Protein AF-0000000077519865 (afdb_homodimer)

Organism: NCBI:txid2777116

Foldseek 3Di:
DWQPQDKDKDFQWFQVDWDWDWDDDPNWIKIWTWHDDPFKIKIKIFTNPVDQDADKKWWKKKKKWKDFPVDTDMDIDTDIDGNVHGMDMDMDGDDPVRPPTRMTMMMMITIGDIDDPDDPLNPFAADDQQDDDDQFDAWEAAPNGTGTHNQVLLVVQFVQSVVVVVVVVVPPDDPPDPDDPPRDHHYDPPDHPVLVVQLVCCSDSGSSHDAPVRLVSNLVVCVVRVRLVSLVVSLVRCPDPRVVVDDLQVQLLSCQLNVSVVSNVVSLVVCQDLVVLVVSCVDPCNVVRAPRSVLVSVVSNVVNCCVVVVDPDPDPPSPPDPRVPSPPPCPDDDPDDPDPDDDPPDPDPPPPDDPPDD/DWFPQDKDKDFQWFQVDRDWDWDDDPNWIKIWTWHDDPFKIKIKIFTNPVDQDADKKWWKKKKKWKDFPVDTDMDIDTDIDGNVHGMDMDMDGDDPVRPPTRMTMMMMIGIGDIDDPDDPLQPFAADDQQDDDDQFDAWAAAPNGTGTHNQVLLVVQFVQSVVVVVVVVVPPDDPPDPDDPPRPHHYDPPDHPVLVVQLVCCSDSGSSHDAPVRLVSNLVVCVVRVRLVSLVVSLVHCPDPRVVVDDLQVQLLSCQLNVSVVSNVVSLVVCQDLVVLVVSCVDPCNVVRAPRSVLVSVVSNVVNCCVVVVDPDPDPPSPPDPRPPPPPPPPDDDPDDPDPDDDPPDDDPPPPDDPPPD

Solvent-accessible surface area (backbone atoms only — not comparable to full-atom values): 40831 Å² total; per-residue (Å²): 95,83,39,58,67,50,71,43,74,45,76,34,41,34,48,93,47,46,35,81,40,76,46,73,60,94,88,34,53,32,37,32,35,27,38,62,57,94,59,28,39,38,37,38,40,29,47,47,77,85,53,53,37,69,76,37,41,37,32,31,39,40,33,41,35,39,40,40,94,86,45,81,47,71,44,72,48,80,48,66,35,31,73,90,36,31,61,48,77,47,70,45,75,53,62,92,81,63,62,92,55,76,44,45,35,36,35,32,41,29,37,43,40,77,45,52,76,69,38,32,51,69,71,33,50,83,81,74,40,74,44,90,57,91,75,42,78,36,39,36,28,26,83,88,39,60,35,37,36,42,53,66,54,50,31,70,48,10,63,54,51,28,50,53,53,50,52,50,60,68,63,58,80,75,85,68,78,81,66,85,81,70,79,77,55,47,75,51,77,98,50,54,51,67,50,50,51,50,40,50,27,56,70,43,74,33,46,59,49,77,43,82,88,42,42,65,54,34,52,52,48,25,60,74,32,51,21,56,62,49,42,43,57,47,42,54,42,48,63,32,79,71,28,58,73,48,60,65,57,57,50,42,26,49,17,49,74,52,37,25,44,67,46,35,20,53,54,46,62,68,56,80,45,71,65,60,53,56,52,51,70,69,38,83,55,46,79,73,38,46,49,59,28,51,51,46,49,48,54,50,49,51,48,50,45,26,70,71,65,72,43,86,69,75,78,74,73,73,79,69,59,77,54,61,67,62,82,70,72,79,71,74,77,68,68,65,74,80,79,83,69,82,77,78,78,69,81,77,78,76,76,79,72,82,81,74,84,123,84,84,41,58,71,50,72,43,74,44,77,33,41,35,50,92,47,46,34,81,40,76,48,72,59,94,88,34,52,33,37,32,35,29,38,62,58,94,59,29,39,38,36,39,41,29,47,46,76,86,53,52,36,66,75,36,40,37,33,30,40,39,33,40,36,39,40,40,95,84,44,80,47,71,44,74,47,79,48,67,35,30,71,90,36,32,61,47,76,46,70,43,76,54,62,91,81,62,63,93,55,78,43,44,34,35,34,32,40,28,40,42,41,77,46,53,78,69,36,31,51,69,72,33,51,84,82,72,41,71,42,91,55,88,77,42,78,35,39,38,28,25,81,88,40,61,35,37,35,42,53,66,54,50,32,70,49,10,61,54,51,28,50,52,53,50,52,48,61,67,63,58,80,73,87,69,76,79,66,84,80,69,81,77,55,48,74,50,76,99,51,52,50,68,49,50,51,50,38,50,27,54,71,43,74,32,46,58,48,77,44,82,89,44,43,65,53,35,51,51,49,26,59,75,33,52,20,55,61,49,43,44,57,46,40,55,43,48,62,32,78,72,30,59,72,49,61,65,57,58,52,42,26,48,17,49,74,52,36,26,44,69,47,34,19,54,55,46,61,68,54,80,45,72,65,59,53,56,53,51,70,67,38,83,54,45,80,73,40,45,52,58,27,50,50,46,48,49,53,52,50,51,50,52,44,27,69,69,66,72,45,85,68,76,78,73,73,73,79,70,60,79,56,64,67,61,84,71,72,79,65,76,76,70,69,69,74,78,78,82,71,81,76,79,77,69,83,77,79,76,77,81,74,80,84,71,87,118

Radius of gyration: 30.96 Å; Cα contacts (8 Å, |Δi|>4): 1127; chains: 2; bounding box: 98×88×68 Å

Nearest PDB structures (foldseek):
  2f1y-assembly1_A  TM=7.523E-01  e=7.489E-06  Homo sapiens
  2f1x-assembly1_A  TM=6.884E-01  e=7.489E-06  Homo sapiens
  4ysi-assembly1_A  TM=6.872E-01  e=1.877E-05  Homo sapiens
  6ddu-assembly1_A  TM=3.604E-01  e=9.760E-02  Mus musculus
  6hxv-assembly1_A  TM=7.484E-01  e=5.132E+00  Danio rerio

Structure (mmCIF, N/CA/C/O backbone):
data_AF-0000000077519865-model_v1
#
loop_
_entity.id
_entity.type
_entity.pdbx_description
1 polymer 'BTB domain-containing protein'
#
loop_
_atom_site.group_PDB
_atom_site.id
_atom_site.type_symbol
_atom_site.label_atom_id
_atom_site.label_alt_id
_atom_site.label_comp_id
_atom_site.label_asym_id
_atom_site.label_entity_id
_atom_site.label_seq_id
_atom_site.pdbx_PDB_ins_code
_atom_site.Cartn_x
_atom_site.Cartn_y
_atom_site.Cartn_z
_atom_site.occupancy
_atom_site.B_iso_or_equiv
_atom_site.auth_seq_id
_atom_site.auth_comp_id
_atom_site.auth_asym_id
_atom_site.auth_atom_id
_atom_site.pdbx_PDB_model_num
ATOM 1 N N . MET A 1 1 ? -22.672 -1.116 17.016 1 25.83 1 MET A N 1
ATOM 2 C CA . MET A 1 1 ? -23.438 -0.906 15.789 1 25.83 1 MET A CA 1
ATOM 3 C C . MET A 1 1 ? -24.219 -2.16 15.414 1 25.83 1 MET A C 1
ATOM 5 O O . MET A 1 1 ? -23.734 -3.277 15.609 1 25.83 1 MET A O 1
ATOM 9 N N . LYS A 1 2 ? -25.438 -2.041 15.406 1 32.03 2 LYS A N 1
ATOM 10 C CA . LYS A 1 2 ? -26.469 -3.029 15.102 1 32.03 2 LYS A CA 1
ATOM 11 C C . LYS A 1 2 ? -26.188 -3.725 13.773 1 32.03 2 LYS A C 1
ATOM 13 O O . LYS A 1 2 ? -25.734 -3.09 12.82 1 32.03 2 LYS A O 1
ATOM 18 N N . ASN A 1 3 ? -25.953 -4.898 13.766 1 39.62 3 ASN A N 1
ATOM 19 C CA . ASN A 1 3 ? -25.828 -5.973 12.781 1 39.62 3 ASN A CA 1
ATOM 20 C C . ASN A 1 3 ? -26.922 -5.887 11.727 1 39.62 3 ASN A C 1
ATOM 22 O O . ASN A 1 3 ? -28.109 -5.93 12.047 1 39.62 3 ASN A O 1
ATOM 26 N N . PRO A 1 4 ? -26.75 -4.98 10.727 1 41.47 4 PRO A N 1
ATOM 27 C CA . PRO A 1 4 ? -27.922 -4.895 9.852 1 41.47 4 PRO A CA 1
ATOM 28 C C . PRO A 1 4 ? -28.5 -6.266 9.523 1 41.47 4 PRO A C 1
ATOM 30 O O . PRO A 1 4 ? -27.766 -7.254 9.438 1 41.47 4 PRO A O 1
ATOM 33 N N . GLU A 1 5 ? -29.516 -6.52 10.016 1 45.44 5 GLU A N 1
ATOM 34 C CA . GLU A 1 5 ? -30.297 -7.699 9.664 1 45.44 5 GLU A CA 1
ATOM 35 C C . GLU A 1 5 ? -30.703 -7.672 8.195 1 45.44 5 GLU A C 1
ATOM 37 O O . GLU A 1 5 ? -31.609 -6.926 7.809 1 45.44 5 GLU A O 1
ATOM 42 N N . THR A 1 6 ? -29.781 -7.141 7.285 1 50.69 6 THR A N 1
ATOM 43 C CA . THR A 1 6 ? -30.406 -7.102 5.965 1 50.69 6 THR A CA 1
ATOM 44 C C . THR A 1 6 ? -30.391 -8.484 5.32 1 50.69 6 THR A C 1
ATOM 46 O O . THR A 1 6 ? -29.406 -9.219 5.418 1 50.69 6 THR A O 1
ATOM 49 N N . ASP A 1 7 ? -31.594 -8.945 4.969 1 55.41 7 ASP A N 1
ATOM 50 C CA . ASP A 1 7 ? -31.875 -10.164 4.223 1 55.41 7 ASP A CA 1
ATOM 51 C C . ASP A 1 7 ? -31.5 -10.016 2.75 1 55.41 7 ASP A C 1
ATOM 53 O O . ASP A 1 7 ? -31.703 -8.945 2.162 1 55.41 7 ASP A O 1
ATOM 57 N N . VAL A 1 8 ? -30.422 -10.508 2.363 1 65 8 VAL A N 1
ATOM 58 C CA . VAL A 1 8 ? -30.203 -10.531 0.921 1 65 8 VAL A CA 1
ATOM 59 C C . VAL A 1 8 ? -30.578 -11.898 0.362 1 65 8 VAL A C 1
ATOM 61 O O . VAL A 1 8 ? -30.188 -12.93 0.917 1 65 8 VAL A O 1
ATOM 64 N N . SER A 1 9 ? -31.625 -11.914 -0.588 1 63.81 9 SER A N 1
ATOM 65 C CA . SER A 1 9 ? -32 -13.148 -1.284 1 63.81 9 SER A CA 1
ATOM 66 C C . SER A 1 9 ? -31.281 -13.25 -2.627 1 63.81 9 SER A C 1
ATOM 68 O O . SER A 1 9 ? -31.266 -12.297 -3.404 1 63.81 9 SER A O 1
ATOM 70 N N . ILE A 1 10 ? -30.469 -14.227 -2.709 1 65.06 10 ILE A N 1
ATOM 71 C CA . ILE A 1 10 ? -29.75 -14.422 -3.963 1 65.06 10 ILE A CA 1
ATOM 72 C C . ILE A 1 10 ? -30.297 -15.656 -4.68 1 65.06 10 ILE A C 1
ATOM 74 O O . ILE A 1 10 ? -30.531 -16.688 -4.051 1 65.06 10 ILE A O 1
ATOM 78 N N . GLN A 1 11 ? -30.625 -15.492 -6.047 1 64.25 11 GLN A N 1
ATOM 79 C CA . GLN A 1 11 ? -31.016 -16.641 -6.875 1 64.25 11 GLN A CA 1
ATOM 80 C C . GLN A 1 11 ? -29.781 -17.422 -7.324 1 64.25 11 GLN A C 1
ATOM 82 O O . GLN A 1 11 ? -28.828 -16.859 -7.836 1 64.25 11 GLN A O 1
ATOM 87 N N . ILE A 1 12 ? -29.531 -18.578 -6.867 1 63.12 12 ILE A N 1
ATOM 88 C CA . ILE A 1 12 ? -28.359 -19.391 -7.188 1 63.12 12 ILE A CA 1
ATOM 89 C C . ILE A 1 12 ? -28.656 -20.281 -8.391 1 63.12 12 ILE A C 1
ATOM 91 O O . ILE A 1 12 ? -27.891 -21.188 -8.703 1 63.12 12 ILE A O 1
ATOM 95 N N . GLY A 1 13 ? -29.547 -19.922 -9.297 1 57.78 13 GLY A N 1
ATOM 96 C CA . GLY A 1 13 ? -29.828 -20.625 -10.547 1 57.78 13 GLY A CA 1
ATOM 97 C C . GLY A 1 13 ? -30.766 -21.797 -10.375 1 57.78 13 GLY A C 1
ATOM 98 O O . GLY A 1 13 ? -31.5 -21.859 -9.383 1 57.78 13 GLY A O 1
ATOM 99 N N . SER A 1 14 ? -30.938 -22.547 -11.594 1 55.59 14 SER A N 1
ATOM 100 C CA . SER A 1 14 ? -31.75 -23.75 -11.609 1 55.59 14 SER A CA 1
ATOM 101 C C . SER A 1 14 ? -30.938 -24.984 -11.258 1 55.59 14 SER A C 1
ATOM 103 O O . SER A 1 14 ? -29.719 -25 -11.445 1 55.59 14 SER A O 1
ATOM 105 N N . PRO A 1 15 ? -31.422 -25.828 -10.359 1 52.12 15 PRO A N 1
ATOM 106 C CA . PRO A 1 15 ? -30.719 -27.062 -10.008 1 52.12 15 PRO A CA 1
ATOM 107 C C . PRO A 1 15 ? -30.031 -27.703 -11.211 1 52.12 15 PRO A C 1
ATOM 109 O O . PRO A 1 15 ? -28.984 -28.344 -11.047 1 52.12 15 PRO A O 1
ATOM 112 N N . SER A 1 16 ? -30.656 -27.688 -12.359 1 52.59 16 SER A N 1
ATOM 113 C CA . SER A 1 16 ? -30.078 -28.328 -13.539 1 52.59 16 SER A CA 1
ATOM 114 C C . SER A 1 16 ? -28.891 -27.531 -14.07 1 52.59 16 SER A C 1
ATOM 116 O O . SER A 1 16 ? -28.062 -28.062 -14.828 1 52.59 16 SER A O 1
ATOM 118 N N . ASP A 1 17 ? -28.781 -26.328 -13.664 1 55.16 17 ASP A N 1
ATOM 119 C CA . ASP A 1 17 ? -27.688 -25.484 -14.148 1 55.16 17 ASP A CA 1
ATOM 120 C C . ASP A 1 17 ? -27.062 -24.688 -13.008 1 55.16 17 ASP A C 1
ATOM 122 O O . ASP A 1 17 ? -27.375 -23.5 -12.836 1 55.16 17 ASP A O 1
ATOM 126 N N . PRO A 1 18 ? -26.328 -25.578 -12.273 1 55.69 18 PRO A N 1
ATOM 127 C CA . PRO A 1 18 ? -25.766 -24.891 -11.109 1 55.69 18 PRO A CA 1
ATOM 128 C C . PRO A 1 18 ? -24.75 -23.812 -11.492 1 55.69 18 PRO A C 1
ATOM 130 O O . PRO A 1 18 ? -23.906 -24.031 -12.367 1 55.69 18 PRO A O 1
ATOM 133 N N . ARG A 1 19 ? -25.047 -22.562 -11.328 1 60.41 19 ARG A N 1
ATOM 134 C CA . ARG A 1 19 ? -24.109 -21.484 -11.648 1 60.41 19 ARG A CA 1
ATOM 135 C C . ARG A 1 19 ? -23.422 -20.969 -10.398 1 60.41 19 ARG A C 1
ATOM 137 O O . ARG A 1 19 ? -24.016 -20.953 -9.312 1 60.41 19 ARG A O 1
ATOM 144 N N . PHE A 1 20 ? -22.125 -20.953 -10.445 1 69.56 20 PHE A N 1
ATOM 145 C CA . PHE A 1 20 ? -21.344 -20.234 -9.453 1 69.56 20 PHE A CA 1
ATOM 146 C C . PHE A 1 20 ? -21.672 -18.734 -9.492 1 69.56 20 PHE A C 1
ATOM 148 O O . PHE A 1 20 ? -21.672 -18.125 -10.57 1 69.56 20 PHE A O 1
ATOM 155 N N . THR A 1 21 ? -22.266 -18.359 -8.352 1 79.5 21 THR A N 1
ATOM 156 C CA . THR A 1 21 ? -22.578 -16.938 -8.289 1 79.5 21 THR A CA 1
ATOM 157 C C . THR A 1 21 ? -21.703 -16.234 -7.266 1 79.5 21 THR A C 1
ATOM 159 O O . THR A 1 21 ? -21.562 -16.688 -6.133 1 79.5 21 THR A O 1
ATOM 162 N N . PHE A 1 22 ? -21 -15.258 -7.746 1 83.94 22 PHE A N 1
ATOM 163 C CA . PHE A 1 22 ? -20.219 -14.398 -6.867 1 83.94 22 PHE A CA 1
ATOM 164 C C . PHE A 1 22 ? -20.953 -13.078 -6.617 1 83.94 22 PHE A C 1
ATOM 166 O O . PHE A 1 22 ? -21.547 -12.516 -7.531 1 83.94 22 PHE A O 1
ATOM 173 N N . PHE A 1 23 ? -21.016 -12.68 -5.379 1 82.31 23 PHE A N 1
ATOM 174 C CA . PHE A 1 23 ? -21.672 -11.422 -5.078 1 82.31 23 PHE A CA 1
ATOM 175 C C . PHE A 1 23 ? -21.094 -10.789 -3.814 1 82.31 23 PHE A C 1
ATOM 177 O O . PHE A 1 23 ? -20.406 -11.461 -3.047 1 82.31 23 PHE A O 1
ATOM 184 N N . ASP A 1 24 ? -21.344 -9.5 -3.682 1 83 24 ASP A N 1
ATOM 185 C CA . ASP A 1 24 ? -20.875 -8.766 -2.51 1 83 24 ASP A CA 1
ATOM 186 C C . ASP A 1 24 ? -22.031 -8.406 -1.589 1 83 24 ASP A C 1
ATOM 188 O O . ASP A 1 24 ? -23.094 -7.973 -2.055 1 83 24 ASP A O 1
ATOM 192 N N . LEU A 1 25 ? -21.922 -8.805 -0.399 1 83.19 25 LEU A N 1
ATOM 193 C CA . LEU A 1 25 ? -22.859 -8.398 0.646 1 83.19 25 LEU A CA 1
ATOM 194 C C . LEU A 1 25 ? -22.109 -7.754 1.813 1 83.19 25 LEU A C 1
ATOM 196 O O . LEU A 1 25 ? -21.234 -8.367 2.41 1 83.19 25 LEU A O 1
ATOM 200 N N . PHE A 1 26 ? -22.391 -6.473 2.119 1 82.38 26 PHE A N 1
ATOM 201 C CA . PHE A 1 26 ? -21.734 -5.699 3.168 1 82.38 26 PHE A CA 1
ATOM 202 C C . PHE A 1 26 ? -20.234 -5.586 2.904 1 82.38 26 PHE A C 1
ATOM 204 O O . PHE A 1 26 ? -19.422 -5.711 3.824 1 82.38 26 PHE A O 1
ATOM 211 N N . ASP A 1 27 ? -19.828 -5.523 1.727 1 78.12 27 ASP A N 1
ATOM 212 C CA . ASP A 1 27 ? -18.453 -5.336 1.273 1 78.12 27 ASP A CA 1
ATOM 213 C C . ASP A 1 27 ? -17.609 -6.582 1.537 1 78.12 27 ASP A C 1
ATOM 215 O O . ASP A 1 27 ? -16.391 -6.484 1.733 1 78.12 27 ASP A O 1
ATOM 219 N N . LEU A 1 28 ? -18.328 -7.621 1.683 1 88.69 28 LEU A N 1
ATOM 220 C CA . LEU A 1 28 ? -17.641 -8.898 1.816 1 88.69 28 LEU A CA 1
ATOM 221 C C . LEU A 1 28 ? -17.938 -9.805 0.624 1 88.69 28 LEU A C 1
ATOM 223 O O . LEU A 1 28 ? -19.078 -9.828 0.127 1 88.69 28 LEU A O 1
ATOM 227 N N . PRO A 1 29 ? -16.953 -10.492 0.184 1 87.69 29 PRO A N 1
ATOM 228 C CA . PRO A 1 29 ? -17.172 -11.391 -0.95 1 87.69 29 PRO A CA 1
ATOM 229 C C . PRO A 1 29 ? -17.906 -12.672 -0.554 1 87.69 29 PRO A C 1
ATOM 231 O O . PRO A 1 29 ? -17.562 -13.305 0.444 1 87.69 29 PRO A O 1
ATOM 234 N N . TRP A 1 30 ? -18.953 -12.977 -1.356 1 88.75 30 TRP A N 1
ATOM 235 C CA . TRP A 1 30 ? -19.719 -14.203 -1.155 1 88.75 30 TRP A CA 1
ATOM 236 C C . TRP A 1 30 ? -19.766 -15.039 -2.43 1 88.75 30 TRP A C 1
ATOM 238 O O . TRP A 1 30 ? -19.578 -14.516 -3.529 1 88.75 30 TRP A O 1
ATOM 248 N N . GLU A 1 31 ? -19.891 -16.328 -2.15 1 87.12 31 GLU A N 1
ATOM 249 C CA . GLU A 1 31 ? -20.062 -17.25 -3.271 1 87.12 31 GLU A CA 1
ATOM 250 C C . GLU A 1 31 ? -21.109 -18.312 -2.951 1 87.12 31 GLU A C 1
ATOM 252 O O . GLU A 1 31 ? -21.172 -18.797 -1.819 1 87.12 31 GLU A O 1
ATOM 257 N N . ALA A 1 32 ? -21.953 -18.594 -3.895 1 85.25 32 ALA A N 1
ATOM 258 C CA . ALA A 1 32 ? -22.938 -19.656 -3.76 1 85.25 32 ALA A CA 1
ATOM 259 C C . ALA A 1 32 ? -22.938 -20.578 -4.98 1 85.25 32 ALA A C 1
ATOM 261 O O . ALA A 1 32 ? -22.812 -20.109 -6.117 1 85.25 32 ALA A O 1
ATOM 262 N N . ARG A 1 33 ? -22.969 -21.828 -4.648 1 80.88 33 ARG A N 1
ATOM 263 C CA . ARG A 1 33 ? -23 -22.812 -5.715 1 80.88 33 ARG A CA 1
ATOM 264 C C . ARG A 1 33 ? -24.062 -23.875 -5.441 1 80.88 33 ARG A C 1
ATOM 266 O O . ARG A 1 33 ? -24.125 -24.438 -4.348 1 80.88 33 ARG A O 1
ATOM 273 N N . GLY A 1 34 ? -24.938 -24 -6.398 1 77.81 34 GLY A N 1
ATOM 274 C CA . GLY A 1 34 ? -25.938 -25.062 -6.32 1 77.81 34 GLY A CA 1
ATOM 275 C C . GLY A 1 34 ? -25.688 -26.188 -7.309 1 77.81 34 GLY A C 1
ATOM 276 O O . GLY A 1 34 ? -25.266 -25.938 -8.438 1 77.81 34 GLY A O 1
ATOM 277 N N . TYR A 1 35 ? -25.828 -27.344 -6.832 1 74.75 35 TYR A N 1
ATOM 278 C CA . TYR A 1 35 ? -25.719 -28.453 -7.762 1 74.75 35 TYR A CA 1
ATOM 279 C C . TYR A 1 35 ? -26.641 -29.594 -7.363 1 74.75 35 TYR A C 1
ATOM 281 O O . TYR A 1 35 ? -27.094 -29.672 -6.215 1 74.75 35 TYR A O 1
ATOM 289 N N . ASP A 1 36 ? -27.047 -30.328 -8.438 1 73.12 36 ASP A N 1
ATOM 290 C CA . ASP A 1 36 ? -27.938 -31.469 -8.289 1 73.12 36 ASP A CA 1
ATOM 291 C C . ASP A 1 36 ? -27.141 -32.75 -8.07 1 73.12 36 ASP A C 1
ATOM 293 O O . ASP A 1 36 ? -26.297 -33.125 -8.891 1 73.12 36 ASP A O 1
ATOM 297 N N . ASP A 1 37 ? -27.344 -33.281 -6.836 1 71.44 37 ASP A N 1
ATOM 298 C CA . ASP A 1 37 ? -26.688 -34.531 -6.531 1 71.44 37 ASP A CA 1
ATOM 299 C C . ASP A 1 37 ? -27.703 -35.688 -6.5 1 71.44 37 ASP A C 1
ATOM 301 O O . ASP A 1 37 ? -27.922 -36.281 -5.453 1 71.44 37 ASP A O 1
ATOM 305 N N . PHE A 1 38 ? -28.344 -36.062 -7.609 1 71.62 38 PHE A N 1
ATOM 306 C CA . PHE A 1 38 ? -29.281 -37.156 -7.891 1 71.62 38 PHE A CA 1
ATOM 307 C C . PHE A 1 38 ? -30.469 -37.125 -6.918 1 71.62 38 PHE A C 1
ATOM 309 O O . PHE A 1 38 ? -31.594 -36.812 -7.312 1 71.62 38 PHE A O 1
ATOM 316 N N . SER A 1 39 ? -30.188 -37.406 -5.621 1 74.81 39 SER A N 1
ATOM 317 C CA . SER A 1 39 ? -31.297 -37.5 -4.664 1 74.81 39 SER A CA 1
ATOM 318 C C . SER A 1 39 ? -31.391 -36.219 -3.832 1 74.81 39 SER A C 1
ATOM 320 O O . SER A 1 39 ? -32.344 -36.062 -3.053 1 74.81 39 SER A O 1
ATOM 322 N N . ARG A 1 40 ? -30.5 -35.312 -4.062 1 77.31 40 ARG A N 1
ATOM 323 C CA . ARG A 1 40 ? -30.484 -34.125 -3.217 1 77.31 40 ARG A CA 1
ATOM 324 C C . ARG A 1 40 ? -30.062 -32.875 -4.012 1 77.31 40 ARG A C 1
ATOM 326 O O . ARG A 1 40 ? -29.328 -33 -4.996 1 77.31 40 ARG A O 1
ATOM 333 N N . PHE A 1 41 ? -30.641 -31.797 -3.609 1 79.88 41 PHE A N 1
ATOM 334 C CA . PHE A 1 41 ? -30.125 -30.5 -4.047 1 79.88 41 PHE A CA 1
ATOM 335 C C . PHE A 1 41 ? -29.156 -29.938 -3.016 1 79.88 41 PHE A C 1
ATOM 337 O O . PHE A 1 41 ? -29.484 -29.844 -1.831 1 79.88 41 PHE A O 1
ATOM 344 N N . VAL A 1 42 ? -27.938 -29.672 -3.496 1 80.62 42 VAL A N 1
ATOM 345 C CA . VAL A 1 42 ? -26.922 -29.172 -2.58 1 80.62 42 VAL A CA 1
ATOM 346 C C . VAL A 1 42 ? -26.562 -27.734 -2.936 1 80.62 42 VAL A C 1
ATOM 348 O O . VAL A 1 42 ? -26.406 -27.391 -4.109 1 80.62 42 VAL A O 1
ATOM 351 N N . VAL A 1 43 ? -26.562 -26.875 -1.935 1 84.81 43 VAL A N 1
ATOM 352 C CA . VAL A 1 43 ? -26.141 -25.484 -2.111 1 84.81 43 VAL A CA 1
ATOM 353 C C . VAL A 1 43 ? -24.984 -25.188 -1.163 1 84.81 43 VAL A C 1
ATOM 355 O O . VAL A 1 43 ? -25.109 -25.328 0.055 1 84.81 43 VAL A O 1
ATOM 358 N N . ASP A 1 44 ? -23.875 -24.766 -1.771 1 87.12 44 ASP A N 1
ATOM 359 C CA . ASP A 1 44 ? -22.703 -24.328 -1.013 1 87.12 44 ASP A CA 1
ATOM 360 C C . ASP A 1 44 ? -22.625 -22.812 -0.955 1 87.12 44 ASP A C 1
ATOM 362 O O . ASP A 1 44 ? -22.641 -22.141 -1.991 1 87.12 44 ASP A O 1
ATOM 366 N N . ILE A 1 45 ? -22.609 -22.328 0.224 1 89.25 45 ILE A N 1
ATOM 367 C CA . ILE A 1 45 ? -22.469 -20.891 0.41 1 89.25 45 ILE A CA 1
ATOM 368 C C . ILE A 1 45 ? -21.172 -20.594 1.156 1 89.25 45 ILE A C 1
ATOM 370 O O . ILE A 1 45 ? -20.906 -21.172 2.213 1 89.25 45 ILE A O 1
ATOM 374 N N . ALA A 1 46 ? -20.328 -19.781 0.571 1 91.44 46 ALA A N 1
ATOM 375 C CA . ALA A 1 46 ? -19.062 -19.422 1.187 1 91.44 46 ALA A CA 1
ATOM 376 C C . ALA A 1 46 ? -18.938 -17.906 1.359 1 91.44 46 ALA A C 1
ATOM 378 O O . ALA A 1 46 ? -19.5 -17.141 0.573 1 91.44 46 ALA A O 1
ATOM 379 N N . CYS A 1 47 ? -18.359 -17.531 2.428 1 91.62 47 CYS A N 1
ATOM 380 C CA . CYS A 1 47 ? -18.062 -16.141 2.719 1 91.62 47 CYS A CA 1
ATOM 381 C C . CYS A 1 47 ? -16.562 -15.922 2.938 1 91.62 47 CYS A C 1
ATOM 383 O O . CYS A 1 47 ? -15.945 -16.641 3.725 1 91.62 47 CYS A O 1
ATOM 385 N N . CYS A 1 48 ? -15.961 -14.914 2.211 1 90.62 48 CYS A N 1
ATOM 386 C CA . CYS A 1 48 ? -14.57 -14.516 2.385 1 90.62 48 CYS A CA 1
ATOM 387 C C . CYS A 1 48 ? -13.641 -15.711 2.203 1 90.62 48 CYS A C 1
ATOM 389 O O . CYS A 1 48 ? -12.773 -15.961 3.041 1 90.62 48 CYS A O 1
ATOM 391 N N . ALA A 1 49 ? -13.898 -16.422 1.112 1 86 49 ALA A N 1
ATOM 392 C CA . ALA A 1 49 ? -13.172 -17.672 0.854 1 86 49 ALA A CA 1
ATOM 393 C C . ALA A 1 49 ? -11.672 -17.406 0.737 1 86 49 ALA A C 1
ATOM 395 O O . ALA A 1 49 ? -10.859 -18.25 1.108 1 86 49 ALA A O 1
ATOM 396 N N . GLU A 1 50 ? -11.25 -16.219 0.359 1 84.69 50 GLU A N 1
ATOM 397 C CA . GLU A 1 50 ? -9.844 -15.945 0.082 1 84.69 50 GLU A CA 1
ATOM 398 C C . GLU A 1 50 ? -9.203 -15.164 1.225 1 84.69 50 GLU A C 1
ATOM 400 O O . GLU A 1 50 ? -8.062 -14.719 1.112 1 84.69 50 GLU A O 1
ATOM 405 N N . ASN A 1 51 ? -9.93 -15.008 2.27 1 87.69 51 ASN A N 1
ATOM 406 C CA . ASN A 1 51 ? -9.398 -14.273 3.412 1 87.69 51 ASN A CA 1
ATOM 407 C C . ASN A 1 51 ? -8.734 -15.211 4.418 1 87.69 51 ASN A C 1
ATOM 409 O O . ASN A 1 51 ? -9.406 -16.062 5.016 1 87.69 51 ASN A O 1
ATOM 413 N N . PHE A 1 52 ? -7.5 -15.039 4.703 1 85.44 52 PHE A N 1
ATOM 414 C CA . PHE A 1 52 ? -6.758 -15.945 5.574 1 85.44 52 PHE A CA 1
ATOM 415 C C . PHE A 1 52 ? -6.336 -15.234 6.855 1 85.44 52 PHE A C 1
ATOM 417 O O . PHE A 1 52 ? -5.609 -15.805 7.676 1 85.44 52 PHE A O 1
ATOM 424 N N . SER A 1 53 ? -6.738 -14 6.941 1 85.69 53 SER A N 1
ATOM 425 C CA . SER A 1 53 ? -6.508 -13.336 8.219 1 85.69 53 SER A CA 1
ATOM 426 C C . SER A 1 53 ? -7.301 -14 9.344 1 85.69 53 SER A C 1
ATOM 428 O O . SER A 1 53 ? -8.172 -14.836 9.078 1 85.69 53 SER A O 1
ATOM 430 N N . THR A 1 54 ? -6.969 -13.617 10.609 1 83.19 54 THR A N 1
ATOM 431 C CA . THR A 1 54 ? -7.605 -14.289 11.742 1 83.19 54 THR A CA 1
ATOM 432 C C . THR A 1 54 ? -8.523 -13.336 12.492 1 83.19 54 THR A C 1
ATOM 434 O O . THR A 1 54 ? -8.453 -12.117 12.297 1 83.19 54 THR A O 1
ATOM 437 N N . GLY A 1 55 ? -9.461 -13.914 13.219 1 80 55 GLY A N 1
ATOM 438 C CA . GLY A 1 55 ? -10.219 -13.148 14.195 1 80 55 GLY A CA 1
ATOM 439 C C . GLY A 1 55 ? -11.508 -12.578 13.625 1 80 55 GLY A C 1
ATOM 440 O O . GLY A 1 55 ? -12.219 -11.844 14.312 1 80 55 GLY A O 1
ATOM 441 N N . TRP A 1 56 ? -11.781 -12.883 12.391 1 86.5 56 TRP A N 1
ATOM 442 C CA . TRP A 1 56 ? -13.023 -12.344 11.836 1 86.5 56 TRP A CA 1
ATOM 443 C C . TRP A 1 56 ? -14.164 -13.352 11.969 1 86.5 56 TRP A C 1
ATOM 445 O O . TRP A 1 56 ? -13.922 -14.562 12.023 1 86.5 56 TRP A O 1
ATOM 455 N N . ASN A 1 57 ? -15.398 -12.805 12.148 1 89 57 ASN A N 1
ATOM 456 C CA . ASN A 1 57 ? -16.625 -13.602 12.242 1 89 57 ASN A CA 1
ATOM 457 C C . ASN A 1 57 ? -17.781 -12.938 11.508 1 89 57 ASN A C 1
ATOM 459 O O . ASN A 1 57 ? -17.938 -11.719 11.562 1 89 57 ASN A O 1
ATOM 463 N N . VAL A 1 58 ? -18.469 -13.742 10.797 1 90.44 58 VAL A N 1
ATOM 464 C CA . VAL A 1 58 ? -19.703 -13.312 10.156 1 90.44 58 VAL A CA 1
ATOM 465 C C . VAL A 1 58 ? -20.844 -14.266 10.523 1 90.44 58 VAL A C 1
ATOM 467 O O . VAL A 1 58 ? -20.844 -15.43 10.117 1 90.44 58 VAL A O 1
ATOM 470 N N . LYS A 1 59 ? -21.766 -13.781 11.258 1 90.31 59 LYS A N 1
ATOM 471 C CA . LYS A 1 59 ? -22.922 -14.586 11.641 1 90.31 59 LYS A CA 1
ATOM 472 C C . LYS A 1 59 ? -24.109 -14.312 10.719 1 90.31 59 LYS A C 1
ATOM 474 O O . LYS A 1 59 ? -24.438 -13.156 10.445 1 90.31 59 LYS A O 1
ATOM 479 N N . ALA A 1 60 ? -24.641 -15.367 10.211 1 89.5 60 ALA A N 1
ATOM 480 C CA . ALA A 1 60 ? -25.719 -15.219 9.242 1 89.5 60 ALA A CA 1
ATOM 481 C C . ALA A 1 60 ? -26.719 -16.375 9.344 1 89.5 60 ALA A C 1
ATOM 483 O O . ALA A 1 60 ? -26.375 -17.453 9.82 1 89.5 60 ALA A O 1
ATOM 484 N N . ASP A 1 61 ? -27.953 -16.078 8.984 1 88.88 61 ASP A N 1
ATOM 485 C CA . ASP A 1 61 ? -28.984 -17.094 8.75 1 88.88 61 ASP A CA 1
ATOM 486 C C . ASP A 1 61 ? -29.109 -17.422 7.266 1 88.88 61 ASP A C 1
ATOM 488 O O . ASP A 1 61 ? -29.359 -16.531 6.449 1 88.88 61 ASP A O 1
ATOM 492 N N . LEU A 1 62 ? -28.844 -18.656 6.977 1 89.62 62 LEU A N 1
ATOM 493 C CA . LEU A 1 62 ? -28.938 -19.094 5.586 1 89.62 62 LEU A CA 1
ATOM 494 C C . LEU A 1 62 ? -30.219 -19.875 5.34 1 89.62 62 LEU A C 1
ATOM 496 O O . LEU A 1 62 ? -30.625 -20.688 6.172 1 89.62 62 LEU A O 1
ATOM 500 N N . LYS A 1 63 ? -30.875 -19.516 4.266 1 89.06 63 LYS A N 1
ATOM 501 C CA . LYS A 1 63 ? -32.062 -20.234 3.859 1 89.06 63 LYS A CA 1
ATOM 502 C C . LYS A 1 63 ? -32 -20.625 2.383 1 89.06 63 LYS A C 1
ATOM 504 O O . LYS A 1 63 ? -31.672 -19.781 1.537 1 89.06 63 LYS A O 1
ATOM 509 N N . VAL A 1 64 ? -32.156 -21.891 2.131 1 87.06 64 VAL A N 1
ATOM 510 C CA . VAL A 1 64 ? -32.281 -22.328 0.749 1 87.06 64 VAL A CA 1
ATOM 511 C C . VAL A 1 64 ? -33.719 -22.859 0.507 1 87.06 64 VAL A C 1
ATOM 513 O O . VAL A 1 64 ? -34.219 -23.641 1.305 1 87.06 64 VAL A O 1
ATOM 516 N N . ALA A 1 65 ? -34.281 -22.328 -0.576 1 85.25 65 ALA A N 1
ATOM 517 C CA . ALA A 1 65 ? -35.656 -22.734 -0.903 1 85.25 65 ALA A CA 1
ATOM 518 C C . ALA A 1 65 ? -35.75 -23.328 -2.305 1 85.25 65 ALA A C 1
ATOM 520 O O . ALA A 1 65 ? -35.188 -22.766 -3.256 1 85.25 65 ALA A O 1
ATOM 521 N N . TYR A 1 66 ? -36.281 -24.516 -2.307 1 81.19 66 TYR A N 1
ATOM 522 C CA . TYR A 1 66 ? -36.625 -25.188 -3.562 1 81.19 66 TYR A CA 1
ATOM 523 C C . TYR A 1 66 ? -38.125 -25.062 -3.854 1 81.19 66 TYR A C 1
ATOM 525 O O . TYR A 1 66 ? -38.938 -25.375 -2.996 1 81.19 66 TYR A O 1
ATOM 533 N N . ARG A 1 67 ? -38.375 -24.516 -5.016 1 81.25 67 ARG A N 1
ATOM 534 C CA . ARG A 1 67 ? -39.781 -24.359 -5.391 1 81.25 67 ARG A CA 1
ATOM 535 C C . ARG A 1 67 ? -40.062 -25.016 -6.742 1 81.25 67 ARG A C 1
ATOM 537 O O . ARG A 1 67 ? -39.344 -24.766 -7.719 1 81.25 67 ARG A O 1
ATOM 544 N N . SER A 1 68 ? -40.906 -25.938 -6.711 1 77.31 68 SER A N 1
ATOM 545 C CA . SER A 1 68 ? -41.469 -26.531 -7.934 1 77.31 68 SER A CA 1
ATOM 546 C C . SER A 1 68 ? -42.969 -26.375 -7.992 1 77.31 68 SER A C 1
ATOM 548 O O . SER A 1 68 ? -43.562 -25.781 -7.094 1 77.31 68 SER A O 1
ATOM 550 N N . ASN A 1 69 ? -43.594 -26.719 -9.156 1 76.56 69 ASN A N 1
ATOM 551 C CA . ASN A 1 69 ? -45.031 -26.672 -9.281 1 76.56 69 ASN A CA 1
ATOM 552 C C . ASN A 1 69 ? -45.719 -27.531 -8.227 1 76.56 69 ASN A C 1
ATOM 554 O O . ASN A 1 69 ? -46.875 -27.281 -7.871 1 76.56 69 ASN A O 1
ATOM 558 N N . LYS A 1 70 ? -45.031 -28.469 -7.621 1 76.62 70 LYS A N 1
ATOM 559 C CA . LYS A 1 70 ? -45.656 -29.422 -6.711 1 76.62 70 LYS A CA 1
ATOM 560 C C . LYS A 1 70 ? -45.094 -29.297 -5.297 1 76.62 70 LYS A C 1
ATOM 562 O O . LYS A 1 70 ? -45.781 -29.578 -4.316 1 76.62 70 LYS A O 1
ATOM 567 N N . TYR A 1 71 ? -43.812 -28.891 -5.246 1 77.88 71 TYR A N 1
ATOM 568 C CA . TYR A 1 71 ? -43.156 -28.953 -3.939 1 77.88 71 TYR A CA 1
ATOM 569 C C . TYR A 1 71 ? -42.562 -27.609 -3.568 1 77.88 71 TYR A C 1
ATOM 571 O O . TYR A 1 71 ? -42.094 -26.875 -4.438 1 77.88 71 TYR A O 1
ATOM 579 N N . LYS A 1 72 ? -42.719 -27.172 -2.354 1 83.94 72 LYS A N 1
ATOM 580 C CA . LYS A 1 72 ? -42.031 -26.047 -1.715 1 83.94 72 LYS A CA 1
ATOM 581 C C . LYS A 1 72 ? -41.219 -26.516 -0.509 1 83.94 72 LYS A C 1
ATOM 583 O O . LYS A 1 72 ? -41.781 -26.781 0.557 1 83.94 72 LYS A O 1
ATOM 588 N N . LEU A 1 73 ? -39.938 -26.719 -0.752 1 85.25 73 LEU A N 1
ATOM 589 C CA . LEU A 1 73 ? -39.062 -27.203 0.308 1 85.25 73 LEU A CA 1
ATOM 590 C C . LEU A 1 73 ? -38.062 -26.125 0.717 1 85.25 73 LEU A C 1
ATOM 592 O O . LEU A 1 73 ? -37.688 -25.281 -0.096 1 85.25 73 LEU A O 1
ATOM 596 N N . SER A 1 74 ? -37.75 -26.031 1.968 1 87.62 74 SER A N 1
ATOM 597 C CA . SER A 1 74 ? -36.75 -25.078 2.404 1 87.62 74 SER A CA 1
ATOM 598 C C . SER A 1 74 ? -35.906 -25.625 3.553 1 87.62 74 SER A C 1
ATOM 600 O O . SER A 1 74 ? -36.375 -26.516 4.281 1 87.62 74 SER A O 1
ATOM 602 N N . GLN A 1 75 ? -34.719 -25.266 3.635 1 89.69 75 GLN A N 1
ATOM 603 C CA . GLN A 1 75 ? -33.781 -25.547 4.727 1 89.69 75 GLN A CA 1
ATOM 604 C C . GLN A 1 75 ? -33.156 -24.266 5.246 1 89.69 75 GLN A C 1
ATOM 606 O O . GLN A 1 75 ? -32.812 -23.391 4.461 1 89.69 75 GLN A O 1
ATOM 611 N N . GLU A 1 76 ? -33.156 -24.141 6.598 1 89.75 76 GLU A N 1
ATOM 612 C CA . GLU A 1 76 ? -32.562 -22.953 7.219 1 89.75 76 GLU A CA 1
ATOM 613 C C . GLU A 1 76 ? -31.547 -23.344 8.281 1 89.75 76 GLU A C 1
ATOM 615 O O . GLU A 1 76 ? -31.75 -24.312 9.008 1 89.75 76 GLU A O 1
ATOM 620 N N . ILE A 1 77 ? -30.484 -22.641 8.289 1 91.5 77 ILE A N 1
ATOM 621 C CA . ILE A 1 77 ? -29.453 -22.906 9.289 1 91.5 77 ILE A CA 1
ATOM 622 C C . ILE A 1 77 ? -28.828 -21.578 9.734 1 91.5 77 ILE A C 1
ATOM 624 O O . ILE A 1 77 ? -28.672 -20.656 8.922 1 91.5 77 ILE A O 1
ATOM 628 N N . ALA A 1 78 ? -28.594 -21.422 11.008 1 89.88 78 ALA A N 1
ATOM 629 C CA . ALA A 1 78 ? -27.797 -20.344 11.547 1 89.88 78 ALA A CA 1
ATOM 630 C C . ALA A 1 78 ? -26.328 -20.734 11.641 1 89.88 78 ALA A C 1
ATOM 632 O O . ALA A 1 78 ? -26 -21.812 12.164 1 89.88 78 ALA A O 1
ATOM 633 N N . CYS A 1 79 ? -25.484 -19.938 11.039 1 90.81 79 CYS A N 1
ATOM 634 C CA . CYS A 1 79 ? -24.078 -20.344 11.055 1 90.81 79 CYS A CA 1
ATOM 635 C C . CYS A 1 79 ? -23.172 -19.141 11.266 1 90.81 79 CYS A C 1
ATOM 637 O O . CYS A 1 79 ? -23.609 -18 11.188 1 90.81 79 CYS A O 1
ATOM 639 N N . THR A 1 80 ? -21.938 -19.406 11.672 1 90.88 80 THR A N 1
ATOM 640 C CA . THR A 1 80 ? -20.859 -18.422 11.805 1 90.88 80 THR A CA 1
ATOM 641 C C . THR A 1 80 ? -19.734 -18.734 10.836 1 90.88 80 THR A C 1
ATOM 643 O O . THR A 1 80 ? -19.141 -19.812 10.898 1 90.88 80 THR A O 1
ATOM 646 N N . PHE A 1 81 ? -19.531 -17.781 9.93 1 91.69 81 PHE A N 1
ATOM 647 C CA . PHE A 1 81 ? -18.406 -17.922 9.023 1 91.69 81 PHE A CA 1
ATOM 648 C C . PHE A 1 81 ? -17.141 -17.312 9.633 1 91.69 81 PHE A C 1
ATOM 650 O O . PHE A 1 81 ? -17.203 -16.219 10.211 1 91.69 81 PHE A O 1
ATOM 657 N N . ASN A 1 82 ? -16.078 -18.016 9.562 1 89.06 82 ASN A N 1
ATOM 658 C CA . ASN A 1 82 ? -14.758 -17.562 10 1 89.06 82 ASN A CA 1
ATOM 659 C C . ASN A 1 82 ? -13.641 -18.312 9.289 1 89.06 82 ASN A C 1
ATOM 661 O O . ASN A 1 82 ? -13.883 -18.984 8.281 1 89.06 82 ASN A O 1
ATOM 665 N N . LEU A 1 83 ? -12.484 -18.141 9.789 1 84.94 83 LEU A N 1
ATOM 666 C CA . LEU A 1 83 ? -11.344 -18.766 9.125 1 84.94 83 LEU A CA 1
ATOM 667 C C . LEU A 1 83 ? -11.477 -20.281 9.102 1 84.94 83 LEU A C 1
ATOM 669 O O . LEU A 1 83 ? -11.07 -20.922 8.133 1 84.94 83 LEU A O 1
ATOM 673 N N . GLN A 1 84 ? -12.062 -20.844 10.117 1 80.12 84 GLN A N 1
ATOM 674 C CA . GLN A 1 84 ? -12.195 -22.297 10.234 1 80.12 84 GLN A CA 1
ATOM 675 C C . GLN A 1 84 ? -13.352 -22.812 9.391 1 80.12 84 GLN A C 1
ATOM 677 O O . GLN A 1 84 ? -13.312 -23.938 8.898 1 80.12 84 GLN A O 1
ATOM 682 N N . THR A 1 85 ? -14.391 -21.984 9.312 1 86.19 85 THR A N 1
ATOM 683 C CA . THR A 1 85 ? -15.586 -22.344 8.547 1 86.19 85 THR A CA 1
ATOM 684 C C . THR A 1 85 ? -15.891 -21.297 7.492 1 86.19 85 THR A C 1
ATOM 686 O O . THR A 1 85 ? -16.641 -20.344 7.746 1 86.19 85 THR A O 1
ATOM 689 N N . LYS A 1 86 ? -15.43 -21.562 6.289 1 87.38 86 LYS A N 1
ATOM 690 C CA . LYS A 1 86 ? -15.578 -20.562 5.242 1 87.38 86 LYS A CA 1
ATOM 691 C C . LYS A 1 86 ? -16.766 -20.875 4.332 1 87.38 86 LYS A C 1
ATOM 693 O O . LYS A 1 86 ? -17.172 -20.047 3.527 1 87.38 86 LYS A O 1
ATOM 698 N N . SER A 1 87 ? -17.234 -22.078 4.48 1 89.94 87 SER A N 1
ATOM 699 C CA . SER A 1 87 ? -18.344 -22.484 3.633 1 89.94 87 SER A CA 1
ATOM 700 C C . SER A 1 87 ? -19.312 -23.375 4.398 1 89.94 87 SER A C 1
ATOM 702 O O . SER A 1 87 ? -18.922 -24.078 5.34 1 89.94 87 SER A O 1
ATOM 704 N N . VAL A 1 88 ? -20.578 -23.266 4.047 1 90.5 88 VAL A N 1
ATOM 705 C CA . VAL A 1 88 ? -21.656 -24.062 4.633 1 90.5 88 VAL A CA 1
ATOM 706 C C . VAL A 1 88 ? -22.484 -24.719 3.525 1 90.5 88 VAL A C 1
ATOM 708 O O . VAL A 1 88 ? -22.766 -24.078 2.508 1 90.5 88 VAL A O 1
ATOM 711 N N . GLN A 1 89 ? -22.734 -25.906 3.74 1 88.88 89 GLN A N 1
ATOM 712 C CA . GLN A 1 89 ? -23.531 -26.641 2.77 1 88.88 89 GLN A CA 1
ATOM 713 C C . GLN A 1 89 ? -24.953 -26.875 3.277 1 88.88 89 GLN A C 1
ATOM 715 O O . GLN A 1 89 ? -25.141 -27.312 4.41 1 88.88 89 GLN A O 1
ATOM 720 N N . LEU A 1 90 ? -25.906 -26.5 2.484 1 88.56 90 LEU A N 1
ATOM 721 C CA . LEU A 1 90 ? -27.312 -26.797 2.746 1 88.56 90 LEU A CA 1
ATOM 722 C C . LEU A 1 90 ? -27.844 -27.828 1.758 1 88.56 90 LEU A C 1
ATOM 724 O O . LEU A 1 90 ? -27.516 -27.781 0.571 1 88.56 90 LEU A O 1
ATOM 728 N N . VAL A 1 91 ? -28.641 -28.75 2.287 1 85.88 91 VAL A N 1
ATOM 729 C CA . VAL A 1 91 ? -29.094 -29.859 1.462 1 85.88 91 VAL A CA 1
ATOM 730 C C . VAL A 1 91 ? -30.609 -29.953 1.521 1 85.88 91 VAL A C 1
ATOM 732 O O . VAL A 1 91 ? -31.203 -29.906 2.602 1 85.88 91 VAL A O 1
ATOM 735 N N . ILE A 1 92 ? -31.219 -30.062 0.329 1 84.44 92 ILE A N 1
ATOM 736 C CA . ILE A 1 92 ? -32.625 -30.344 0.212 1 84.44 92 ILE A CA 1
ATOM 737 C C . ILE A 1 92 ? -32.844 -31.719 -0.43 1 84.44 92 ILE A C 1
ATOM 739 O O . ILE A 1 92 ? -32.406 -31.953 -1.558 1 84.44 92 ILE A O 1
ATOM 743 N N . GLU A 1 93 ? -33.469 -32.562 0.323 1 83.25 93 GLU A N 1
ATOM 744 C CA . GLU A 1 93 ? -33.781 -33.875 -0.214 1 83.25 93 GLU A CA 1
ATOM 745 C C . GLU A 1 93 ? -34.875 -33.812 -1.26 1 83.25 93 GLU A C 1
ATOM 747 O O . GLU A 1 93 ? -35.906 -33.156 -1.055 1 83.25 93 GLU A O 1
ATOM 752 N N . LYS A 1 94 ? -34.625 -34.5 -2.369 1 76.31 94 LYS A N 1
ATOM 753 C CA . LYS A 1 94 ? -35.594 -34.531 -3.441 1 76.31 94 LYS A CA 1
ATOM 754 C C . LYS A 1 94 ? -36.781 -35.438 -3.076 1 76.31 94 LYS A C 1
ATOM 756 O O . LYS A 1 94 ? -36.594 -36.469 -2.453 1 76.31 94 LYS A O 1
ATOM 761 N N . PRO A 1 95 ? -37.969 -34.844 -3.482 1 72.12 95 PRO A N 1
ATOM 762 C CA . PRO A 1 95 ? -39.094 -35.75 -3.27 1 72.12 95 PRO A CA 1
ATOM 763 C C . PRO A 1 95 ? -39.062 -36.969 -4.207 1 72.12 95 PRO A C 1
ATOM 765 O O . PRO A 1 95 ? -38.469 -36.906 -5.281 1 72.12 95 PRO A O 1
ATOM 768 N N . SER A 1 96 ? -39.344 -38.25 -3.801 1 64.94 96 SER A N 1
ATOM 769 C CA . SER A 1 96 ? -39.344 -39.5 -4.527 1 64.94 96 SER A CA 1
ATOM 770 C C . SER A 1 96 ? -39.844 -39.312 -5.957 1 64.94 96 SER A C 1
ATOM 772 O O . SER A 1 96 ? -39.406 -40 -6.871 1 64.94 96 SER A O 1
ATOM 774 N N . SER A 1 97 ? -41 -38.688 -6.266 1 57.47 97 SER A N 1
ATOM 775 C CA . SER A 1 97 ? -41.562 -38.594 -7.602 1 57.47 97 SER A CA 1
ATOM 776 C C . SER A 1 97 ? -41.062 -37.344 -8.344 1 57.47 97 SER A C 1
ATOM 778 O O . SER A 1 97 ? -41.781 -36.75 -9.141 1 57.47 97 SER A O 1
ATOM 780 N N . SER A 1 98 ? -39.969 -36.906 -8.016 1 53.25 98 SER A N 1
ATOM 781 C CA . SER A 1 98 ? -39.594 -35.562 -8.422 1 53.25 98 SER A CA 1
ATOM 782 C C . SER A 1 98 ? -39.219 -35.531 -9.906 1 53.25 98 SER A C 1
ATOM 784 O O . SER A 1 98 ? -38.156 -35.969 -10.297 1 53.25 98 SER A O 1
ATOM 786 N N . GLY A 1 99 ? -40.031 -35.875 -10.836 1 51.59 99 GLY A N 1
ATOM 787 C CA . GLY A 1 99 ? -39.812 -35.562 -12.234 1 51.59 99 GLY A CA 1
ATOM 788 C C . GLY A 1 99 ? -39.188 -34.188 -12.422 1 51.59 99 GLY A C 1
ATOM 789 O O . GLY A 1 99 ? -39.125 -33.375 -11.484 1 51.59 99 GLY A O 1
ATOM 790 N N . MET A 1 100 ? -38.562 -34 -13.641 1 52.97 100 MET A N 1
ATOM 791 C CA . MET A 1 100 ? -37.812 -32.844 -14.117 1 52.97 100 MET A CA 1
ATOM 792 C C . MET A 1 100 ? -38.688 -31.578 -14.008 1 52.97 100 MET A C 1
ATOM 794 O O . MET A 1 100 ? -39.5 -31.312 -14.875 1 52.97 100 MET A O 1
ATOM 798 N N . TYR A 1 101 ? -39.312 -31.312 -12.953 1 53.91 101 TYR A N 1
ATOM 799 C CA . TYR A 1 101 ? -40.125 -30.109 -12.969 1 53.91 101 TYR A CA 1
ATOM 800 C C . TYR A 1 101 ? -39.25 -28.859 -12.945 1 53.91 101 TYR A C 1
ATOM 802 O O . TYR A 1 101 ? -38.062 -28.922 -12.539 1 53.91 101 TYR A O 1
ATOM 810 N N . ALA A 1 102 ? -39.781 -27.922 -13.758 1 56.12 102 ALA A N 1
ATOM 811 C CA . ALA A 1 102 ? -39.219 -26.594 -13.656 1 56.12 102 ALA A CA 1
ATOM 812 C C . ALA A 1 102 ? -39.062 -26.172 -12.203 1 56.12 102 ALA A C 1
ATOM 814 O O . ALA A 1 102 ? -40 -26.281 -11.414 1 56.12 102 ALA A O 1
ATOM 815 N N . SER A 1 103 ? -37.906 -26.281 -11.633 1 69.75 103 SER A N 1
ATOM 816 C CA . SER A 1 103 ? -37.688 -25.938 -10.234 1 69.75 103 SER A CA 1
ATOM 817 C C . SER A 1 103 ? -36.656 -24.828 -10.078 1 69.75 103 SER A C 1
ATOM 819 O O . SER A 1 103 ? -35.938 -24.516 -11.023 1 69.75 103 SER A O 1
ATOM 821 N N . SER A 1 104 ? -37.031 -23.953 -9.203 1 75.69 104 SER A N 1
ATOM 822 C CA . SER A 1 104 ? -36.094 -22.891 -8.859 1 75.69 104 SER A CA 1
ATOM 823 C C . SER A 1 104 ? -35.469 -23.109 -7.492 1 75.69 104 SER A C 1
ATOM 825 O O . SER A 1 104 ? -36.062 -23.734 -6.617 1 75.69 104 SER A O 1
ATOM 827 N N . LEU A 1 105 ? -34.219 -22.859 -7.488 1 78.31 105 LEU A N 1
ATOM 828 C CA . LEU A 1 105 ? -33.469 -22.875 -6.234 1 78.31 105 LEU A CA 1
ATOM 829 C C . LEU A 1 105 ? -33.062 -21.469 -5.836 1 78.31 105 LEU A C 1
ATOM 831 O O . LEU A 1 105 ? -32.469 -20.719 -6.645 1 78.31 105 LEU A O 1
ATOM 835 N N . GLU A 1 106 ? -33.5 -21.062 -4.602 1 81.38 106 GLU A N 1
ATOM 836 C CA . GLU A 1 106 ? -33.188 -19.719 -4.098 1 81.38 106 GLU A CA 1
ATOM 837 C C . GLU A 1 106 ? -32.5 -19.781 -2.746 1 81.38 106 GLU A C 1
ATOM 839 O O . GLU A 1 106 ? -32.844 -20.609 -1.893 1 81.38 106 GLU A O 1
ATOM 844 N N . ALA A 1 107 ? -31.469 -18.984 -2.682 1 83.38 107 ALA A N 1
ATOM 845 C CA . ALA A 1 107 ? -30.781 -18.875 -1.402 1 83.38 107 ALA A CA 1
ATOM 846 C C . ALA A 1 107 ? -30.984 -17.484 -0.793 1 83.38 107 ALA A C 1
ATOM 848 O O . ALA A 1 107 ? -30.938 -16.484 -1.5 1 83.38 107 ALA A O 1
ATOM 849 N N . THR A 1 108 ? -31.359 -17.422 0.461 1 85 108 THR A N 1
ATOM 850 C CA . THR A 1 108 ? -31.5 -16.188 1.222 1 85 108 THR A CA 1
ATOM 851 C C . THR A 1 108 ? -30.469 -16.125 2.346 1 85 108 THR A C 1
ATOM 853 O O . THR A 1 108 ? -30.359 -17.062 3.141 1 85 108 THR A O 1
ATOM 856 N N . ILE A 1 109 ? -29.75 -15.078 2.324 1 88.06 109 ILE A N 1
ATOM 857 C CA . ILE A 1 109 ? -28.719 -14.875 3.338 1 88.06 109 ILE A CA 1
ATOM 858 C C . ILE A 1 109 ? -29.078 -13.656 4.188 1 88.06 109 ILE A C 1
ATOM 860 O O . ILE A 1 109 ? -29.266 -12.555 3.664 1 88.06 109 ILE A O 1
ATOM 864 N N . LYS A 1 110 ? -29.203 -13.875 5.461 1 86.88 110 LYS A N 1
ATOM 865 C CA . LYS A 1 110 ? -29.438 -12.797 6.414 1 86.88 110 LYS A CA 1
ATOM 866 C C . LYS A 1 110 ? -28.266 -12.656 7.391 1 86.88 110 LYS A C 1
ATOM 868 O O . LYS A 1 110 ? -28.141 -13.445 8.328 1 86.88 110 LYS A O 1
ATOM 873 N N . VAL A 1 111 ? -27.5 -11.602 7.16 1 87.75 111 VAL A N 1
ATOM 874 C CA . VAL A 1 111 ? -26.344 -11.367 8.016 1 87.75 111 VAL A CA 1
ATOM 875 C C . VAL A 1 111 ? -26.75 -10.508 9.211 1 87.75 111 VAL A C 1
ATOM 877 O O . VAL A 1 111 ? -27.391 -9.469 9.047 1 87.75 111 VAL A O 1
ATOM 880 N N . PHE A 1 112 ? -26.359 -10.945 10.391 1 85.06 112 PHE A N 1
ATOM 881 C CA . PHE A 1 112 ? -26.812 -10.148 11.523 1 85.06 112 PHE A CA 1
ATOM 882 C C . PHE A 1 112 ? -25.625 -9.672 12.359 1 85.06 112 PHE A C 1
ATOM 884 O O . PHE A 1 112 ? -25.766 -8.758 13.18 1 85.06 112 PHE A O 1
ATOM 891 N N . GLU A 1 113 ? -24.469 -10.281 12.125 1 87.12 113 GLU A N 1
ATOM 892 C CA . GLU A 1 113 ? -23.297 -9.789 12.859 1 87.12 113 GLU A CA 1
ATOM 893 C C . GLU A 1 113 ? -22.031 -9.922 12.031 1 87.12 113 GLU A C 1
ATOM 895 O O . GLU A 1 113 ? -21.812 -10.938 11.375 1 87.12 113 GLU A O 1
ATOM 900 N N . ILE A 1 114 ? -21.266 -8.867 11.945 1 88.44 114 ILE A N 1
ATOM 901 C CA . ILE A 1 114 ? -19.953 -8.859 11.305 1 88.44 114 ILE A CA 1
ATOM 902 C C . ILE A 1 114 ? -18.922 -8.266 12.266 1 88.44 114 ILE A C 1
ATOM 904 O O . ILE A 1 114 ? -19.125 -7.195 12.836 1 88.44 114 ILE A O 1
ATOM 908 N N . SER A 1 115 ? -17.812 -9.023 12.477 1 86.94 115 SER A N 1
ATOM 909 C CA . SER A 1 115 ? -16.766 -8.523 13.359 1 86.94 115 SER A CA 1
ATOM 910 C C . SER A 1 115 ? -15.383 -8.969 12.898 1 86.94 115 SER A C 1
ATOM 912 O O . SER A 1 115 ? -15.258 -9.961 12.172 1 86.94 115 SER A O 1
ATOM 914 N N . GLY A 1 116 ? -14.344 -8.219 13.266 1 84.12 116 GLY A N 1
ATOM 915 C CA . GLY A 1 116 ? -12.977 -8.672 13.109 1 84.12 116 GLY A CA 1
ATOM 916 C C . GLY A 1 116 ? -12.344 -8.227 11.797 1 84.12 116 GLY A C 1
ATOM 917 O O . GLY A 1 116 ? -11.273 -8.703 11.43 1 84.12 116 GLY A O 1
ATOM 918 N N . PHE A 1 117 ? -12.961 -7.363 11.07 1 85.31 117 PHE A N 1
ATOM 919 C CA . PHE A 1 117 ? -12.414 -6.938 9.789 1 85.31 117 PHE A CA 1
ATOM 920 C C . PHE A 1 117 ? -11.742 -5.574 9.906 1 85.31 117 PHE A C 1
ATOM 922 O O . PHE A 1 117 ? -11.219 -5.051 8.922 1 85.31 117 PHE A O 1
ATOM 929 N N . GLU A 1 118 ? -11.648 -5.098 11.094 1 81.88 118 GLU A N 1
ATOM 930 C CA . GLU A 1 118 ? -11.031 -3.793 11.32 1 81.88 118 GLU A CA 1
ATOM 931 C C . GLU A 1 118 ? -9.523 -3.85 11.109 1 81.88 118 GLU A C 1
ATOM 933 O O . GLU A 1 118 ? -8.852 -4.738 11.633 1 81.88 118 GLU A O 1
ATOM 938 N N . GLY A 1 119 ? -9.055 -2.986 10.281 1 82.69 119 GLY A N 1
ATOM 939 C CA . GLY A 1 119 ? -7.621 -2.908 10.031 1 82.69 119 GLY A CA 1
ATOM 940 C C . GLY A 1 119 ? -6.969 -1.691 10.664 1 82.69 119 GLY A C 1
ATOM 941 O O . GLY A 1 119 ? -7.551 -1.059 11.547 1 82.69 119 GLY A O 1
ATOM 942 N N . ALA A 1 120 ? -5.738 -1.448 10.258 1 80.44 120 ALA A N 1
ATOM 943 C CA . ALA A 1 120 ? -4.926 -0.38 10.836 1 80.44 120 ALA A CA 1
ATOM 944 C C . ALA A 1 120 ? -5.559 0.986 10.586 1 80.44 120 ALA A C 1
ATOM 946 O O . ALA A 1 120 ? -5.414 1.901 11.406 1 80.44 120 ALA A O 1
ATOM 947 N N . CYS A 1 121 ? -6.324 1.12 9.578 1 80.12 121 CYS A N 1
ATOM 948 C CA . CYS A 1 121 ? -6.902 2.41 9.211 1 80.12 121 CYS A CA 1
ATOM 949 C C . CYS A 1 121 ? -8.148 2.703 10.047 1 80.12 121 CYS A C 1
ATOM 951 O O . CYS A 1 121 ? -8.539 3.863 10.195 1 80.12 121 CYS A O 1
ATOM 953 N N . ASP A 1 122 ? -8.742 1.704 10.602 1 81.12 122 ASP A N 1
ATOM 954 C CA . ASP A 1 122 ? -10.016 1.864 11.297 1 81.12 122 ASP A CA 1
ATOM 955 C C . ASP A 1 122 ? -9.828 2.527 12.656 1 81.12 122 ASP A C 1
ATOM 957 O O . ASP A 1 122 ? -10.781 3.041 13.242 1 81.12 122 ASP A O 1
ATOM 961 N N . ALA A 1 123 ? -8.648 2.59 13.078 1 79.25 123 ALA A N 1
ATOM 962 C CA . ALA A 1 123 ? -8.352 3.193 14.375 1 79.25 123 ALA A CA 1
ATOM 963 C C . ALA A 1 123 ? -8.055 4.684 14.234 1 79.25 123 ALA A C 1
ATOM 965 O O . ALA A 1 123 ? -7.91 5.395 15.234 1 79.25 123 ALA A O 1
ATOM 966 N N . LEU A 1 124 ? -8.07 5.168 13.047 1 88.38 124 LEU A N 1
ATOM 967 C CA . LEU A 1 124 ? -7.711 6.562 12.812 1 88.38 124 LEU A CA 1
ATOM 968 C C . LEU A 1 124 ? -8.875 7.488 13.148 1 88.38 124 LEU A C 1
ATOM 970 O O . LEU A 1 124 ? -10.039 7.078 13.094 1 88.38 124 LEU A O 1
ATOM 974 N N . PRO A 1 125 ? -8.578 8.672 13.523 1 86.88 125 PRO A N 1
ATOM 975 C CA . PRO A 1 125 ? -9.625 9.617 13.922 1 86.88 125 PRO A CA 1
ATOM 976 C C . PRO A 1 125 ? -10.398 10.172 12.727 1 86.88 125 PRO A C 1
ATOM 978 O O . PRO A 1 125 ? -9.922 10.094 11.594 1 86.88 125 PRO A O 1
ATOM 981 N N . ASN A 1 126 ? -11.602 10.695 13.109 1 88.06 126 ASN A N 1
ATOM 982 C CA . ASN A 1 126 ? -12.383 11.5 12.18 1 88.06 126 ASN A CA 1
ATOM 983 C C . ASN A 1 126 ? -12.141 12.992 12.383 1 88.06 126 ASN A C 1
ATOM 985 O O . ASN A 1 126 ? -12.047 13.461 13.523 1 88.06 126 ASN A O 1
ATOM 989 N N . PHE A 1 127 ? -11.969 13.656 11.281 1 88.56 127 PHE A N 1
ATOM 990 C CA . PHE A 1 127 ? -11.727 15.086 11.414 1 88.56 127 PHE A CA 1
ATOM 991 C C . PHE A 1 127 ? -12.922 15.883 10.891 1 88.56 127 PHE A C 1
ATOM 993 O O . PHE A 1 127 ? -13.492 15.547 9.859 1 88.56 127 PHE A O 1
ATOM 1000 N N . ASP A 1 128 ? -13.297 16.828 11.75 1 88.75 128 ASP A N 1
ATOM 1001 C CA . ASP A 1 128 ? -14.312 17.812 11.359 1 88.75 128 ASP A CA 1
ATOM 1002 C C . ASP A 1 128 ? -13.68 19.141 10.977 1 88.75 128 ASP A C 1
ATOM 1004 O O . ASP A 1 128 ? -13.125 19.844 11.828 1 88.75 128 ASP A O 1
ATOM 1008 N N . PHE A 1 129 ? -13.828 19.531 9.719 1 91.81 129 PHE A N 1
ATOM 1009 C CA . PHE A 1 129 ? -13.148 20.703 9.211 1 91.81 129 PHE A CA 1
ATOM 1010 C C . PHE A 1 129 ? -14.023 21.953 9.352 1 91.81 129 PHE A C 1
ATOM 1012 O O . PHE A 1 129 ? -13.602 23.062 9.016 1 91.81 129 PHE A O 1
ATOM 1019 N N . SER A 1 130 ? -15.234 21.859 9.789 1 88 130 SER A N 1
ATOM 1020 C CA . SER A 1 130 ? -16.188 22.969 9.844 1 88 130 SER A CA 1
ATOM 1021 C C . SER A 1 130 ? -15.969 23.828 11.086 1 88 130 SER A C 1
ATOM 1023 O O . SER A 1 130 ? -16.453 24.969 11.156 1 88 130 SER A O 1
ATOM 1025 N N . ASN A 1 131 ? -15.383 23.344 12.039 1 79.56 131 ASN A N 1
ATOM 1026 C CA . ASN A 1 131 ? -15.227 24.078 13.289 1 79.56 131 ASN A CA 1
ATOM 1027 C C . ASN A 1 131 ? -13.758 24.391 13.57 1 79.56 131 ASN A C 1
ATOM 1029 O O . ASN A 1 131 ? -12.867 23.641 13.172 1 79.56 131 ASN A O 1
ATOM 1033 N N . SER A 1 132 ? -13.852 25.703 14.102 1 68.62 132 SER A N 1
ATOM 1034 C CA . SER A 1 132 ? -12.531 26.141 14.539 1 68.62 132 SER A CA 1
ATOM 1035 C C . SER A 1 132 ? -12.078 25.359 15.781 1 68.62 132 SER A C 1
ATOM 1037 O O . SER A 1 132 ? -12.906 24.906 16.562 1 68.62 132 SER A O 1
ATOM 1039 N N . GLY A 1 133 ? -11.07 24.391 15.672 1 62.97 133 GLY A N 1
ATOM 1040 C CA . GLY A 1 133 ? -10.516 23.656 16.797 1 62.97 133 GLY A CA 1
ATOM 1041 C C . GLY A 1 133 ? -9.25 22.891 16.438 1 62.97 133 GLY A C 1
ATOM 1042 O O . GLY A 1 133 ? -8.844 22.859 15.273 1 62.97 133 GLY A O 1
ATOM 1043 N N . ASN A 1 134 ? -8.531 22.641 17.391 1 59.22 134 ASN A N 1
ATOM 1044 C CA . ASN A 1 134 ? -7.406 21.719 17.344 1 59.22 134 ASN A CA 1
ATOM 1045 C C . ASN A 1 134 ? -6.176 22.359 16.703 1 59.22 134 ASN A C 1
ATOM 1047 O O . ASN A 1 134 ? -5.504 21.734 15.875 1 59.22 134 ASN A O 1
ATOM 1051 N N . GLY A 1 135 ? -6.074 23.688 16.891 1 66.38 135 GLY A N 1
ATOM 1052 C CA . GLY A 1 135 ? -4.84 24.297 16.422 1 66.38 135 GLY A CA 1
ATOM 1053 C C . GLY A 1 135 ? -4.922 24.797 14.992 1 66.38 135 GLY A C 1
ATOM 1054 O O . GLY A 1 135 ? -3.896 25.047 14.359 1 66.38 135 GLY A O 1
ATOM 1055 N N . HIS A 1 136 ? -6.164 24.953 14.555 1 80.38 136 HIS A N 1
ATOM 1056 C CA . HIS A 1 136 ? -6.352 25.438 13.203 1 80.38 136 HIS A CA 1
ATOM 1057 C C . HIS A 1 136 ? -6.121 26.953 13.125 1 80.38 136 HIS A C 1
ATOM 1059 O O . HIS A 1 136 ? -6.703 27.703 13.906 1 80.38 136 HIS A O 1
ATOM 1065 N N . ASP A 1 137 ? -5.191 27.375 12.242 1 83 137 ASP A N 1
ATOM 1066 C CA . ASP A 1 137 ? -4.855 28.797 12.156 1 83 137 ASP A CA 1
ATOM 1067 C C . ASP A 1 137 ? -5.207 29.359 10.789 1 83 137 ASP A C 1
ATOM 1069 O O . ASP A 1 137 ? -4.859 30.5 10.477 1 83 137 ASP A O 1
ATOM 1073 N N . GLU A 1 138 ? -5.812 28.531 9.961 1 89.25 138 GLU A N 1
ATOM 1074 C CA . GLU A 1 138 ? -6.188 28.984 8.625 1 89.25 138 GLU A CA 1
ATOM 1075 C C . GLU A 1 138 ? -7.586 28.5 8.25 1 89.25 138 GLU A C 1
ATOM 1077 O O . GLU A 1 138 ? -8.047 27.484 8.75 1 89.25 138 GLU A O 1
ATOM 1082 N N . VAL A 1 139 ? -8.258 29.297 7.434 1 93.25 139 VAL A N 1
ATOM 1083 C CA . VAL A 1 139 ? -9.594 28.953 6.961 1 93.25 139 VAL A CA 1
ATOM 1084 C C . VAL A 1 139 ? -9.656 29.062 5.441 1 93.25 139 VAL A C 1
ATOM 1086 O O . VAL A 1 139 ? -9.273 30.094 4.875 1 93.25 139 VAL A O 1
ATOM 1089 N N . PHE A 1 140 ? -10.07 28.062 4.84 1 94.81 140 PHE A N 1
ATOM 1090 C CA . PHE A 1 140 ? -10.352 28.078 3.41 1 94.81 140 PHE A CA 1
ATOM 1091 C C . PHE A 1 140 ? -11.852 28.156 3.154 1 94.81 140 PHE A C 1
ATOM 1093 O O . PHE A 1 140 ? -12.633 27.438 3.785 1 94.81 140 PHE A O 1
ATOM 1100 N N . LEU A 1 141 ? -12.188 29.062 2.318 1 95.69 141 LEU A N 1
ATOM 1101 C CA . LEU A 1 141 ? -13.578 29.203 1.921 1 95.69 141 LEU A CA 1
ATOM 1102 C C . LEU A 1 141 ? -13.836 28.516 0.579 1 95.69 141 LEU A C 1
ATOM 1104 O O . LEU A 1 141 ? -13.273 28.922 -0.442 1 95.69 141 LEU A O 1
ATOM 1108 N N . VAL A 1 142 ? -14.672 27.5 0.584 1 96.56 142 VAL A N 1
ATOM 1109 C CA . VAL A 1 142 ? -15 26.75 -0.619 1 96.56 142 VAL A CA 1
ATOM 1110 C C . VAL A 1 142 ? -16.516 26.625 -0.756 1 96.56 142 VAL A C 1
ATOM 1112 O O . VAL A 1 142 ? -17.172 26.031 0.09 1 96.56 142 VAL A O 1
ATOM 1115 N N . GLU A 1 143 ? -17.047 27.188 -1.799 1 96.31 143 GLU A N 1
ATOM 1116 C CA . GLU A 1 143 ? -18.484 27.188 -2.061 1 96.31 143 GLU A CA 1
ATOM 1117 C C . GLU A 1 143 ? -19.266 27.688 -0.851 1 96.31 143 GLU A C 1
ATOM 1119 O O . GLU A 1 143 ? -20.266 27.094 -0.458 1 96.31 143 GLU A O 1
ATOM 1124 N N . GLY A 1 144 ? -18.719 28.688 -0.188 1 92.88 144 GLY A N 1
ATOM 1125 C CA . GLY A 1 144 ? -19.406 29.344 0.909 1 92.88 144 GLY A CA 1
ATOM 1126 C C . GLY A 1 144 ? -19.219 28.641 2.24 1 92.88 144 GLY A C 1
ATOM 1127 O O . GLY A 1 144 ? -19.734 29.094 3.264 1 92.88 144 GLY A O 1
ATOM 1128 N N . LEU A 1 145 ? -18.516 27.516 2.254 1 94.94 145 LEU A N 1
ATOM 1129 C CA . LEU A 1 145 ? -18.297 26.781 3.488 1 94.94 145 LEU A CA 1
ATOM 1130 C C . LEU A 1 145 ? -16.875 27 4 1 94.94 145 LEU A C 1
ATOM 1132 O O . LEU A 1 145 ? -15.922 27.047 3.211 1 94.94 145 LEU A O 1
ATOM 1136 N N . ASP A 1 146 ? -16.734 27.094 5.324 1 93.44 146 ASP A N 1
ATOM 1137 C CA . ASP A 1 146 ? -15.422 27.266 5.957 1 93.44 146 ASP A CA 1
ATOM 1138 C C . ASP A 1 146 ? -14.75 25.922 6.23 1 93.44 146 ASP A C 1
ATOM 1140 O O . ASP A 1 146 ? -15.383 25 6.754 1 93.44 146 ASP A O 1
ATOM 1144 N N . PHE A 1 147 ? -13.547 25.812 5.816 1 95 147 PHE A N 1
ATOM 1145 C CA . PHE A 1 147 ? -12.695 24.688 6.18 1 95 147 PHE A CA 1
ATOM 1146 C C . PHE A 1 147 ? -11.523 25.156 7.039 1 95 147 PHE A C 1
ATOM 1148 O O . PHE A 1 147 ? -10.617 25.828 6.551 1 95 147 PHE A O 1
ATOM 1155 N N . HIS A 1 148 ? -11.586 24.828 8.266 1 92.81 148 HIS A N 1
ATOM 1156 C CA . HIS A 1 148 ? -10.531 25.188 9.203 1 92.81 148 HIS A CA 1
ATOM 1157 C C . HIS A 1 148 ? -9.398 24.172 9.18 1 92.81 148 HIS A C 1
ATOM 1159 O O . HIS A 1 148 ? -9.625 22.984 9.359 1 92.81 148 HIS A O 1
ATOM 1165 N N . VAL A 1 149 ? -8.188 24.625 8.898 1 92 149 VAL A N 1
ATOM 1166 C CA . VAL A 1 149 ? -7.062 23.719 8.773 1 92 149 VAL A CA 1
ATOM 1167 C C . VAL A 1 149 ? -5.805 24.359 9.352 1 92 149 VAL A C 1
ATOM 1169 O O . VAL A 1 149 ? -5.719 25.594 9.445 1 92 149 VAL A O 1
ATOM 1172 N N . PRO A 1 150 ? -4.891 23.547 9.844 1 88.25 150 PRO A N 1
ATOM 1173 C CA . PRO A 1 150 ? -3.564 24.094 10.133 1 88.25 150 PRO A CA 1
ATOM 1174 C C . PRO A 1 150 ? -2.807 24.5 8.875 1 88.25 150 PRO A C 1
ATOM 1176 O O . PRO A 1 150 ? -2.607 23.688 7.973 1 88.25 150 PRO A O 1
ATOM 1179 N N . SER A 1 151 ? -2.371 25.703 8.875 1 89.12 151 SER A N 1
ATOM 1180 C CA . SER A 1 151 ? -1.683 26.203 7.691 1 89.12 151 SER A CA 1
ATOM 1181 C C . SER A 1 151 ? -0.401 25.438 7.422 1 89.12 151 SER A C 1
ATOM 1183 O O . SER A 1 151 ? -0.023 25.234 6.266 1 89.12 151 SER A O 1
ATOM 1185 N N . GLN A 1 152 ? 0.225 24.938 8.453 1 88.44 152 GLN A N 1
ATOM 1186 C CA . GLN A 1 152 ? 1.508 24.25 8.305 1 88.44 152 GLN A CA 1
ATOM 1187 C C . GLN A 1 152 ? 1.347 22.922 7.578 1 88.44 152 GLN A C 1
ATOM 1189 O O . GLN A 1 152 ? 2.223 22.516 6.809 1 88.44 152 GLN A O 1
ATOM 1194 N N . ILE A 1 153 ? 0.283 22.266 7.789 1 89.31 153 ILE A N 1
ATOM 1195 C CA . ILE A 1 153 ? 0.078 20.953 7.18 1 89.31 153 ILE A CA 1
ATOM 1196 C C . ILE A 1 153 ? -0.209 21.125 5.688 1 89.31 153 ILE A C 1
ATOM 1198 O O . ILE A 1 153 ? 0.382 20.438 4.855 1 89.31 153 ILE A O 1
ATOM 1202 N N . VAL A 1 154 ? -1.098 22.031 5.41 1 90.94 154 VAL A N 1
ATOM 1203 C CA . VAL A 1 154 ? -1.452 22.234 4.012 1 90.94 154 VAL A CA 1
ATOM 1204 C C . VAL A 1 154 ? -0.239 22.766 3.244 1 90.94 154 VAL A C 1
ATOM 1206 O O . VAL A 1 154 ? -0.021 22.391 2.088 1 90.94 154 VAL A O 1
ATOM 1209 N N . SER A 1 155 ? 0.54 23.625 3.924 1 90.69 155 SER A N 1
ATOM 1210 C CA . SER A 1 155 ? 1.729 24.188 3.295 1 90.69 155 SER A CA 1
ATOM 1211 C C . SER A 1 155 ? 2.793 23.109 3.064 1 90.69 155 SER A C 1
ATOM 1213 O O . SER A 1 155 ? 3.545 23.188 2.09 1 90.69 155 SER A O 1
ATOM 1215 N N . LEU A 1 156 ? 2.84 22.188 3.908 1 90.12 156 LEU A N 1
ATOM 1216 C CA . LEU A 1 156 ? 3.805 21.094 3.781 1 90.12 156 LEU A CA 1
ATOM 1217 C C . LEU A 1 156 ? 3.461 20.203 2.598 1 90.12 156 LEU A C 1
ATOM 1219 O O . LEU A 1 156 ? 4.355 19.703 1.91 1 90.12 156 LEU A O 1
ATOM 1223 N N . TYR A 1 157 ? 2.229 19.984 2.316 1 93.19 157 TYR A N 1
ATOM 1224 C CA . TYR A 1 157 ? 1.78 19.031 1.303 1 93.19 157 TYR A CA 1
ATOM 1225 C C . TYR A 1 157 ? 1.663 19.703 -0.059 1 93.19 157 TYR A C 1
ATOM 1227 O O . TYR A 1 157 ? 1.794 19.047 -1.096 1 93.19 157 TYR A O 1
ATOM 1235 N N . SER A 1 158 ? 1.362 21.016 -0.04 1 94.56 158 SER A N 1
ATOM 1236 C CA . SER A 1 158 ? 1.058 21.703 -1.294 1 94.56 158 SER A CA 1
ATOM 1237 C C . SER A 1 158 ? 1.845 23 -1.423 1 94.56 158 SER A C 1
ATOM 1239 O O . SER A 1 158 ? 1.539 23.984 -0.751 1 94.56 158 SER A O 1
ATOM 1241 N N . PRO A 1 159 ? 2.793 23.031 -2.322 1 92.69 159 PRO A N 1
ATOM 1242 C CA . PRO A 1 159 ? 3.506 24.281 -2.576 1 92.69 159 PRO A CA 1
ATOM 1243 C C . PRO A 1 159 ? 2.582 25.406 -3.049 1 92.69 159 PRO A C 1
ATOM 1245 O O . PRO A 1 159 ? 2.805 26.562 -2.721 1 92.69 159 PRO A O 1
ATOM 1248 N N . VAL A 1 160 ? 1.554 25.031 -3.793 1 95 160 VAL A N 1
ATOM 1249 C CA . VAL A 1 160 ? 0.597 26.016 -4.297 1 95 160 VAL A CA 1
ATOM 1250 C C . VAL A 1 160 ? -0.172 26.641 -3.133 1 95 160 VAL A C 1
ATOM 1252 O O . VAL A 1 160 ? -0.26 27.859 -3.021 1 95 160 VAL A O 1
ATOM 1255 N N . LEU A 1 161 ? -0.676 25.828 -2.279 1 94.44 161 LEU A N 1
ATOM 1256 C CA . LEU A 1 161 ? -1.42 26.344 -1.136 1 94.44 161 LEU A CA 1
ATOM 1257 C C . LEU A 1 161 ? -0.491 27.062 -0.164 1 94.44 161 LEU A C 1
ATOM 1259 O O . LEU A 1 161 ? -0.895 28.031 0.486 1 94.44 161 LEU A O 1
ATOM 1263 N N . SER A 1 162 ? 0.709 26.562 -0.102 1 92.69 162 SER A N 1
ATOM 1264 C CA . SER A 1 162 ? 1.706 27.234 0.721 1 92.69 162 SER A CA 1
ATOM 1265 C C . SER A 1 162 ? 1.915 28.672 0.262 1 92.69 162 SER A C 1
ATOM 1267 O O . SER A 1 162 ? 1.973 29.594 1.084 1 92.69 162 SER A O 1
ATOM 1269 N N . LYS A 1 163 ? 2.047 28.859 -0.998 1 93.69 163 LYS A N 1
ATOM 1270 C CA . LYS A 1 163 ? 2.225 30.188 -1.559 1 93.69 163 LYS A CA 1
ATOM 1271 C C . LYS A 1 163 ? 1.012 31.078 -1.271 1 93.69 163 LYS A C 1
ATOM 1273 O O . LYS A 1 163 ? 1.16 32.25 -0.921 1 93.69 163 LYS A O 1
ATOM 1278 N N . ILE A 1 164 ? -0.136 30.531 -1.413 1 92.44 164 ILE A N 1
ATOM 1279 C CA . ILE A 1 164 ? -1.374 31.266 -1.191 1 92.44 164 ILE A CA 1
ATOM 1280 C C . ILE A 1 164 ? -1.458 31.703 0.269 1 92.44 164 ILE A C 1
ATOM 1282 O O . ILE A 1 164 ? -1.79 32.844 0.56 1 92.44 164 ILE A O 1
ATOM 1286 N N . VAL A 1 165 ? -1.146 30.797 1.142 1 90.62 165 VAL A N 1
ATOM 1287 C CA . VAL A 1 165 ? -1.195 31.078 2.572 1 90.62 165 VAL A CA 1
ATOM 1288 C C . VAL A 1 165 ? -0.165 32.156 2.924 1 90.62 165 VAL A C 1
ATOM 1290 O O . VAL A 1 165 ? -0.45 33.062 3.703 1 90.62 165 VAL A O 1
ATOM 1293 N N . ASN A 1 166 ? 0.977 32.031 2.367 1 88.81 166 ASN A N 1
ATOM 1294 C CA . ASN A 1 166 ? 2.035 33 2.639 1 88.81 166 ASN A CA 1
ATOM 1295 C C . ASN A 1 166 ? 1.69 34.375 2.086 1 88.81 166 ASN A C 1
ATOM 1297 O O . ASN A 1 166 ? 2.023 35.406 2.695 1 88.81 166 ASN A O 1
ATOM 1301 N N . GLU A 1 167 ? 1.107 34.438 0.915 1 89.12 167 GLU A N 1
ATOM 1302 C CA . GLU A 1 167 ? 0.688 35.688 0.325 1 89.12 167 GLU A CA 1
ATOM 1303 C C . GLU A 1 167 ? -0.35 36.375 1.198 1 89.12 167 GLU A C 1
ATOM 1305 O O . GLU A 1 167 ? -0.312 37.625 1.36 1 89.12 167 GLU A O 1
ATOM 1310 N N . LYS A 1 168 ? -1.215 35.656 1.732 1 87.12 168 LYS A N 1
ATOM 1311 C CA . LYS A 1 168 ? -2.205 36.219 2.645 1 87.12 168 LYS A CA 1
ATOM 1312 C C . LYS A 1 168 ? -1.54 36.75 3.9 1 87.12 168 LYS A C 1
ATOM 1314 O O . LYS A 1 168 ? -1.895 37.844 4.367 1 87.12 168 LYS A O 1
ATOM 1319 N N . LYS A 1 169 ? -0.658 36.031 4.438 1 82.06 169 LYS A N 1
ATOM 1320 C CA . LYS A 1 169 ? 0.024 36.469 5.664 1 82.06 169 LYS A CA 1
ATOM 1321 C C . LYS A 1 169 ? 0.838 37.719 5.438 1 82.06 169 LYS A C 1
ATOM 1323 O O . LYS A 1 169 ? 0.979 38.562 6.344 1 82.06 169 LYS A O 1
ATOM 1328 N N . ASN A 1 170 ? 1.311 37.875 4.281 1 82.88 170 ASN A N 1
ATOM 1329 C CA . ASN A 1 170 ? 2.094 39.062 3.953 1 82.88 170 ASN A CA 1
ATOM 1330 C C . ASN A 1 170 ? 1.2 40.25 3.689 1 82.88 170 ASN A C 1
ATOM 1332 O O . ASN A 1 170 ? 1.639 41.406 3.824 1 82.88 170 ASN A O 1
ATOM 1336 N N . GLU A 1 171 ? 0.053 40.062 3.109 1 74.75 171 GLU A N 1
ATOM 1337 C CA . GLU A 1 171 ? -0.882 41.156 2.838 1 74.75 171 GLU A CA 1
ATOM 1338 C C . GLU A 1 171 ? -1.553 41.625 4.121 1 74.75 171 GLU A C 1
ATOM 1340 O O . GLU A 1 171 ? -2.029 42.75 4.191 1 74.75 171 GLU A O 1
ATOM 1345 N N . GLU A 1 172 ? -1.888 40.688 5.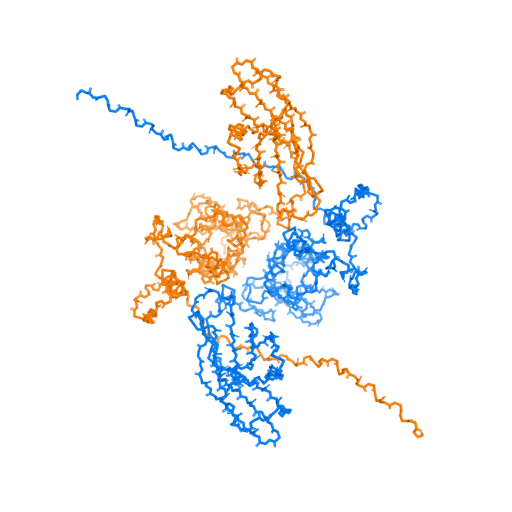004 1 58.81 172 GLU A N 1
ATOM 1346 C CA . GLU A 1 172 ? -2.615 41.094 6.203 1 58.81 172 GLU A CA 1
ATOM 1347 C C . GLU A 1 172 ? -1.803 42.094 7.035 1 58.81 172 GLU A C 1
ATOM 1349 O O . GLU A 1 172 ? -0.676 41.781 7.438 1 58.81 172 GLU A O 1
ATOM 1354 N N . PRO A 1 173 ? -2.035 43.5 6.934 1 51.31 173 PRO A N 1
ATOM 1355 C CA . PRO A 1 173 ? -1.396 44.625 7.605 1 51.31 173 PRO A CA 1
ATOM 1356 C C . PRO A 1 173 ? -1.107 44.344 9.078 1 51.31 173 PRO A C 1
ATOM 1358 O O . PRO A 1 173 ? -1.608 43.375 9.641 1 51.31 173 PRO A O 1
ATOM 1361 N N . ASN A 1 174 ? -0.675 45.719 9.93 1 44 174 ASN A N 1
ATOM 1362 C CA . ASN A 1 174 ? -0.264 46.281 11.211 1 44 174 ASN A CA 1
ATOM 1363 C C . ASN A 1 174 ? -1.201 45.844 12.336 1 44 174 ASN A C 1
ATOM 1365 O O . ASN A 1 174 ? -2.424 45.906 12.188 1 44 174 ASN A O 1
ATOM 1369 N N . PRO A 1 175 ? -0.652 45.312 13.438 1 44.06 175 PRO A N 1
ATOM 1370 C CA . PRO A 1 175 ? -1.311 45.031 14.719 1 44.06 175 PRO A CA 1
ATOM 1371 C C . PRO A 1 175 ? -2.346 46.094 15.086 1 44.06 175 PRO A C 1
ATOM 1373 O O . PRO A 1 175 ? -2.828 46.125 16.219 1 44.06 175 PRO A O 1
ATOM 1376 N N . ILE A 1 176 ? -2.342 47.281 14.453 1 38.69 176 ILE A N 1
ATOM 1377 C CA . ILE A 1 176 ? -3.02 48.312 15.234 1 38.69 176 ILE A CA 1
ATOM 1378 C C . ILE A 1 176 ? -4.457 47.875 15.516 1 38.69 176 ILE A C 1
ATOM 1380 O O . ILE A 1 176 ? -5.105 48.406 16.422 1 38.69 176 ILE A O 1
ATOM 1384 N N . ASP A 1 177 ? -5.32 47.688 14.492 1 39.72 177 ASP A N 1
ATOM 1385 C CA . ASP A 1 177 ? -6.727 47.75 14.891 1 39.72 177 ASP A CA 1
ATOM 1386 C C . ASP A 1 177 ? -7.105 46.531 15.742 1 39.72 177 ASP A C 1
ATOM 1388 O O . ASP A 1 177 ? -6.82 45.406 15.367 1 39.72 177 ASP A O 1
ATOM 1392 N N . ASP A 1 178 ? -7.23 46.562 17.047 1 40.81 178 ASP A N 1
ATOM 1393 C CA . ASP A 1 178 ? -7.609 45.906 18.281 1 40.81 178 ASP A CA 1
ATOM 1394 C C . ASP A 1 178 ? -8.594 44.75 18.016 1 40.81 178 ASP A C 1
ATOM 1396 O O . ASP A 1 178 ? -9.047 44.094 18.938 1 40.81 178 ASP A O 1
ATOM 1400 N N . ASN A 1 179 ? -9.562 44.969 17.062 1 39.84 179 ASN A N 1
ATOM 1401 C CA . ASN A 1 179 ? -10.742 44.125 17.125 1 39.84 179 ASN A CA 1
ATOM 1402 C C . ASN A 1 179 ? -10.391 42.656 16.875 1 39.84 179 ASN A C 1
ATOM 1404 O O . ASN A 1 179 ? -9.367 42.344 16.266 1 39.84 179 ASN A O 1
ATOM 1408 N N . GLU A 1 180 ? -11.344 41.656 17.25 1 45.47 180 GLU A N 1
ATOM 1409 C CA . GLU A 1 180 ? -11.477 40.188 17.203 1 45.47 180 GLU A CA 1
ATOM 1410 C C . GLU A 1 180 ? -10.898 39.625 15.906 1 45.47 180 GLU A C 1
ATOM 1412 O O . GLU A 1 180 ? -11.297 40.031 14.812 1 45.47 180 GLU A O 1
ATOM 1417 N N . LYS A 1 181 ? -9.688 39.312 15.758 1 48.78 181 LYS A N 1
ATOM 1418 C CA . LYS A 1 181 ? -8.836 38.75 14.711 1 48.78 181 LYS A CA 1
ATOM 1419 C C . LYS A 1 181 ? -9.641 37.844 13.773 1 48.78 181 LYS A C 1
ATOM 1421 O O . LYS A 1 181 ? -9.836 36.656 14.062 1 48.78 181 LYS A O 1
ATOM 1426 N N . GLU A 1 182 ? -10.664 38.281 13.18 1 53.72 182 GLU A N 1
ATOM 1427 C CA . GLU A 1 182 ? -11.422 37.469 12.203 1 53.72 182 GLU A CA 1
ATOM 1428 C C . GLU A 1 182 ? -10.508 36.938 11.102 1 53.72 182 GLU A C 1
ATOM 1430 O O . GLU A 1 182 ? -9.859 37.719 10.398 1 53.72 182 GLU A O 1
ATOM 1435 N N . ILE A 1 183 ? -9.945 35.75 11.211 1 59.88 183 ILE A N 1
ATOM 1436 C CA . ILE A 1 183 ? -9.172 35.094 10.164 1 59.88 183 ILE A CA 1
ATOM 1437 C C . ILE A 1 183 ? -9.922 35.188 8.828 1 59.88 183 ILE A C 1
ATOM 1439 O O . ILE A 1 183 ? -11.031 34.656 8.695 1 59.88 183 ILE A O 1
ATOM 1443 N N . LYS A 1 184 ? -9.594 36.25 8.016 1 72.62 184 LYS A N 1
ATOM 1444 C CA . LYS A 1 184 ? -10.164 36.281 6.672 1 72.62 184 LYS A CA 1
ATOM 1445 C C . LYS A 1 184 ? -9.844 35 5.918 1 72.62 184 LYS A C 1
ATOM 1447 O O . LYS A 1 184 ? -8.68 34.594 5.809 1 72.62 184 LYS A O 1
ATOM 1452 N N . GLY A 1 185 ? -10.828 34.281 5.512 1 85.81 185 GLY A N 1
ATOM 1453 C CA . GLY A 1 185 ? -10.664 33 4.84 1 85.81 185 GLY A CA 1
ATOM 1454 C C . GLY A 1 185 ? -10.125 33.125 3.432 1 85.81 185 GLY A C 1
ATOM 1455 O O . GLY A 1 185 ? -10.234 34.188 2.811 1 85.81 185 GLY A O 1
ATOM 1456 N N . ILE A 1 186 ? -9.312 32.25 2.945 1 92.12 186 ILE A N 1
ATOM 1457 C CA . ILE A 1 186 ? -8.836 32.156 1.572 1 92.12 186 ILE A CA 1
ATOM 1458 C C . ILE A 1 186 ? -9.883 31.453 0.711 1 92.12 186 ILE A C 1
ATOM 1460 O O . ILE A 1 186 ? -10.227 30.297 0.96 1 92.12 186 ILE A O 1
ATOM 1464 N N . GLU A 1 187 ? -10.336 32.188 -0.211 1 94.19 187 GLU A N 1
ATOM 1465 C CA . GLU A 1 187 ? -11.344 31.578 -1.086 1 94.19 187 GLU A CA 1
ATOM 1466 C C . GLU A 1 187 ? -10.703 30.75 -2.184 1 94.19 187 GLU A C 1
ATOM 1468 O O . GLU A 1 187 ? -9.797 31.203 -2.877 1 94.19 187 GLU A O 1
ATOM 1473 N N . LEU A 1 188 ? -11.094 29.516 -2.305 1 95.25 188 LEU A N 1
ATOM 1474 C CA . LEU A 1 188 ? -10.648 28.656 -3.387 1 95.25 188 LEU A CA 1
ATOM 1475 C C . LEU A 1 188 ? -11.727 28.5 -4.453 1 95.25 188 LEU A C 1
ATOM 1477 O O . LEU A 1 188 ? -12.883 28.234 -4.133 1 95.25 188 LEU A O 1
ATOM 1481 N N . LYS A 1 189 ? -11.266 28.656 -5.664 1 93.5 189 LYS A N 1
ATOM 1482 C CA . LYS A 1 189 ? -12.195 28.609 -6.789 1 93.5 189 LYS A CA 1
ATOM 1483 C C . LYS A 1 189 ? -12.086 27.281 -7.535 1 93.5 189 LYS A C 1
ATOM 1485 O O . LYS A 1 189 ? -11.102 26.547 -7.375 1 93.5 189 LYS A O 1
ATOM 1490 N N . ASP A 1 190 ? -13.164 26.859 -8.25 1 94 190 ASP A N 1
ATOM 1491 C CA . ASP A 1 190 ? -13.203 25.703 -9.148 1 94 190 ASP A CA 1
ATOM 1492 C C . ASP A 1 190 ? -12.984 24.406 -8.383 1 94 190 ASP A C 1
ATOM 1494 O O . ASP A 1 190 ? -12.234 23.531 -8.828 1 94 190 ASP A O 1
ATOM 1498 N N . VAL A 1 191 ? -13.406 24.375 -7.184 1 96.25 191 VAL A N 1
ATOM 1499 C CA . VAL A 1 191 ? -13.383 23.172 -6.363 1 96.25 191 VAL A CA 1
ATOM 1500 C C . VAL A 1 191 ? -14.664 23.078 -5.539 1 96.25 191 VAL A C 1
ATOM 1502 O O . VAL A 1 191 ? -15.148 24.078 -5.023 1 96.25 191 VAL A O 1
ATOM 1505 N N . THR A 1 192 ? -15.258 21.938 -5.477 1 96.94 192 THR A N 1
ATOM 1506 C CA . THR A 1 192 ? -16.453 21.766 -4.66 1 96.94 192 THR A CA 1
ATOM 1507 C C . THR A 1 192 ? -16.078 21.5 -3.203 1 96.94 192 THR A C 1
ATOM 1509 O O . THR A 1 192 ? -14.969 21.047 -2.914 1 96.94 192 THR A O 1
ATOM 1512 N N . ALA A 1 193 ? -17.016 21.75 -2.334 1 96.44 193 ALA A N 1
ATOM 1513 C CA . ALA A 1 193 ? -16.797 21.531 -0.908 1 96.44 193 ALA A CA 1
ATOM 1514 C C . ALA A 1 193 ? -16.531 20.062 -0.615 1 96.44 193 ALA A C 1
ATOM 1516 O O . ALA A 1 193 ? -15.656 19.734 0.192 1 96.44 193 ALA A O 1
ATOM 1517 N N . ASP A 1 194 ? -17.234 19.203 -1.269 1 96.12 194 ASP A N 1
ATOM 1518 C CA . ASP A 1 194 ? -17.078 17.766 -1.059 1 96.12 194 ASP A CA 1
ATOM 1519 C C . ASP A 1 194 ? -15.703 17.297 -1.531 1 96.12 194 ASP A C 1
ATOM 1521 O O . ASP A 1 194 ? -15.039 16.516 -0.843 1 96.12 194 ASP A O 1
ATOM 1525 N N . ASP A 1 195 ? -15.312 17.797 -2.65 1 96.88 195 ASP A N 1
ATOM 1526 C CA . ASP A 1 195 ? -14 17.422 -3.178 1 96.88 195 ASP A CA 1
ATOM 1527 C C . ASP A 1 195 ? -12.883 17.906 -2.264 1 96.88 195 ASP A C 1
ATOM 1529 O O . ASP A 1 195 ? -11.914 17.188 -2.023 1 96.88 195 ASP A O 1
ATOM 1533 N N . PHE A 1 196 ? -13.023 19.094 -1.803 1 97.25 196 PHE A N 1
ATOM 1534 C CA . PHE A 1 196 ? -11.984 19.656 -0.943 1 97.25 196 PHE A CA 1
ATOM 1535 C C . PHE A 1 196 ? -11.914 18.906 0.379 1 97.25 196 PHE A C 1
ATOM 1537 O O . PHE A 1 196 ? -10.828 18.703 0.923 1 97.25 196 PHE A O 1
ATOM 1544 N N . ARG A 1 197 ? -13.07 18.531 0.865 1 95.94 197 ARG A N 1
ATOM 1545 C CA . ARG A 1 197 ? -13.102 17.719 2.076 1 95.94 197 ARG A CA 1
ATOM 1546 C C . ARG A 1 197 ? -12.352 16.406 1.874 1 95.94 197 ARG A C 1
ATOM 1548 O O . ARG A 1 197 ? -11.578 15.977 2.738 1 95.94 197 ARG A O 1
ATOM 1555 N N . HIS A 1 198 ? -12.562 15.719 0.751 1 96.62 198 HIS A N 1
ATOM 1556 C CA . HIS A 1 198 ? -11.852 14.492 0.431 1 96.62 198 HIS A CA 1
ATOM 1557 C C . HIS A 1 198 ? -10.344 14.734 0.325 1 96.62 198 HIS A C 1
ATOM 1559 O O . HIS A 1 198 ? -9.547 13.914 0.778 1 96.62 198 HIS A O 1
ATOM 1565 N N . PHE A 1 199 ? -10.062 15.844 -0.283 1 97.31 199 PHE A N 1
ATOM 1566 C CA . PHE A 1 199 ? -8.664 16.234 -0.438 1 97.31 199 PHE A CA 1
ATOM 1567 C C . PHE A 1 199 ? -7.996 16.391 0.92 1 97.31 199 PHE A C 1
ATOM 1569 O O . PHE A 1 199 ? -6.914 15.852 1.155 1 97.31 199 PHE A O 1
ATOM 1576 N N . LEU A 1 200 ? -8.656 17.078 1.854 1 95.56 200 LEU A N 1
ATOM 1577 C CA . LEU A 1 200 ? -8.109 17.297 3.189 1 95.56 200 LEU A CA 1
ATOM 1578 C C . LEU A 1 200 ? -8.008 15.984 3.961 1 95.56 200 LEU A C 1
ATOM 1580 O O . LEU A 1 200 ? -7.023 15.742 4.66 1 95.56 200 LEU A O 1
ATOM 1584 N N . ASN A 1 201 ? -8.977 15.195 3.812 1 94.38 201 ASN A N 1
ATOM 1585 C CA . ASN A 1 201 ? -8.945 13.906 4.492 1 94.38 201 ASN A CA 1
ATOM 1586 C C . ASN A 1 201 ? -7.793 13.039 3.992 1 94.38 201 ASN A C 1
ATOM 1588 O O . ASN A 1 201 ? -7.258 12.219 4.738 1 94.38 201 ASN A O 1
ATOM 1592 N N . ALA A 1 202 ? -7.426 13.188 2.748 1 94.81 202 ALA A N 1
ATOM 1593 C CA . ALA A 1 202 ? -6.305 12.438 2.191 1 94.81 202 ALA A CA 1
ATOM 1594 C C . ALA A 1 202 ? -4.977 12.938 2.748 1 94.81 202 ALA A C 1
ATOM 1596 O O . ALA A 1 202 ? -4.008 12.18 2.836 1 94.81 202 ALA A O 1
ATOM 1597 N N . ILE A 1 203 ? -4.957 14.125 3.094 1 94.56 203 ILE A N 1
ATOM 1598 C CA . ILE A 1 203 ? -3.746 14.727 3.639 1 94.56 203 ILE A CA 1
ATOM 1599 C C . ILE A 1 203 ? -3.619 14.383 5.121 1 94.56 203 ILE A C 1
ATOM 1601 O O . ILE A 1 203 ? -2.539 14.016 5.59 1 94.56 203 ILE A O 1
ATOM 1605 N N . TYR A 1 204 ? -4.746 14.453 5.816 1 92.19 204 TYR A N 1
ATOM 1606 C CA . TYR A 1 204 ? -4.773 14.211 7.254 1 92.19 204 TYR A CA 1
ATOM 1607 C C . TYR A 1 204 ? -4.648 12.727 7.562 1 92.19 204 TYR A C 1
ATOM 1609 O O . TYR A 1 204 ? -4.988 11.883 6.73 1 92.19 204 TYR A O 1
ATOM 1617 N N . PRO A 1 205 ? -4.012 12.43 8.664 1 90.88 205 PRO A N 1
ATOM 1618 C CA . PRO A 1 205 ? -4.074 11.039 9.133 1 90.88 205 PRO A CA 1
ATOM 1619 C C . PRO A 1 205 ? -5.477 10.625 9.57 1 90.88 205 PRO A C 1
ATOM 1621 O O . PRO A 1 205 ? -5.695 10.336 10.75 1 90.88 205 PRO A O 1
ATOM 1624 N N . SER A 1 206 ? -6.336 10.508 8.633 1 89.44 206 SER A N 1
ATOM 1625 C CA . SER A 1 206 ? -7.77 10.367 8.859 1 89.44 206 SER A CA 1
ATOM 1626 C C . SER A 1 206 ? -8.242 8.953 8.539 1 89.44 206 SER A C 1
ATOM 1628 O O . SER A 1 206 ? -7.617 8.25 7.746 1 89.44 206 SER A O 1
ATOM 1630 N N . ARG A 1 207 ? -9.344 8.672 9.164 1 86.12 207 ARG A N 1
ATOM 1631 C CA . ARG A 1 207 ? -10.008 7.402 8.891 1 86.12 207 ARG A CA 1
ATOM 1632 C C . ARG A 1 207 ? -10.57 7.367 7.477 1 86.12 207 ARG A C 1
ATOM 1634 O O . ARG A 1 207 ? -10.672 6.301 6.867 1 86.12 207 ARG A O 1
ATOM 1641 N N . HIS A 1 208 ? -10.922 8.555 7.027 1 84.75 208 HIS A N 1
ATOM 1642 C CA . HIS A 1 208 ? -11.516 8.664 5.703 1 84.75 208 HIS A CA 1
ATOM 1643 C C . HIS A 1 208 ? -10.445 8.859 4.633 1 84.75 208 HIS A C 1
ATOM 1645 O O . HIS A 1 208 ? -10.383 9.914 3.996 1 84.75 208 HIS A O 1
ATOM 1651 N N . GLY A 1 209 ? -9.719 7.891 4.406 1 85.94 209 GLY A N 1
ATOM 1652 C CA . GLY A 1 209 ? -8.633 7.941 3.436 1 85.94 209 GLY A CA 1
ATOM 1653 C C . GLY A 1 209 ? -9.109 7.797 2.002 1 85.94 209 GLY A C 1
ATOM 1654 O O . GLY A 1 209 ? -10.203 8.258 1.656 1 85.94 209 GLY A O 1
ATOM 1655 N N . ILE A 1 210 ? -8.352 7.332 1.166 1 92.88 210 ILE A N 1
ATOM 1656 C CA . ILE A 1 210 ? -8.609 7.188 -0.262 1 92.88 210 ILE A CA 1
ATOM 1657 C C . ILE A 1 210 ? -9.523 5.988 -0.501 1 92.88 210 ILE A C 1
ATOM 1659 O O . ILE A 1 210 ? -9.312 4.914 0.072 1 92.88 210 ILE A O 1
ATOM 1663 N N . THR A 1 211 ? -10.57 6.184 -1.226 1 91.94 211 THR A N 1
ATOM 1664 C CA . THR A 1 211 ? -11.523 5.148 -1.591 1 91.94 211 THR A CA 1
ATOM 1665 C C . THR A 1 211 ? -11.805 5.172 -3.092 1 91.94 211 THR A C 1
ATOM 1667 O O . THR A 1 211 ? -11.32 6.055 -3.803 1 91.94 211 THR A O 1
ATOM 1670 N N . ALA A 1 212 ? -12.625 4.215 -3.547 1 92 212 ALA A N 1
ATOM 1671 C CA . ALA A 1 212 ? -13 4.156 -4.957 1 92 212 ALA A CA 1
ATOM 1672 C C . ALA A 1 212 ? -13.836 5.375 -5.348 1 92 212 ALA A C 1
ATOM 1674 O O . ALA A 1 212 ? -13.75 5.855 -6.48 1 92 212 ALA A O 1
ATOM 1675 N N . ALA A 1 213 ? -14.531 5.918 -4.414 1 91.5 213 ALA A N 1
ATOM 1676 C CA . ALA A 1 213 ? -15.453 7.02 -4.68 1 91.5 213 ALA A CA 1
ATOM 1677 C C . ALA A 1 213 ? -14.703 8.352 -4.773 1 91.5 213 ALA A C 1
ATOM 1679 O O . ALA A 1 213 ? -15.148 9.266 -5.469 1 91.5 213 ALA A O 1
ATOM 1680 N N . ASN A 1 214 ? -13.539 8.398 -4.129 1 95.62 214 ASN A N 1
ATOM 1681 C CA . ASN A 1 214 ? -12.945 9.727 -4.047 1 95.62 214 ASN A CA 1
ATOM 1682 C C . ASN A 1 214 ? -11.57 9.766 -4.711 1 95.62 214 ASN A C 1
ATOM 1684 O O . ASN A 1 214 ? -10.977 10.844 -4.855 1 95.62 214 ASN A O 1
ATOM 1688 N N . VAL A 1 215 ? -11.016 8.656 -5.164 1 96.94 215 VAL A N 1
ATOM 1689 C CA . VAL A 1 215 ? -9.641 8.594 -5.66 1 96.94 215 VAL A CA 1
ATOM 1690 C C . VAL A 1 215 ? -9.484 9.531 -6.855 1 96.94 215 VAL A C 1
ATOM 1692 O O . VAL A 1 215 ? -8.461 10.211 -6.984 1 96.94 215 VAL A O 1
ATOM 1695 N N . GLU A 1 216 ? -10.469 9.625 -7.691 1 94.69 216 GLU A N 1
ATOM 1696 C CA . GLU A 1 216 ? -10.375 10.484 -8.875 1 94.69 216 GLU A CA 1
ATOM 1697 C C . GLU A 1 216 ? -10.32 11.953 -8.484 1 94.69 216 GLU A C 1
ATOM 1699 O O . GLU A 1 216 ? -9.492 12.711 -9 1 94.69 216 GLU A O 1
ATOM 1704 N N . CYS A 1 217 ? -11.188 12.352 -7.617 1 96.44 217 CYS A N 1
ATOM 1705 C CA . CYS A 1 217 ? -11.203 13.75 -7.203 1 96.44 217 CYS A CA 1
ATOM 1706 C C . CYS A 1 217 ? -9.938 14.102 -6.434 1 96.44 217 CYS A C 1
ATOM 1708 O O . CYS A 1 217 ? -9.406 15.203 -6.578 1 96.44 217 CYS A O 1
ATOM 1710 N N . VAL A 1 218 ? -9.438 13.227 -5.617 1 97.38 218 VAL A N 1
ATOM 1711 C CA . VAL A 1 218 ? -8.211 13.461 -4.855 1 97.38 218 VAL A CA 1
ATOM 1712 C C . VAL A 1 218 ? -7.035 13.641 -5.809 1 97.38 218 VAL A C 1
ATOM 1714 O O . VAL A 1 218 ? -6.203 14.531 -5.621 1 97.38 218 VAL A O 1
ATOM 1717 N N . LEU A 1 219 ? -6.984 12.766 -6.832 1 96.06 219 LEU A N 1
ATOM 1718 C CA . LEU A 1 219 ? -5.906 12.867 -7.809 1 96.06 219 LEU A CA 1
ATOM 1719 C C . LEU A 1 219 ? -5.984 14.188 -8.562 1 96.06 219 LEU A C 1
ATOM 1721 O O . LEU A 1 219 ? -4.961 14.844 -8.781 1 96.06 219 LEU A O 1
ATOM 1725 N N . LYS A 1 220 ? -7.164 14.602 -8.906 1 95.44 220 LYS A N 1
ATOM 1726 C CA . LYS A 1 220 ? -7.355 15.859 -9.617 1 95.44 220 LYS A CA 1
ATOM 1727 C C . LYS A 1 220 ? -6.902 17.047 -8.766 1 95.44 220 LYS A C 1
ATOM 1729 O O . LYS A 1 220 ? -6.223 17.953 -9.258 1 95.44 220 LYS A O 1
ATOM 1734 N N . LEU A 1 221 ? -7.293 17.047 -7.57 1 97.06 221 LEU A N 1
ATOM 1735 C CA . LEU A 1 221 ? -6.93 18.156 -6.688 1 97.06 221 LEU A CA 1
ATOM 1736 C C . LEU A 1 221 ? -5.449 18.094 -6.324 1 97.06 221 LEU A C 1
ATOM 1738 O O . LEU A 1 221 ? -4.809 19.125 -6.148 1 97.06 221 LEU A O 1
ATOM 1742 N N . ALA A 1 222 ? -4.93 16.859 -6.148 1 96.56 222 ALA A N 1
ATOM 1743 C CA . ALA A 1 222 ? -3.496 16.719 -5.918 1 96.56 222 ALA A CA 1
ATOM 1744 C C . ALA A 1 222 ? -2.695 17.344 -7.055 1 96.56 222 ALA A C 1
ATOM 1746 O O . ALA A 1 222 ? -1.657 17.969 -6.816 1 96.56 222 ALA A O 1
ATOM 1747 N N . GLU A 1 223 ? -3.148 17.141 -8.219 1 93.62 223 GLU A N 1
ATOM 1748 C CA . GLU A 1 223 ? -2.514 17.766 -9.383 1 93.62 223 GLU A CA 1
ATOM 1749 C C . GLU A 1 223 ? -2.686 19.281 -9.359 1 93.62 223 GLU A C 1
ATOM 1751 O O . GLU A 1 223 ? -1.717 20.016 -9.539 1 93.62 223 GLU A O 1
ATOM 1756 N N . LYS A 1 224 ? -3.906 19.734 -9.125 1 95.75 224 LYS A N 1
ATOM 1757 C CA . LYS A 1 224 ? -4.227 21.156 -9.117 1 95.75 224 LYS A CA 1
ATOM 1758 C C . LYS A 1 224 ? -3.375 21.906 -8.094 1 95.75 224 LYS A C 1
ATOM 1760 O O . LYS A 1 224 ? -2.881 23 -8.375 1 95.75 224 LYS A O 1
ATOM 1765 N N . TYR A 1 225 ? -3.207 21.328 -6.949 1 96.62 225 TYR A N 1
ATOM 1766 C CA . TYR A 1 225 ? -2.506 22 -5.867 1 96.62 225 TYR A CA 1
ATOM 1767 C C . TYR A 1 225 ? -1.094 21.453 -5.703 1 96.62 225 TYR A C 1
ATOM 1769 O O . TYR A 1 225 ? -0.429 21.734 -4.699 1 96.62 225 TYR A O 1
ATOM 1777 N N . GLU A 1 226 ? -0.655 20.594 -6.574 1 94.88 226 GLU A N 1
ATOM 1778 C CA . GLU A 1 226 ? 0.687 20.016 -6.629 1 94.88 226 GLU A CA 1
ATOM 1779 C C . GLU A 1 226 ? 1.028 19.297 -5.328 1 94.88 226 GLU A C 1
ATOM 1781 O O . GLU A 1 226 ? 2.117 19.484 -4.777 1 94.88 226 GLU A O 1
ATOM 1786 N N . ALA A 1 227 ? 0.051 18.656 -4.805 1 95.44 227 ALA A N 1
ATOM 1787 C CA . ALA A 1 227 ? 0.267 17.812 -3.625 1 95.44 227 ALA A CA 1
ATOM 1788 C C . ALA A 1 227 ? 0.731 16.422 -4.023 1 95.44 227 ALA A C 1
ATOM 1790 O O . ALA A 1 227 ? 0.011 15.438 -3.822 1 95.44 227 ALA A O 1
ATOM 1791 N N . THR A 1 228 ? 1.937 16.234 -4.391 1 92.94 228 THR A N 1
ATOM 1792 C CA . THR A 1 228 ? 2.479 15.031 -5.012 1 92.94 228 THR A CA 1
ATOM 1793 C C . THR A 1 228 ? 2.562 13.883 -4.004 1 92.94 228 THR A C 1
ATOM 1795 O O . THR A 1 228 ? 2.596 12.711 -4.383 1 92.94 228 THR A O 1
ATOM 1798 N N . ALA A 1 229 ? 2.551 14.234 -2.783 1 92.75 229 ALA A N 1
ATOM 1799 C CA . ALA A 1 229 ? 2.656 13.211 -1.742 1 92.75 229 ALA A CA 1
ATOM 1800 C C . ALA A 1 229 ? 1.401 12.344 -1.691 1 92.75 229 ALA A C 1
ATOM 1802 O O . ALA A 1 229 ? 1.401 11.281 -1.078 1 92.75 229 ALA A O 1
ATOM 1803 N N . LEU A 1 230 ? 0.385 12.758 -2.33 1 95.25 230 LEU A N 1
ATOM 1804 C CA . LEU A 1 230 ? -0.858 11.992 -2.328 1 95.25 230 LEU A CA 1
ATOM 1805 C C . LEU A 1 230 ? -0.833 10.914 -3.404 1 95.25 230 LEU A C 1
ATOM 1807 O O . LEU A 1 230 ? -1.642 9.984 -3.373 1 95.25 230 LEU A O 1
ATOM 1811 N N . TYR A 1 231 ? 0.08 11.023 -4.359 1 94.69 231 TYR A N 1
ATOM 1812 C CA . TYR A 1 231 ? 0.124 10.055 -5.449 1 94.69 231 TYR A CA 1
ATOM 1813 C C . TYR A 1 231 ? 0.446 8.664 -4.926 1 94.69 231 TYR A C 1
ATOM 1815 O O . TYR A 1 231 ? -0.259 7.699 -5.238 1 94.69 231 TYR A O 1
ATOM 1823 N N . PRO A 1 232 ? 1.46 8.539 -4.102 1 92 232 PRO A N 1
ATOM 1824 C CA . PRO A 1 232 ? 1.737 7.203 -3.58 1 92 232 PRO A CA 1
ATOM 1825 C C . PRO A 1 232 ? 0.583 6.641 -2.752 1 92 232 PRO A C 1
ATOM 1827 O O . PRO A 1 232 ? 0.343 5.43 -2.764 1 92 232 PRO A O 1
ATOM 1830 N N . LYS A 1 233 ? -0.056 7.473 -2.014 1 91.88 233 LYS A N 1
ATOM 1831 C CA . LYS A 1 233 ? -1.213 7.031 -1.24 1 91.88 233 LYS A CA 1
ATOM 1832 C C . LYS A 1 233 ? -2.309 6.488 -2.154 1 91.88 233 LYS A C 1
ATOM 1834 O O . LYS A 1 233 ? -2.912 5.453 -1.862 1 91.88 233 LYS A O 1
ATOM 1839 N N . CYS A 1 234 ? -2.549 7.207 -3.17 1 95.69 234 CYS A N 1
ATOM 1840 C CA . CYS A 1 234 ? -3.545 6.773 -4.145 1 95.69 234 CYS A CA 1
ATOM 1841 C C . CYS A 1 234 ? -3.117 5.477 -4.82 1 95.69 234 CYS A C 1
ATOM 1843 O O . CYS A 1 234 ? -3.941 4.59 -5.055 1 95.69 234 CYS A O 1
ATOM 1845 N N . GLU A 1 235 ? -1.853 5.387 -5.105 1 93.94 235 GLU A N 1
ATOM 1846 C CA . GLU A 1 235 ? -1.351 4.168 -5.73 1 93.94 235 GLU A CA 1
ATOM 1847 C C . GLU A 1 235 ? -1.579 2.955 -4.832 1 93.94 235 GLU A C 1
ATOM 1849 O O . GLU A 1 235 ? -1.961 1.885 -5.309 1 93.94 235 GLU A O 1
ATOM 1854 N N . TYR A 1 236 ? -1.299 3.158 -3.586 1 89.69 236 TYR A N 1
ATOM 1855 C CA . TYR A 1 236 ? -1.502 2.078 -2.629 1 89.69 236 TYR A CA 1
ATOM 1856 C C . TYR A 1 236 ? -2.943 1.585 -2.662 1 89.69 236 TYR A C 1
ATOM 1858 O O . TYR A 1 236 ? -3.193 0.377 -2.686 1 89.69 236 TYR A O 1
ATOM 1866 N N . PHE A 1 237 ? -3.852 2.479 -2.641 1 92.19 237 PHE A N 1
ATOM 1867 C CA . PHE A 1 237 ? -5.262 2.117 -2.695 1 92.19 237 PHE A CA 1
ATOM 1868 C C . PHE A 1 237 ? -5.594 1.421 -4.008 1 92.19 237 PHE A C 1
ATOM 1870 O O . PHE A 1 237 ? -6.301 0.412 -4.023 1 92.19 237 PHE A O 1
ATOM 1877 N N . LEU A 1 238 ? -5.098 1.955 -5.098 1 94.75 238 LEU A N 1
ATOM 1878 C CA . LEU A 1 238 ? -5.457 1.47 -6.426 1 94.75 238 LEU A CA 1
ATOM 1879 C C . LEU A 1 238 ? -4.926 0.058 -6.648 1 94.75 238 LEU A C 1
ATOM 1881 O O . LEU A 1 238 ? -5.434 -0.674 -7.5 1 94.75 238 LEU A O 1
ATOM 1885 N N . ARG A 1 239 ? -3.93 -0.288 -5.879 1 92.31 239 ARG A N 1
ATOM 1886 C CA . ARG A 1 239 ? -3.357 -1.625 -6 1 92.31 239 ARG A CA 1
ATOM 1887 C C . ARG A 1 239 ? -4.051 -2.604 -5.059 1 92.31 239 ARG A C 1
ATOM 1889 O O . ARG A 1 239 ? -3.818 -3.812 -5.129 1 92.31 239 ARG A O 1
ATOM 1896 N N . SER A 1 240 ? -4.91 -2.086 -4.207 1 87.56 240 SER A N 1
ATOM 1897 C CA . SER A 1 240 ? -5.637 -2.932 -3.264 1 87.56 240 SER A CA 1
ATOM 1898 C C . SER A 1 240 ? -6.77 -3.684 -3.957 1 87.56 240 SER A C 1
ATOM 1900 O O . SER A 1 240 ? -7.078 -3.414 -5.117 1 87.56 240 SER A O 1
ATOM 1902 N N . LYS A 1 241 ? -7.395 -4.574 -3.242 1 82.38 241 LYS A N 1
ATOM 1903 C CA . LYS A 1 241 ? -8.516 -5.34 -3.771 1 82.38 241 LYS A CA 1
ATOM 1904 C C . LYS A 1 241 ? -9.695 -4.43 -4.113 1 82.38 241 LYS A C 1
ATOM 1906 O O . LYS A 1 241 ? -10.367 -4.629 -5.125 1 82.38 241 LYS A O 1
ATOM 1911 N N . LYS A 1 242 ? -9.867 -3.439 -3.293 1 84.25 242 LYS A N 1
ATOM 1912 C CA . LYS A 1 242 ? -10.961 -2.498 -3.52 1 84.25 242 LYS A CA 1
ATOM 1913 C C . LYS A 1 242 ? -10.68 -1.606 -4.727 1 84.25 242 LYS A C 1
ATOM 1915 O O . LYS A 1 242 ? -11.586 -1.275 -5.484 1 84.25 242 LYS A O 1
ATOM 1920 N N . GLY A 1 243 ? -9.453 -1.242 -4.871 1 90.88 243 GLY A N 1
ATOM 1921 C CA . GLY A 1 243 ? -9.055 -0.43 -6.012 1 90.88 243 GLY A CA 1
ATOM 1922 C C . GLY A 1 243 ? -9.102 -1.186 -7.328 1 90.88 243 GLY A C 1
ATOM 1923 O O . GLY A 1 243 ? -9.344 -0.594 -8.383 1 90.88 243 GLY A O 1
ATOM 1924 N N . ASN A 1 244 ? -8.953 -2.473 -7.207 1 87.94 244 ASN A N 1
ATOM 1925 C CA . ASN A 1 244 ? -8.906 -3.326 -8.391 1 87.94 244 ASN A CA 1
ATOM 1926 C C . ASN A 1 244 ? -10.266 -3.426 -9.062 1 87.94 244 ASN A C 1
ATOM 1928 O O . ASN A 1 244 ? -10.359 -3.836 -10.227 1 87.94 244 ASN A O 1
ATOM 1932 N N . LYS A 1 245 ? -11.289 -3.039 -8.391 1 85.81 245 LYS A N 1
ATOM 1933 C CA . LYS A 1 245 ? -12.641 -3.096 -8.945 1 85.81 245 LYS A CA 1
ATOM 1934 C C . LYS A 1 245 ? -12.898 -1.924 -9.891 1 85.81 245 LYS A C 1
ATOM 1936 O O . LYS A 1 245 ? -13.836 -1.958 -10.688 1 85.81 245 LYS A O 1
ATOM 1941 N N . LEU A 1 246 ? -12.039 -0.938 -9.875 1 92 246 LEU A N 1
ATOM 1942 C CA . LEU A 1 246 ? -12.18 0.223 -10.742 1 92 246 LEU A CA 1
ATOM 1943 C C . LEU A 1 246 ? -11.789 -0.127 -12.18 1 92 246 LEU A C 1
ATOM 1945 O O . LEU A 1 246 ? -11.117 -1.129 -12.414 1 92 246 LEU A O 1
ATOM 1949 N N . ASN A 1 247 ? -12.281 0.656 -13.07 1 91 247 ASN A N 1
ATOM 1950 C CA . ASN A 1 247 ? -12.031 0.454 -14.492 1 91 247 ASN A CA 1
ATOM 1951 C C . ASN A 1 247 ? -10.539 0.368 -14.797 1 91 247 ASN A C 1
ATOM 1953 O O . ASN A 1 247 ? -9.758 1.185 -14.312 1 91 247 ASN A O 1
ATOM 1957 N N . PHE A 1 248 ? -10.188 -0.637 -15.609 1 90.75 248 PHE A N 1
ATOM 1958 C CA . PHE A 1 248 ? -8.797 -0.908 -15.953 1 90.75 248 PHE A CA 1
ATOM 1959 C C . PHE A 1 248 ? -8.18 0.277 -16.688 1 90.75 248 PHE A C 1
ATOM 1961 O O . PHE A 1 248 ? -7.07 0.708 -16.359 1 90.75 248 PHE A O 1
ATOM 1968 N N . VAL A 1 249 ? -8.891 0.808 -17.625 1 88.94 249 VAL A N 1
ATOM 1969 C CA . VAL A 1 249 ? -8.367 1.859 -18.484 1 88.94 249 VAL A CA 1
ATOM 1970 C C . VAL A 1 249 ? -8.125 3.127 -17.672 1 88.94 249 VAL A C 1
ATOM 1972 O O . VAL A 1 249 ? -7.113 3.807 -17.844 1 88.94 249 VAL A O 1
ATOM 1975 N N . LYS A 1 250 ? -9.016 3.396 -16.797 1 90.12 250 LYS A N 1
ATOM 1976 C CA . LYS A 1 250 ? -8.859 4.559 -15.914 1 90.12 250 LYS A CA 1
ATOM 1977 C C . LYS A 1 250 ? -7.641 4.41 -15.016 1 90.12 250 LYS A C 1
ATOM 1979 O O . LYS A 1 250 ? -6.863 5.355 -14.852 1 90.12 250 LYS A O 1
ATOM 1984 N N . ARG A 1 251 ? -7.527 3.271 -14.484 1 93.81 251 ARG A N 1
ATOM 1985 C CA . ARG A 1 251 ? -6.387 3.004 -13.609 1 93.81 251 ARG A CA 1
ATOM 1986 C C . ARG A 1 251 ? -5.074 3.102 -14.383 1 93.81 251 ARG A C 1
ATOM 1988 O O . ARG A 1 251 ? -4.078 3.613 -13.867 1 93.81 251 ARG A O 1
ATOM 1995 N N . LEU A 1 252 ? -5.09 2.562 -15.609 1 91.56 252 LEU A N 1
ATOM 1996 C CA . LEU A 1 252 ? -3.896 2.639 -16.438 1 91.56 252 LEU A CA 1
ATOM 1997 C C . LEU A 1 252 ? -3.553 4.09 -16.766 1 91.56 252 LEU A C 1
ATOM 1999 O O . LEU A 1 252 ? -2.379 4.465 -16.781 1 91.56 252 LEU A O 1
ATOM 2003 N N . SER A 1 253 ? -4.551 4.836 -17.031 1 89.38 253 SER A N 1
ATOM 2004 C CA . SER A 1 253 ? -4.352 6.258 -17.297 1 89.38 253 SER A CA 1
ATOM 2005 C C . SER A 1 253 ? -3.748 6.969 -16.094 1 89.38 253 SER A C 1
ATOM 2007 O O . SER A 1 253 ? -2.814 7.762 -16.234 1 89.38 253 SER A O 1
ATOM 2009 N N . TRP A 1 254 ? -4.281 6.742 -14.93 1 91.81 254 TRP A N 1
ATOM 2010 C CA . TRP A 1 254 ? -3.75 7.348 -13.711 1 91.81 254 TRP A CA 1
ATOM 2011 C C . TRP A 1 254 ? -2.314 6.895 -13.461 1 91.81 254 TRP A C 1
ATOM 2013 O O . TRP A 1 254 ? -1.473 7.691 -13.039 1 91.81 254 TRP A O 1
ATOM 2023 N N . ALA A 1 255 ? -2.074 5.609 -13.68 1 92.81 255 ALA A N 1
ATOM 2024 C CA . ALA A 1 255 ? -0.725 5.086 -13.484 1 92.81 255 ALA A CA 1
ATOM 2025 C C . ALA A 1 255 ? 0.287 5.836 -14.344 1 92.81 255 ALA A C 1
ATOM 2027 O O . ALA A 1 255 ? 1.384 6.164 -13.883 1 92.81 255 ALA A O 1
ATOM 2028 N N . ALA A 1 256 ? -0.09 6.078 -15.539 1 86.44 256 ALA A N 1
ATOM 2029 C CA . ALA A 1 256 ? 0.796 6.77 -16.469 1 86.44 256 ALA A CA 1
ATOM 2030 C C . ALA A 1 256 ? 0.923 8.25 -16.109 1 86.44 256 ALA A C 1
ATOM 2032 O O . ALA A 1 256 ? 2.02 8.812 -16.156 1 86.44 256 ALA A O 1
ATOM 2033 N N . CYS A 1 257 ? -0.147 8.852 -15.711 1 85.25 257 CYS A N 1
ATOM 2034 C CA . CYS A 1 257 ? -0.189 10.297 -15.484 1 85.25 257 CYS A CA 1
ATOM 2035 C C . CYS A 1 257 ? 0.536 10.664 -14.195 1 85.25 257 CYS A C 1
ATOM 2037 O O . CYS A 1 257 ? 1.147 11.727 -14.102 1 85.25 257 CYS A O 1
ATOM 2039 N N . TYR A 1 258 ? 0.493 9.789 -13.273 1 88.31 258 TYR A N 1
ATOM 2040 C CA . TYR A 1 258 ? 1.006 10.156 -11.961 1 88.31 258 TYR A CA 1
ATOM 2041 C C . TYR A 1 258 ? 2.182 9.273 -11.562 1 88.31 258 TYR A C 1
ATOM 2043 O O . TYR A 1 258 ? 2.488 9.125 -10.383 1 88.31 258 TYR A O 1
ATOM 2051 N N . ARG A 1 259 ? 2.77 8.617 -12.492 1 85.5 259 ARG A N 1
ATOM 2052 C CA . ARG A 1 259 ? 3.994 7.836 -12.359 1 85.5 259 ARG A CA 1
ATOM 2053 C C . ARG A 1 259 ? 3.828 6.734 -11.32 1 85.5 259 ARG A C 1
ATOM 2055 O O . ARG A 1 259 ? 4.668 6.582 -10.43 1 85.5 259 ARG A O 1
ATOM 2062 N N . MET A 1 260 ? 2.746 6.098 -11.406 1 91.56 260 MET A N 1
ATOM 2063 C CA . MET A 1 260 ? 2.486 4.953 -10.539 1 91.56 260 MET A CA 1
ATOM 2064 C C . MET A 1 260 ? 2.984 3.66 -11.172 1 91.56 260 MET A C 1
ATOM 2066 O O . MET A 1 260 ? 2.193 2.887 -11.719 1 91.56 260 MET A O 1
ATOM 2070 N N . LYS A 1 261 ? 4.258 3.391 -10.969 1 88.81 261 LYS A N 1
ATOM 2071 C CA . LYS A 1 261 ? 4.91 2.305 -11.688 1 88.81 261 LYS A CA 1
ATOM 2072 C C . LYS A 1 261 ? 4.469 0.944 -11.164 1 88.81 261 LYS A C 1
ATOM 2074 O O . LYS A 1 261 ? 4.348 -0.016 -11.922 1 88.81 261 LYS A O 1
ATOM 2079 N N . ASP A 1 262 ? 4.289 0.885 -9.906 1 89.69 262 ASP A N 1
ATOM 2080 C CA . ASP A 1 262 ? 3.863 -0.391 -9.344 1 89.69 262 ASP A CA 1
ATOM 2081 C C . ASP A 1 262 ? 2.453 -0.752 -9.797 1 89.69 262 ASP A C 1
ATOM 2083 O O . ASP A 1 262 ? 2.158 -1.922 -10.055 1 89.69 262 ASP A O 1
ATOM 2087 N N . LEU A 1 263 ? 1.653 0.244 -9.828 1 93.69 263 LEU A N 1
ATOM 2088 C CA . LEU A 1 263 ? 0.304 0.013 -10.336 1 93.69 263 LEU A CA 1
ATOM 2089 C C . LEU A 1 263 ? 0.339 -0.416 -11.797 1 93.69 263 LEU A C 1
ATOM 2091 O O . LEU A 1 263 ? -0.362 -1.352 -12.195 1 93.69 263 LEU A O 1
ATOM 2095 N N . GLN A 1 264 ? 1.085 0.292 -12.555 1 91.56 264 GLN A N 1
ATOM 2096 C CA . GLN A 1 264 ? 1.214 -0.058 -13.969 1 91.56 264 GLN A CA 1
ATOM 2097 C C . GLN A 1 264 ? 1.688 -1.499 -14.133 1 91.56 264 GLN A C 1
ATOM 2099 O O . GLN A 1 264 ? 1.174 -2.23 -14.984 1 91.56 264 GLN A O 1
ATOM 2104 N N . ASN A 1 265 ? 2.672 -1.82 -13.375 1 90.44 265 ASN A N 1
ATOM 2105 C CA . ASN A 1 265 ? 3.191 -3.184 -13.398 1 90.44 265 ASN A CA 1
ATOM 2106 C C . ASN A 1 265 ? 2.098 -4.207 -13.102 1 90.44 265 ASN A C 1
ATOM 2108 O O . ASN A 1 265 ? 1.979 -5.215 -13.805 1 90.44 265 ASN A O 1
ATOM 2112 N N . ASP A 1 266 ? 1.353 -3.988 -12.094 1 90.81 266 ASP A N 1
ATOM 2113 C CA . ASP A 1 266 ? 0.272 -4.895 -11.719 1 90.81 266 ASP A CA 1
ATOM 2114 C C . ASP A 1 266 ? -0.761 -5.016 -12.836 1 90.81 266 ASP A C 1
ATOM 2116 O O . ASP A 1 266 ? -1.266 -6.109 -13.102 1 90.81 266 ASP A O 1
ATOM 2120 N N . LEU A 1 267 ? -1.085 -3.904 -13.406 1 90.88 267 LEU A N 1
ATOM 2121 C CA . LEU A 1 267 ? -2.098 -3.875 -14.461 1 90.88 267 LEU A CA 1
ATOM 2122 C C . LEU A 1 267 ? -1.641 -4.668 -15.68 1 90.88 267 LEU A C 1
ATOM 2124 O O . LEU A 1 267 ? -2.383 -5.508 -16.188 1 90.88 267 LEU A O 1
ATOM 2128 N N . PHE A 1 268 ? -0.477 -4.488 -16.031 1 87 268 PHE A N 1
ATOM 2129 C CA . PHE A 1 268 ? 0.023 -5.168 -17.234 1 87 268 PHE A CA 1
ATOM 2130 C C . PHE A 1 268 ? 0.257 -6.648 -16.953 1 87 268 PHE A C 1
ATOM 2132 O O . PHE A 1 268 ? 0.083 -7.484 -17.844 1 87 268 PHE A O 1
ATOM 2139 N N . LYS A 1 269 ? 0.654 -6.965 -15.805 1 84.69 269 LYS A N 1
ATOM 2140 C CA . LYS A 1 269 ? 0.812 -8.367 -15.43 1 84.69 269 LYS A CA 1
ATOM 2141 C C . LYS A 1 269 ? -0.516 -9.109 -15.516 1 84.69 269 LYS A C 1
ATOM 2143 O O . LYS A 1 269 ? -0.541 -10.32 -15.781 1 84.69 269 LYS A O 1
ATOM 2148 N N . SER A 1 270 ? -1.514 -8.398 -15.258 1 83.44 270 SER A N 1
ATOM 2149 C CA . SER A 1 270 ? -2.832 -9.023 -15.266 1 83.44 270 SER A CA 1
ATOM 2150 C C . SER A 1 270 ? -3.309 -9.289 -16.688 1 83.44 270 SER A C 1
ATOM 2152 O O . SER A 1 270 ? -4.262 -10.039 -16.906 1 83.44 270 SER A O 1
ATOM 2154 N N . LEU A 1 271 ? -2.604 -8.648 -17.641 1 80.38 271 LEU A N 1
ATOM 2155 C CA . LEU A 1 271 ? -2.969 -8.852 -19.047 1 80.38 271 LEU A CA 1
ATOM 2156 C C . LEU A 1 271 ? -2.279 -10.086 -19.625 1 80.38 271 LEU A C 1
ATOM 2158 O O . LEU A 1 271 ? -1.074 -10.062 -19.875 1 80.38 271 LEU A O 1
ATOM 2162 N N . ASP A 1 272 ? -2.859 -11.18 -19.578 1 68.62 272 ASP A N 1
ATOM 2163 C CA . ASP A 1 272 ? -2.176 -12.406 -19.953 1 68.62 272 ASP A CA 1
ATOM 2164 C C . ASP A 1 272 ? -2.697 -12.938 -21.281 1 68.62 272 ASP A C 1
ATOM 2166 O O . ASP A 1 272 ? -2.264 -13.992 -21.75 1 68.62 272 ASP A O 1
ATOM 2170 N N . SER A 1 273 ? -3.645 -12.234 -21.844 1 70.88 273 SER A N 1
ATOM 2171 C CA . SER A 1 273 ? -4.176 -12.75 -23.109 1 70.88 273 SER A CA 1
ATOM 2172 C C . SER A 1 273 ? -4.414 -11.625 -24.109 1 70.88 273 SER A C 1
ATOM 2174 O O . SER A 1 273 ? -4.641 -10.477 -23.719 1 70.88 273 SER A O 1
ATOM 2176 N N . LEU A 1 274 ? -4.246 -12.016 -25.406 1 70.75 274 LEU A N 1
ATOM 2177 C CA . LEU A 1 274 ? -4.488 -11.062 -26.484 1 70.75 274 LEU A CA 1
ATOM 2178 C C . LEU A 1 274 ? -5.945 -10.609 -26.484 1 70.75 274 LEU A C 1
ATOM 2180 O O . LEU A 1 274 ? -6.238 -9.461 -26.812 1 70.75 274 LEU A O 1
ATOM 2184 N N . GLU A 1 275 ? -6.762 -11.477 -26.062 1 72.06 275 GLU A N 1
ATOM 2185 C CA . GLU A 1 275 ? -8.18 -11.148 -26 1 72.06 275 GLU A CA 1
ATOM 2186 C C . GLU A 1 275 ? -8.461 -10.047 -24.984 1 72.06 275 GLU A C 1
ATOM 2188 O O . GLU A 1 275 ? -9.242 -9.133 -25.25 1 72.06 275 GLU A O 1
ATOM 2193 N N . ALA A 1 276 ? -7.805 -10.211 -23.891 1 74.88 276 ALA A N 1
ATOM 2194 C CA . ALA A 1 276 ? -7.965 -9.211 -22.844 1 74.88 276 ALA A CA 1
ATOM 2195 C C . ALA A 1 276 ? -7.484 -7.84 -23.328 1 74.88 276 ALA A C 1
ATOM 2197 O O . ALA A 1 276 ? -8.086 -6.812 -23 1 74.88 276 ALA A O 1
ATOM 2198 N N . LEU A 1 277 ? -6.512 -7.867 -24.188 1 75.31 277 LEU A N 1
ATOM 2199 C CA . LEU A 1 277 ? -5.938 -6.629 -24.703 1 75.31 277 LEU A CA 1
ATOM 2200 C C . LEU A 1 277 ? -6.883 -5.969 -25.703 1 75.31 277 LEU A C 1
ATOM 2202 O O . LEU A 1 277 ? -7.043 -4.746 -25.703 1 75.31 277 LEU A O 1
ATOM 2206 N N . GLU A 1 278 ? -7.426 -6.785 -26.469 1 76.38 278 GLU A N 1
ATOM 2207 C CA . GLU A 1 278 ? -8.336 -6.262 -27.484 1 76.38 278 GLU A CA 1
ATOM 2208 C C . GLU A 1 278 ? -9.586 -5.66 -26.859 1 76.38 278 GLU A C 1
ATOM 2210 O O . GLU A 1 278 ? -10.117 -4.66 -27.344 1 76.38 278 GLU A O 1
ATOM 2215 N N . GLU A 1 279 ? -9.953 -6.215 -25.75 1 80 279 GLU A N 1
ATOM 2216 C CA . GLU A 1 279 ? -11.141 -5.723 -25.047 1 80 279 GLU A CA 1
ATOM 2217 C C . GLU A 1 279 ? -10.891 -4.336 -24.453 1 80 279 GLU A C 1
ATOM 2219 O O . GLU A 1 279 ? -11.828 -3.539 -24.328 1 80 279 GLU A O 1
ATOM 2224 N N . ILE A 1 280 ? -9.71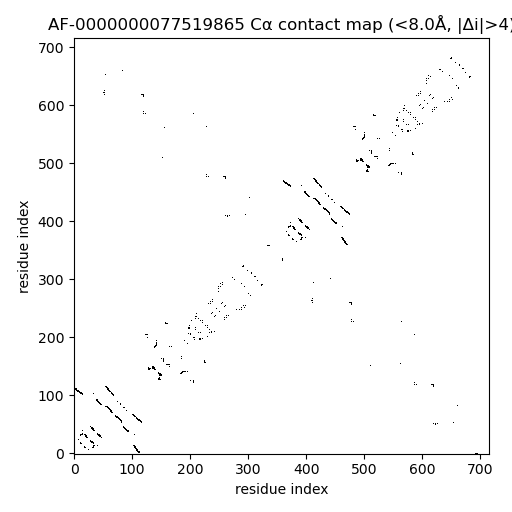1 -4.07 -24.109 1 82.75 280 ILE A N 1
ATOM 2225 C CA . ILE A 1 280 ? -9.352 -2.793 -23.516 1 82.75 280 ILE A CA 1
ATOM 2226 C C . ILE A 1 280 ? -9.508 -1.676 -24.547 1 82.75 280 ILE A C 1
ATOM 2228 O O . ILE A 1 280 ? -9.914 -0.563 -24.203 1 82.75 280 ILE A O 1
ATOM 2232 N N . GLY A 1 281 ? -9.211 -1.991 -25.812 1 76.62 281 GLY A N 1
ATOM 2233 C CA . GLY A 1 281 ? -9.359 -1.017 -26.875 1 76.62 281 GLY A CA 1
ATOM 2234 C C . GLY A 1 281 ? -10.797 -0.577 -27.078 1 76.62 281 GLY A C 1
ATOM 2235 O O . GLY A 1 281 ? -11.047 0.51 -27.609 1 76.62 281 GLY A O 1
ATOM 2236 N N . ASP A 1 282 ? -11.711 -1.411 -26.594 1 79.69 282 ASP A N 1
ATOM 2237 C CA . ASP A 1 282 ? -13.133 -1.124 -26.781 1 79.69 282 ASP A CA 1
ATOM 2238 C C . ASP A 1 282 ? -13.703 -0.391 -25.562 1 79.69 282 ASP A C 1
ATOM 2240 O O . ASP A 1 282 ? -14.875 0.013 -25.578 1 79.69 282 ASP A O 1
ATOM 2244 N N . ASP A 1 283 ? -12.938 -0.1 -24.641 1 84.62 283 ASP A N 1
ATOM 2245 C CA . ASP A 1 283 ? -13.391 0.59 -23.438 1 84.62 283 ASP A CA 1
ATOM 2246 C C . ASP A 1 283 ? -13.711 2.053 -23.734 1 84.62 283 ASP A C 1
ATOM 2248 O O . ASP A 1 283 ? -12.969 2.727 -24.453 1 84.62 283 ASP A O 1
ATOM 2252 N N . PRO A 1 284 ? -14.82 2.545 -23.281 1 83 284 PRO A N 1
ATOM 2253 C CA . PRO A 1 284 ? -15.211 3.936 -23.531 1 83 284 PRO A CA 1
ATOM 2254 C C . PRO A 1 284 ? -14.188 4.938 -23.016 1 83 284 PRO A C 1
ATOM 2256 O O . PRO A 1 284 ? -14.07 6.043 -23.547 1 83 284 PRO A O 1
ATOM 2259 N N . ASP A 1 285 ? -13.438 4.531 -22.062 1 82.88 285 ASP A N 1
ATOM 2260 C CA . ASP A 1 285 ? -12.469 5.445 -21.469 1 82.88 285 ASP A CA 1
ATOM 2261 C C . ASP A 1 285 ? -11.156 5.438 -22.234 1 82.88 285 ASP A C 1
ATOM 2263 O O . ASP A 1 285 ? -10.266 6.25 -21.984 1 82.88 285 ASP A O 1
ATOM 2267 N N . TRP A 1 286 ? -11.078 4.621 -23.234 1 85.19 286 TRP A N 1
ATOM 2268 C CA . TRP A 1 286 ? -9.852 4.504 -24 1 85.19 286 TRP A CA 1
ATOM 2269 C C . TRP A 1 286 ? -9.523 5.82 -24.703 1 85.19 286 TRP A C 1
ATOM 2271 O O . TRP A 1 286 ? -8.367 6.25 -24.719 1 85.19 286 TRP A O 1
ATOM 2281 N N . ALA A 1 287 ? -10.57 6.406 -25.156 1 80.12 287 ALA A N 1
ATOM 2282 C CA . ALA A 1 287 ? -10.375 7.637 -25.922 1 80.12 287 ALA A CA 1
ATOM 2283 C C . ALA A 1 287 ? -9.844 8.758 -25.031 1 80.12 287 ALA A C 1
ATOM 2285 O O . ALA A 1 287 ? -9.078 9.609 -25.484 1 80.12 287 ALA A O 1
ATOM 2286 N N . SER A 1 288 ? -10.195 8.633 -23.781 1 79.75 288 SER A N 1
ATOM 2287 C CA . SER A 1 288 ? -9.828 9.711 -22.875 1 79.75 288 SER A CA 1
ATOM 2288 C C . SER A 1 288 ? -8.484 9.43 -22.203 1 79.75 288 SER A C 1
ATOM 2290 O O . SER A 1 288 ? -7.965 10.281 -21.469 1 79.75 288 SER A O 1
ATOM 2292 N N . MET A 1 289 ? -7.926 8.352 -22.562 1 82.25 289 MET A N 1
ATOM 2293 C CA . MET A 1 289 ? -6.652 7.988 -21.953 1 82.25 289 MET A CA 1
ATOM 2294 C C . MET A 1 289 ? -5.523 8.867 -22.484 1 82.25 289 MET A C 1
ATOM 2296 O O . MET A 1 289 ? -5.492 9.203 -23.656 1 82.25 289 MET A O 1
ATOM 2300 N N . CYS A 1 290 ? -4.703 9.234 -21.578 1 77.44 290 CYS A N 1
ATOM 2301 C CA . CYS A 1 290 ? -3.578 10.078 -21.984 1 77.44 290 CYS A CA 1
ATOM 2302 C C . CYS A 1 290 ? -2.646 9.328 -22.922 1 77.44 290 CYS A C 1
ATOM 2304 O O . CYS A 1 290 ? -2.631 8.094 -22.938 1 77.44 290 CYS A O 1
ATOM 2306 N N . ASP A 1 291 ? -1.822 10.023 -23.641 1 76.44 291 ASP A N 1
ATOM 2307 C CA . ASP A 1 291 ? -0.958 9.461 -24.672 1 76.44 291 ASP A CA 1
ATOM 2308 C C . ASP A 1 291 ? 0.105 8.547 -24.062 1 76.44 291 ASP A C 1
ATOM 2310 O O . ASP A 1 291 ? 0.444 7.512 -24.625 1 76.44 291 ASP A O 1
ATOM 2314 N N . THR A 1 292 ? 0.602 8.969 -22.953 1 77 292 THR A N 1
ATOM 2315 C CA . THR A 1 292 ? 1.645 8.18 -22.312 1 77 292 THR A CA 1
ATOM 2316 C C . THR A 1 292 ? 1.12 6.793 -21.938 1 77 292 THR A C 1
ATOM 2318 O O . THR A 1 292 ? 1.817 5.793 -22.109 1 77 292 THR A O 1
ATOM 2321 N N . ALA A 1 293 ? -0.067 6.824 -21.469 1 81.75 293 ALA A N 1
ATOM 2322 C CA . ALA A 1 293 ? -0.69 5.559 -21.094 1 81.75 293 ALA A CA 1
ATOM 2323 C C . ALA A 1 293 ? -0.948 4.684 -22.312 1 81.75 293 ALA A C 1
ATOM 2325 O O . ALA A 1 293 ? -0.738 3.469 -22.281 1 81.75 293 ALA A O 1
ATOM 2326 N N . LYS A 1 294 ? -1.369 5.332 -23.359 1 81.5 294 LYS A N 1
ATOM 2327 C CA . LYS A 1 294 ? -1.643 4.594 -24.594 1 81.5 294 LYS A CA 1
ATOM 2328 C C . LYS A 1 294 ? -0.368 3.965 -25.156 1 81.5 294 LYS A C 1
ATOM 2330 O O . LYS A 1 294 ? -0.38 2.814 -25.594 1 81.5 294 LYS A O 1
ATOM 2335 N N . ARG A 1 295 ? 0.635 4.719 -25.109 1 78.12 295 ARG A N 1
ATOM 2336 C CA . ARG A 1 295 ? 1.915 4.211 -25.594 1 78.12 295 ARG A CA 1
ATOM 2337 C C . ARG A 1 295 ? 2.373 3.012 -24.766 1 78.12 295 ARG A C 1
ATOM 2339 O O . ARG A 1 295 ? 2.852 2.02 -25.328 1 78.12 295 ARG A O 1
ATOM 2346 N N . GLY A 1 296 ? 2.256 3.158 -23.516 1 78.75 296 GLY A N 1
ATOM 2347 C CA . GLY A 1 296 ? 2.623 2.041 -22.656 1 78.75 296 GLY A CA 1
ATOM 2348 C C . GLY A 1 296 ? 1.813 0.788 -22.938 1 78.75 296 GLY A C 1
ATOM 2349 O O . GLY A 1 296 ? 2.365 -0.313 -23 1 78.75 296 GLY A O 1
ATOM 2350 N N . PHE A 1 297 ? 0.625 1.045 -23.125 1 79.94 297 PHE A N 1
ATOM 2351 C CA . PHE A 1 297 ? -0.264 -0.071 -23.438 1 79.94 297 PHE A CA 1
ATOM 2352 C C . PHE A 1 297 ? 0.132 -0.734 -24.75 1 79.94 297 PHE A C 1
ATOM 2354 O O . PHE A 1 297 ? 0.175 -1.963 -24.844 1 79.94 297 PHE A O 1
ATOM 2361 N N . MET A 1 298 ? 0.399 0.084 -25.688 1 78.12 298 MET A N 1
ATOM 2362 C CA . MET A 1 298 ? 0.767 -0.443 -27 1 78.12 298 MET A CA 1
ATOM 2363 C C . MET A 1 298 ? 2.074 -1.227 -26.922 1 78.12 298 MET A C 1
ATOM 2365 O O . MET A 1 298 ? 2.229 -2.25 -27.594 1 78.12 298 MET A O 1
ATOM 2369 N N . GLU A 1 299 ? 2.939 -0.735 -26.156 1 76.5 299 GLU A N 1
ATOM 2370 C CA . GLU A 1 299 ? 4.199 -1.449 -25.969 1 76.5 299 GLU A CA 1
ATOM 2371 C C . GLU A 1 299 ? 3.961 -2.857 -25.438 1 76.5 299 GLU A C 1
ATOM 2373 O O . GLU A 1 299 ? 4.578 -3.816 -25.891 1 76.5 299 GLU A O 1
ATOM 2378 N N . VAL A 1 300 ? 3.123 -2.979 -24.531 1 77.25 300 VAL A N 1
ATOM 2379 C CA . VAL A 1 300 ? 2.807 -4.27 -23.922 1 77.25 300 VAL A CA 1
ATOM 2380 C C . VAL A 1 300 ? 2.033 -5.129 -24.922 1 77.25 300 VAL A C 1
ATOM 2382 O O . VAL A 1 300 ? 2.285 -6.332 -25.031 1 77.25 300 VAL A O 1
ATOM 2385 N N . PHE A 1 301 ? 1.177 -4.469 -25.578 1 74.44 301 PHE A N 1
ATOM 2386 C CA . PHE A 1 301 ? 0.389 -5.145 -26.594 1 74.44 301 PHE A CA 1
ATOM 2387 C C . PHE A 1 301 ? 1.296 -5.801 -27.641 1 74.44 301 PHE A C 1
ATOM 2389 O O . PHE A 1 301 ? 1.133 -6.977 -27.953 1 74.44 301 PHE A O 1
ATOM 2396 N N . PHE A 1 302 ? 2.213 -5.074 -28.062 1 73.25 302 PHE A N 1
ATOM 2397 C CA . PHE A 1 302 ? 3.098 -5.578 -29.094 1 73.25 302 PHE A CA 1
ATOM 2398 C C . PHE A 1 302 ? 4.008 -6.672 -28.547 1 73.25 302 PHE A C 1
ATOM 2400 O O . PHE A 1 302 ? 4.328 -7.629 -29.266 1 73.25 302 PHE A O 1
ATOM 2407 N N . ARG A 1 303 ? 4.363 -6.539 -27.391 1 74.62 303 ARG A N 1
ATOM 2408 C CA . ARG A 1 303 ? 5.188 -7.566 -26.766 1 74.62 303 ARG A CA 1
ATOM 2409 C C . ARG A 1 303 ? 4.438 -8.891 -26.672 1 74.62 303 ARG A C 1
ATOM 2411 O O . ARG A 1 303 ? 4.98 -9.945 -27 1 74.62 303 ARG A O 1
ATOM 2418 N N . ILE A 1 304 ? 3.248 -8.797 -26.203 1 72.31 304 ILE A N 1
ATOM 2419 C CA . ILE A 1 304 ? 2.447 -10.008 -26.047 1 72.31 304 ILE A CA 1
ATOM 2420 C C . ILE A 1 304 ? 2.168 -10.617 -27.422 1 72.31 304 ILE A C 1
ATOM 2422 O O . ILE A 1 304 ? 2.225 -11.836 -27.594 1 72.31 304 ILE A O 1
ATOM 2426 N N . LYS A 1 305 ? 1.867 -9.766 -28.297 1 69.94 305 LYS A N 1
ATOM 2427 C CA . LYS A 1 305 ? 1.617 -10.234 -29.656 1 69.94 305 LYS A CA 1
ATOM 2428 C C . LYS A 1 305 ? 2.857 -10.906 -30.234 1 69.94 305 LYS A C 1
ATOM 2430 O O . LYS A 1 305 ? 2.754 -11.922 -30.922 1 69.94 305 LYS A O 1
ATOM 2435 N N . LYS A 1 306 ? 3.988 -10.328 -29.969 1 68.56 306 LYS A N 1
ATOM 2436 C CA . LYS A 1 306 ? 5.246 -10.898 -30.438 1 68.56 306 LYS A CA 1
ATOM 2437 C C . LYS A 1 306 ? 5.473 -12.289 -29.844 1 68.56 306 LYS A C 1
ATOM 2439 O O . LYS A 1 306 ? 5.906 -13.203 -30.547 1 68.56 306 LYS A O 1
ATOM 2444 N N . ILE A 1 307 ? 5.18 -12.391 -28.641 1 65.31 307 ILE A N 1
ATOM 2445 C CA . ILE A 1 307 ? 5.402 -13.648 -27.938 1 65.31 307 ILE A CA 1
ATOM 2446 C C . ILE A 1 307 ? 4.398 -14.695 -28.422 1 65.31 307 ILE A C 1
ATOM 2448 O O . ILE A 1 307 ? 4.742 -15.867 -28.594 1 65.31 307 ILE A O 1
ATOM 2452 N N . THR A 1 308 ? 3.203 -14.203 -28.641 1 60.5 308 THR A N 1
ATOM 2453 C CA . THR A 1 308 ? 2.158 -15.156 -29 1 60.5 308 THR A CA 1
ATOM 2454 C C . THR A 1 308 ? 2.225 -15.492 -30.484 1 60.5 308 THR A C 1
ATOM 2456 O O . THR A 1 308 ? 1.966 -16.625 -30.875 1 60.5 308 THR A O 1
ATOM 2459 N N . SER A 1 309 ? 2.285 -14.406 -31.359 1 57.75 309 SER A N 1
ATOM 2460 C CA . SER A 1 309 ? 2.201 -14.664 -32.781 1 57.75 309 SER A CA 1
ATOM 2461 C C . SER A 1 309 ? 3.582 -14.898 -33.406 1 57.75 309 SER A C 1
ATOM 2463 O O . SER A 1 309 ? 3.701 -15.258 -34.562 1 57.75 309 SER A O 1
ATOM 2465 N N . ASN A 1 310 ? 4.758 -15.18 -32.594 1 53.75 310 ASN A N 1
ATOM 2466 C CA . ASN A 1 310 ? 6.105 -15.32 -33.156 1 53.75 310 ASN A CA 1
ATOM 2467 C C . ASN A 1 310 ? 6.414 -14.234 -34.188 1 53.75 310 ASN A C 1
ATOM 2469 O O . ASN A 1 310 ? 7.203 -14.453 -35.094 1 53.75 310 ASN A O 1
ATOM 2473 N N . GLU A 1 311 ? 5.598 -13.18 -34.375 1 44.59 311 GLU A N 1
ATOM 2474 C CA . GLU A 1 311 ? 5.785 -12.148 -35.375 1 44.59 311 GLU A CA 1
ATOM 2475 C C . GLU A 1 311 ? 6.703 -11.039 -34.875 1 44.59 311 GLU A C 1
ATOM 2477 O O . GLU A 1 311 ? 6.66 -10.672 -33.719 1 44.59 311 GLU A O 1
ATOM 2482 N N . LEU A 1 312 ? 7.922 -10.883 -35.438 1 39.25 312 LEU A N 1
ATOM 2483 C CA . LEU A 1 312 ? 8.883 -9.812 -35.188 1 39.25 312 LEU A CA 1
ATOM 2484 C C . LEU A 1 312 ? 8.242 -8.445 -35.375 1 39.25 312 LEU A C 1
ATOM 2486 O O . LEU A 1 312 ? 7.762 -8.125 -36.469 1 39.25 312 LEU A O 1
ATOM 2490 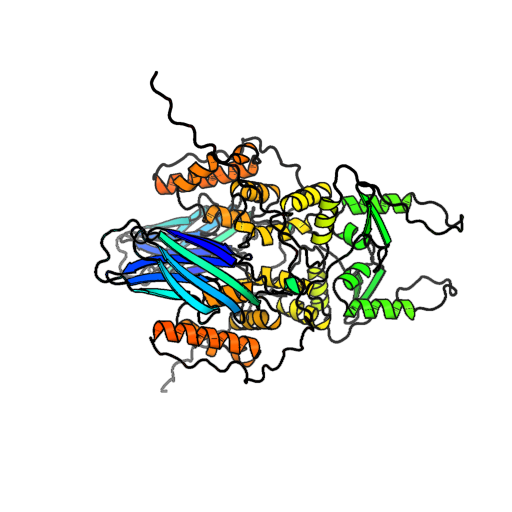N N . PHE A 1 313 ? 7.559 -7.883 -34.562 1 39.31 313 PHE A N 1
ATOM 2491 C CA . PHE A 1 313 ? 7.035 -6.547 -34.844 1 39.31 313 PHE A CA 1
ATOM 2492 C C . PHE A 1 313 ? 8.133 -5.5 -34.719 1 39.31 313 PHE A C 1
ATOM 2494 O O . PHE A 1 313 ? 9.062 -5.66 -33.906 1 39.31 313 PHE A O 1
ATOM 2501 N N . PRO A 1 314 ? 8.25 -4.535 -35.719 1 38.5 314 PRO A N 1
ATOM 2502 C CA . PRO A 1 314 ? 9.234 -3.447 -35.656 1 38.5 314 PRO A CA 1
ATOM 2503 C C . PRO A 1 314 ? 9.188 -2.666 -34.344 1 38.5 314 PRO A C 1
ATOM 2505 O O . PRO A 1 314 ? 8.141 -2.609 -33.688 1 38.5 314 PRO A O 1
ATOM 2508 N N . PRO A 1 315 ? 10.312 -2.355 -33.875 1 37.78 315 PRO A N 1
ATOM 2509 C CA . PRO A 1 315 ? 10.383 -1.486 -32.719 1 37.78 315 PRO A CA 1
ATOM 2510 C C . PRO A 1 315 ? 9.484 -0.259 -32.812 1 37.78 315 PRO A C 1
ATOM 2512 O O . PRO A 1 315 ? 9.391 0.342 -33.906 1 37.78 315 PRO A O 1
ATOM 2515 N N . ILE A 1 316 ? 8.406 -0.201 -32.312 1 34.56 316 ILE A N 1
ATOM 2516 C CA . ILE A 1 316 ? 7.609 1.02 -32.312 1 34.56 316 ILE A CA 1
ATOM 2517 C C . ILE A 1 316 ? 8.492 2.219 -31.984 1 34.56 316 ILE A C 1
ATOM 2519 O O . ILE A 1 316 ? 9.219 2.207 -30.984 1 34.56 316 ILE A O 1
ATOM 2523 N N . ASP A 1 317 ? 8.891 3.018 -32.969 1 32.72 317 ASP A N 1
ATOM 2524 C CA . ASP A 1 317 ? 9.57 4.293 -32.75 1 32.72 317 ASP A CA 1
ATOM 2525 C C . ASP A 1 317 ? 8.844 5.137 -31.703 1 32.72 317 ASP A C 1
ATOM 2527 O O . ASP A 1 317 ? 7.82 5.754 -31.984 1 32.72 317 ASP A O 1
ATOM 2531 N N . ILE A 1 318 ? 8.781 4.758 -30.578 1 32.81 318 ILE A N 1
ATOM 2532 C CA . ILE A 1 318 ? 8.188 5.406 -29.422 1 32.81 318 ILE A CA 1
ATOM 2533 C C . ILE A 1 318 ? 8.672 6.852 -29.328 1 32.81 318 ILE A C 1
ATOM 2535 O O . ILE A 1 318 ? 8.25 7.602 -28.453 1 32.81 318 ILE A O 1
ATOM 2539 N N . GLU A 1 319 ? 9.742 7.25 -30.031 1 31.27 319 GLU A N 1
ATOM 2540 C CA . GLU A 1 319 ? 10.234 8.625 -29.969 1 31.27 319 GLU A CA 1
ATOM 2541 C C . GLU A 1 319 ? 9.195 9.609 -30.484 1 31.27 319 GLU A C 1
ATOM 2543 O O . GLU A 1 319 ? 9.164 10.766 -30.062 1 31.27 319 GLU A O 1
ATOM 2548 N N . THR A 1 320 ? 8.609 9.398 -31.641 1 30.08 320 THR A N 1
ATOM 2549 C CA . THR A 1 320 ? 7.973 10.477 -32.375 1 30.08 320 THR A CA 1
ATOM 2550 C C . THR A 1 320 ? 6.566 10.742 -31.859 1 30.08 320 THR A C 1
ATOM 2552 O O . THR A 1 320 ? 5.84 11.578 -32.406 1 30.08 320 THR A O 1
ATOM 2555 N N . ALA A 1 321 ? 5.926 9.82 -31.359 1 28.06 321 ALA A N 1
ATOM 2556 C CA . ALA A 1 321 ? 4.551 10.258 -31.125 1 28.06 321 ALA A CA 1
ATOM 2557 C C . ALA A 1 321 ? 4.504 11.406 -30.125 1 28.06 321 ALA A C 1
ATOM 2559 O O . ALA A 1 321 ? 5.219 11.391 -29.109 1 28.06 321 ALA A O 1
ATOM 2560 N N . PRO A 1 322 ? 3.99 12.492 -30.5 1 25.89 322 PRO A N 1
ATOM 2561 C CA . PRO A 1 322 ? 3.824 13.648 -29.609 1 25.89 322 PRO A CA 1
ATOM 2562 C C . PRO A 1 322 ? 3.227 13.273 -28.266 1 25.89 322 PRO A C 1
ATOM 2564 O O . PRO A 1 322 ? 2.18 12.625 -28.203 1 25.89 322 PRO A O 1
ATOM 2567 N N . VAL A 1 323 ? 4.012 12.805 -27.422 1 28.52 323 VAL A N 1
ATOM 2568 C CA . VAL A 1 323 ? 3.541 12.617 -26.047 1 28.52 323 VAL A CA 1
ATOM 2569 C C . VAL A 1 323 ? 2.807 13.867 -25.578 1 28.52 323 VAL A C 1
ATOM 2571 O O . VAL A 1 323 ? 3.4 14.945 -25.484 1 28.52 323 VAL A O 1
ATOM 2574 N N . LYS A 1 324 ? 1.78 14.156 -26.062 1 27.55 324 LYS A N 1
ATOM 2575 C CA . LYS A 1 324 ? 1.181 15.234 -25.297 1 27.55 324 LYS A CA 1
ATOM 2576 C C . LYS A 1 324 ? 1.561 15.125 -23.812 1 27.55 324 LYS A C 1
ATOM 2578 O O . LYS A 1 324 ? 1.257 14.125 -23.156 1 27.55 324 LYS A O 1
ATOM 2583 N N . ALA A 1 325 ? 2.686 15.695 -23.344 1 27.45 325 ALA A N 1
ATOM 2584 C CA . ALA A 1 325 ? 3.188 15.891 -21.984 1 27.45 325 ALA A CA 1
ATOM 2585 C C . ALA A 1 325 ? 2.041 16.062 -21 1 27.45 325 ALA A C 1
ATOM 2587 O O . ALA A 1 325 ? 1.154 16.906 -21.219 1 27.45 325 ALA A O 1
ATOM 2588 N N . CYS A 1 326 ? 1.387 15.094 -20.547 1 28.91 326 CYS A N 1
ATOM 2589 C CA . CYS A 1 326 ? 0.64 15.578 -19.391 1 28.91 326 CYS A CA 1
ATOM 2590 C C . CYS A 1 326 ? 1.355 16.75 -18.734 1 28.91 326 CYS A C 1
ATOM 2592 O O . CYS A 1 326 ? 2.566 16.922 -18.891 1 28.91 326 CYS A O 1
ATOM 2594 N N . ALA A 1 327 ? 0.84 17.922 -18.453 1 26.86 327 ALA A N 1
ATOM 2595 C CA . ALA A 1 327 ? 1.606 18.984 -17.812 1 26.86 327 ALA A CA 1
ATOM 2596 C C . ALA A 1 327 ? 2.781 18.422 -17.016 1 26.86 327 ALA A C 1
ATOM 2598 O O . ALA A 1 327 ? 2.619 17.469 -16.25 1 26.86 327 ALA A O 1
ATOM 2599 N N . PRO A 1 328 ? 4.008 18.5 -17.438 1 27.75 328 PRO A N 1
ATOM 2600 C CA . PRO A 1 328 ? 5.254 18.047 -16.812 1 27.75 328 PRO A CA 1
ATOM 2601 C C . PRO A 1 328 ? 5.293 18.297 -15.312 1 27.75 328 PRO A C 1
ATOM 2603 O O . PRO A 1 328 ? 5.09 19.422 -14.867 1 27.75 328 PRO A O 1
ATOM 2606 N N . VAL A 1 329 ? 4.746 17.562 -14.484 1 27.47 329 VAL A N 1
ATOM 2607 C CA . VAL A 1 329 ? 5.348 17.797 -13.18 1 27.47 329 VAL A CA 1
ATOM 2608 C C . VAL A 1 329 ? 6.867 17.891 -13.32 1 27.47 329 VAL A C 1
ATOM 2610 O O . VAL A 1 329 ? 7.488 17.062 -14 1 27.47 329 VAL A O 1
ATOM 2613 N N . ASN A 1 330 ? 7.418 19.062 -13.344 1 24.61 330 ASN A N 1
ATOM 2614 C CA . ASN A 1 330 ? 8.844 19.375 -13.383 1 24.61 330 ASN A CA 1
ATOM 2615 C C . ASN A 1 330 ? 9.656 18.375 -12.562 1 24.61 330 ASN A C 1
ATOM 2617 O O . ASN A 1 330 ? 9.844 18.562 -11.359 1 24.61 330 ASN A O 1
ATOM 2621 N N . LEU A 1 331 ? 9.453 17.281 -12.594 1 25.66 331 LEU A N 1
ATOM 2622 C CA . LEU A 1 331 ? 10.227 16.312 -11.812 1 25.66 331 LEU A CA 1
ATOM 2623 C C . LEU A 1 331 ? 11.68 16.281 -12.273 1 25.66 331 LEU A C 1
ATOM 2625 O O . LEU A 1 331 ? 11.992 15.641 -13.281 1 25.66 331 LEU A O 1
ATOM 2629 N N . SER A 1 332 ? 12.398 17.469 -12.18 1 25.03 332 SER A N 1
ATOM 2630 C CA . SER A 1 332 ? 13.703 17.609 -12.812 1 25.03 332 SER A CA 1
ATOM 2631 C C . SER A 1 332 ? 14.617 16.438 -12.461 1 25.03 332 SER A C 1
ATOM 2633 O O . SER A 1 332 ? 15.156 15.773 -13.352 1 25.03 332 SER A O 1
ATOM 2635 N N . ALA A 1 333 ? 15.695 16.719 -11.445 1 24.58 333 ALA A N 1
ATOM 2636 C CA . ALA A 1 333 ? 17.109 16.406 -11.57 1 24.58 333 ALA A CA 1
ATOM 2637 C C . ALA A 1 333 ? 17.406 14.961 -11.172 1 24.58 333 ALA A C 1
ATOM 2639 O O . ALA A 1 333 ? 16.781 14.438 -10.25 1 24.58 333 ALA A O 1
ATOM 2640 N N . PRO A 1 334 ? 18.078 14.172 -11.852 1 25.23 334 PRO A N 1
ATOM 2641 C CA . PRO A 1 334 ? 18.516 12.812 -11.531 1 25.23 334 PRO A CA 1
ATOM 2642 C C . PRO A 1 334 ? 19.188 12.719 -10.156 1 25.23 334 PRO A C 1
ATOM 2644 O O . PRO A 1 334 ? 20.109 13.484 -9.859 1 25.23 334 PRO A O 1
ATOM 2647 N N . ARG A 1 335 ? 18.5 12.508 -9.016 1 24.22 335 ARG A N 1
ATOM 2648 C CA . ARG A 1 335 ? 19.141 12.492 -7.711 1 24.22 335 ARG A CA 1
ATOM 2649 C C . ARG A 1 335 ? 20.375 11.602 -7.719 1 24.22 335 ARG A C 1
ATOM 2651 O O . ARG A 1 335 ? 20.359 10.516 -8.312 1 24.22 335 ARG A O 1
ATOM 2658 N N . PRO A 1 336 ? 21.391 12.039 -7.145 1 25.12 336 PRO A N 1
ATOM 2659 C CA . PRO A 1 336 ? 22.625 11.281 -7.031 1 25.12 336 PRO A CA 1
ATOM 2660 C C . PRO A 1 336 ? 22.484 10.031 -6.156 1 25.12 336 PRO A C 1
ATOM 2662 O O . PRO A 1 336 ? 21.797 10.07 -5.133 1 25.12 336 PRO A O 1
ATOM 2665 N N . LEU A 1 337 ? 22.5 8.844 -6.621 1 26.3 337 LEU A N 1
ATOM 2666 C CA . LEU A 1 337 ? 22.375 7.562 -5.922 1 26.3 337 LEU A CA 1
ATOM 2667 C C . LEU A 1 337 ? 23.219 7.555 -4.652 1 26.3 337 LEU A C 1
ATOM 2669 O O . LEU A 1 337 ? 24.344 8.07 -4.641 1 26.3 337 LEU A O 1
ATOM 2673 N N . PRO A 1 338 ? 22.672 7.461 -3.439 1 23.86 338 PRO A N 1
ATOM 2674 C CA . PRO A 1 338 ? 23.469 7.457 -2.209 1 23.86 338 PRO A CA 1
ATOM 2675 C C . PRO A 1 338 ? 24.641 6.465 -2.26 1 23.86 338 PRO A C 1
ATOM 2677 O O . PRO A 1 338 ? 24.578 5.477 -2.994 1 23.86 338 PRO A O 1
ATOM 2680 N N . LYS A 1 339 ? 25.844 6.699 -1.733 1 24.98 339 LYS A N 1
ATOM 2681 C CA . LYS A 1 339 ? 27.078 5.926 -1.604 1 24.98 339 LYS A CA 1
ATOM 2682 C C . LYS A 1 339 ? 26.812 4.562 -0.975 1 24.98 339 LYS A C 1
ATOM 2684 O O . LYS A 1 339 ? 25.969 4.438 -0.085 1 24.98 339 LYS A O 1
ATOM 2689 N N . PRO A 1 340 ? 27.156 3.381 -1.646 1 24.92 340 PRO A N 1
ATOM 2690 C CA . PRO A 1 340 ? 27.047 2.033 -1.084 1 24.92 340 PRO A CA 1
ATOM 2691 C C . PRO A 1 340 ? 27.516 1.955 0.365 1 24.92 340 PRO A C 1
ATOM 2693 O O . PRO A 1 340 ? 28.578 2.5 0.703 1 24.92 340 PRO A O 1
ATOM 2696 N N . GLY A 1 341 ? 26.703 1.894 1.32 1 24.75 341 GLY A N 1
ATOM 2697 C CA . GLY A 1 341 ? 27.25 1.643 2.646 1 24.75 341 GLY A CA 1
ATOM 2698 C C . GLY A 1 341 ? 28.156 0.43 2.697 1 24.75 341 GLY A C 1
ATOM 2699 O O . GLY A 1 341 ? 28.203 -0.358 1.75 1 24.75 341 GLY A O 1
ATOM 2700 N N . PRO A 1 342 ? 29.094 0.28 3.604 1 23.09 342 PRO A N 1
ATOM 2701 C CA . PRO A 1 342 ? 30.094 -0.775 3.74 1 23.09 342 PRO A CA 1
ATOM 2702 C C . PRO A 1 342 ? 29.5 -2.178 3.688 1 23.09 342 PRO A C 1
ATOM 2704 O O . PRO A 1 342 ? 28.344 -2.371 4.078 1 23.09 342 PRO A O 1
ATOM 2707 N N . ALA A 1 343 ? 29.938 -3.006 2.715 1 24.14 343 ALA A N 1
ATOM 2708 C CA . ALA A 1 343 ? 29.688 -4.43 2.516 1 24.14 343 ALA A CA 1
ATOM 2709 C C . ALA A 1 343 ? 29.641 -5.172 3.848 1 24.14 343 ALA A C 1
ATOM 2711 O O . ALA A 1 343 ? 30.531 -5.027 4.684 1 24.14 343 ALA A O 1
ATOM 2712 N N . LEU A 1 344 ? 28.484 -5.449 4.359 1 21.78 344 LEU A N 1
ATOM 2713 C CA . LEU A 1 344 ? 28.484 -6.281 5.559 1 21.78 344 LEU A CA 1
ATOM 2714 C C . LEU A 1 344 ? 29.344 -7.523 5.367 1 21.78 344 LEU A C 1
ATOM 2716 O O . LEU A 1 344 ? 29.266 -8.188 4.328 1 21.78 344 LEU A O 1
ATOM 2720 N N . GLU A 1 345 ? 30.5 -7.645 5.934 1 23.97 345 GLU A N 1
ATOM 2721 C CA . GLU A 1 345 ? 31.422 -8.773 6.086 1 23.97 345 GLU A CA 1
ATOM 2722 C C . GLU A 1 345 ? 30.656 -10.047 6.465 1 23.97 345 GLU A C 1
ATOM 2724 O O . GLU A 1 345 ? 29.969 -10.078 7.484 1 23.97 345 GLU A O 1
ATOM 2729 N N . GLY A 1 346 ? 30.078 -10.719 5.48 1 21.08 346 GLY A N 1
ATOM 2730 C CA . GLY A 1 346 ? 29.453 -11.992 5.828 1 21.08 346 GLY A CA 1
ATOM 2731 C C . GLY A 1 346 ? 30.328 -12.852 6.715 1 21.08 346 GLY A C 1
ATOM 2732 O O . GLY A 1 346 ? 31.547 -12.68 6.758 1 21.08 346 GLY A O 1
ATOM 2733 N N . PRO A 1 347 ? 29.844 -13.461 7.828 1 22.11 347 PRO A N 1
ATOM 2734 C CA . PRO A 1 347 ? 30.656 -14.281 8.719 1 22.11 347 PRO A CA 1
ATOM 2735 C C . PRO A 1 347 ? 31.438 -15.367 7.969 1 22.11 347 PRO A C 1
ATOM 2737 O O . PRO A 1 347 ? 30.969 -15.867 6.945 1 22.11 347 PRO A O 1
ATOM 2740 N N . GLN A 1 348 ? 32.75 -15.344 7.949 1 20.73 348 GLN A N 1
ATOM 2741 C CA . GLN A 1 348 ? 33.719 -16.359 7.539 1 20.73 348 GLN A CA 1
ATOM 2742 C C . GLN A 1 348 ? 33.344 -17.734 8.062 1 20.73 348 GLN A C 1
ATOM 2744 O O . GLN A 1 348 ? 33.25 -17.938 9.273 1 20.73 348 GLN A O 1
ATOM 2749 N N . ALA A 1 349 ? 32.5 -18.516 7.379 1 21.77 349 ALA A N 1
ATOM 2750 C CA . ALA A 1 349 ? 32.344 -19.906 7.777 1 21.77 349 ALA A CA 1
ATOM 2751 C C . ALA A 1 349 ? 33.688 -20.609 7.957 1 21.77 349 ALA A C 1
ATOM 2753 O O . ALA A 1 349 ? 34.5 -20.625 7.031 1 21.77 349 ALA A O 1
ATOM 2754 N N . LYS A 1 350 ? 34.281 -20.609 9.172 1 23.89 350 LYS A N 1
ATOM 2755 C CA . LYS A 1 350 ? 35.406 -21.438 9.586 1 23.89 350 LYS A CA 1
ATOM 2756 C C . LYS A 1 350 ? 35.25 -22.875 9.125 1 23.89 350 LYS A C 1
ATOM 2758 O O . LYS A 1 350 ? 34.281 -23.531 9.477 1 23.89 350 LYS A O 1
ATOM 2763 N N . MET A 1 351 ? 35.75 -23.219 8.008 1 22.11 351 MET A N 1
ATOM 2764 C CA . MET A 1 351 ? 35.969 -24.609 7.578 1 22.11 351 MET A CA 1
ATOM 2765 C C . MET A 1 351 ? 36.625 -25.422 8.68 1 22.11 351 MET A C 1
ATOM 2767 O O . MET A 1 351 ? 37.688 -25.062 9.18 1 22.11 351 MET A O 1
ATOM 2771 N N . ALA A 1 352 ? 35.875 -26.078 9.57 1 22.95 352 ALA A N 1
ATOM 2772 C CA . ALA A 1 352 ? 36.375 -27.062 10.539 1 22.95 352 ALA A CA 1
ATOM 2773 C C . ALA A 1 352 ? 37.344 -28.047 9.883 1 22.95 352 ALA A C 1
ATOM 2775 O O . ALA A 1 352 ? 37.094 -28.516 8.766 1 22.95 352 ALA A O 1
ATOM 2776 N N . GLY A 1 353 ? 38.625 -27.906 10.117 1 22.36 353 GLY A N 1
ATOM 2777 C CA . GLY A 1 353 ? 39.781 -28.734 9.789 1 22.36 353 GLY A CA 1
ATOM 2778 C C . GLY A 1 353 ? 39.531 -30.203 10.023 1 22.36 353 GLY A C 1
ATOM 2779 O O . GLY A 1 353 ? 38.656 -30.578 10.773 1 22.36 353 GLY A O 1
ATOM 2780 N N . PRO A 1 354 ? 39.875 -31.078 9.102 1 24.14 354 PRO A N 1
ATOM 2781 C CA . PRO A 1 354 ? 39.812 -32.531 9.203 1 24.14 354 PRO A CA 1
ATOM 2782 C C . PRO A 1 354 ? 40.438 -33.062 10.484 1 24.14 354 PRO A C 1
ATOM 2784 O O . PRO A 1 354 ? 41.375 -32.438 11.023 1 24.14 354 PRO A O 1
ATOM 2787 N N . ALA A 1 355 ? 39.75 -33.562 11.508 1 26.66 355 ALA A N 1
ATOM 2788 C CA . ALA A 1 355 ? 40.25 -34.312 12.656 1 26.66 355 ALA A CA 1
ATOM 2789 C C . ALA A 1 355 ? 41.344 -35.281 12.234 1 26.66 355 ALA A C 1
ATOM 2791 O O . ALA A 1 355 ? 41.188 -36.094 11.305 1 26.66 355 ALA A O 1
ATOM 2792 N N . GLN A 1 356 ? 42.594 -34.938 12.289 1 22.33 356 GLN A N 1
ATOM 2793 C CA . GLN A 1 356 ? 43.719 -35.844 12.234 1 22.33 356 GLN A CA 1
ATOM 2794 C C . GLN A 1 356 ? 43.5 -37.062 13.164 1 22.33 356 GLN A C 1
ATOM 2796 O O . GLN A 1 356 ? 43.156 -36.875 14.344 1 22.33 356 GLN A O 1
ATOM 2801 N N . LYS A 1 357 ? 43.188 -38.219 12.703 1 26.06 357 LYS A N 1
ATOM 2802 C CA . LYS A 1 357 ? 43.344 -39.531 13.312 1 26.06 357 LYS A CA 1
ATOM 2803 C C . LYS A 1 357 ? 44.688 -39.656 14.023 1 26.06 357 LYS A C 1
ATOM 2805 O O . LYS A 1 357 ? 45.719 -39.531 13.391 1 26.06 357 LYS A O 1
ATOM 2810 N N . ASP A 1 358 ? 45.031 -38.969 15.102 1 23.39 358 ASP A N 1
ATOM 2811 C CA . ASP A 1 358 ? 45.844 -39.812 15.984 1 23.39 358 ASP A CA 1
ATOM 2812 C C . ASP A 1 358 ? 44.938 -40.812 16.703 1 23.39 358 ASP A C 1
ATOM 2814 O O . ASP A 1 358 ? 43.812 -40.5 17.109 1 23.39 358 ASP A O 1
ATOM 2818 N N . MET B 1 1 ? 23.156 11.531 -12.148 1 26.52 1 MET B N 1
ATOM 2819 C CA . MET B 1 1 ? 23.766 10.57 -11.242 1 26.52 1 MET B CA 1
ATOM 2820 C C . MET B 1 1 ? 24.625 9.562 -12.016 1 26.52 1 MET B C 1
ATOM 2822 O O . MET B 1 1 ? 24.25 9.156 -13.125 1 26.52 1 MET B O 1
ATOM 2826 N N . LYS B 1 2 ? 25.859 9.562 -11.758 1 30.62 2 LYS B N 1
ATOM 2827 C CA . LYS B 1 2 ? 26.891 8.734 -12.367 1 30.62 2 LYS B CA 1
ATOM 2828 C C . LYS B 1 2 ? 26.516 7.254 -12.305 1 30.62 2 LYS B C 1
ATOM 2830 O O . LYS B 1 2 ? 25.938 6.801 -11.312 1 30.62 2 LYS B O 1
ATOM 2835 N N . ASN B 1 3 ? 26.391 6.645 -13.312 1 40.09 3 ASN B N 1
ATOM 2836 C CA . ASN B 1 3 ? 26.172 5.262 -13.711 1 40.09 3 ASN B CA 1
ATOM 2837 C C . ASN B 1 3 ? 27.125 4.309 -13 1 40.09 3 ASN B C 1
ATOM 2839 O O . ASN B 1 3 ? 28.344 4.469 -13.086 1 40.09 3 ASN B O 1
ATOM 2843 N N . PRO B 1 4 ? 26.781 3.85 -11.805 1 42.16 4 PRO B N 1
ATOM 2844 C CA . PRO B 1 4 ? 27.797 3.002 -11.164 1 42.16 4 PRO B CA 1
ATOM 2845 C C . PRO B 1 4 ? 28.453 2.029 -12.141 1 42.16 4 PRO B C 1
ATOM 2847 O O . PRO B 1 4 ? 27.781 1.5 -13.039 1 42.16 4 PRO B O 1
ATOM 2850 N N . GLU B 1 5 ? 29.5 2.312 -12.57 1 45.59 5 GLU B N 1
ATOM 2851 C CA . GLU B 1 5 ? 30.266 1.354 -13.367 1 45.59 5 GLU B CA 1
ATOM 2852 C C . GLU B 1 5 ? 30.578 0.102 -12.555 1 45.59 5 GLU B C 1
ATOM 2854 O O . GLU B 1 5 ? 31.562 0.072 -11.812 1 45.59 5 GLU B O 1
ATOM 2859 N N . THR B 1 6 ? 29.688 -0.269 -11.531 1 49.66 6 THR B N 1
ATOM 2860 C CA . THR B 1 6 ? 30.281 -1.358 -10.758 1 49.66 6 THR B CA 1
ATOM 2861 C C . THR B 1 6 ? 30.109 -2.689 -11.484 1 49.66 6 THR B C 1
ATOM 2863 O O . THR B 1 6 ? 29.047 -2.975 -12.031 1 49.66 6 THR B O 1
ATOM 2866 N N . ASP B 1 7 ? 31.234 -3.326 -11.75 1 54.53 7 ASP B N 1
ATOM 2867 C CA . ASP B 1 7 ? 31.391 -4.672 -12.289 1 54.53 7 ASP B CA 1
ATOM 2868 C C . ASP B 1 7 ? 30.953 -5.727 -11.281 1 54.53 7 ASP B C 1
ATOM 2870 O O . ASP B 1 7 ? 31.203 -5.582 -10.078 1 54.53 7 ASP B O 1
ATOM 2874 N N . VAL B 1 8 ? 29.859 -6.238 -11.398 1 64.62 8 VAL B N 1
ATOM 2875 C CA . VAL B 1 8 ? 29.578 -7.391 -10.547 1 64.62 8 VAL B CA 1
ATOM 2876 C C . VAL B 1 8 ? 29.828 -8.68 -11.32 1 64.62 8 VAL B C 1
ATOM 2878 O O . VAL B 1 8 ? 29.406 -8.82 -12.469 1 64.62 8 VAL B O 1
ATOM 2881 N N . SER B 1 9 ? 30.844 -9.531 -10.805 1 63.28 9 SER B N 1
ATOM 2882 C CA . SER B 1 9 ? 31.094 -10.844 -11.391 1 63.28 9 SER B CA 1
ATOM 2883 C C . SER B 1 9 ? 30.328 -11.938 -10.656 1 63.28 9 SER B C 1
ATOM 2885 O O . SER B 1 9 ? 30.328 -11.984 -9.43 1 63.28 9 SER B O 1
ATOM 2887 N N . ILE B 1 10 ? 29.453 -12.531 -11.375 1 64.44 10 ILE B N 1
ATOM 2888 C CA . ILE B 1 10 ? 28.672 -13.609 -10.766 1 64.44 10 ILE B CA 1
ATOM 2889 C C . ILE B 1 10 ? 29.094 -14.953 -11.352 1 64.44 10 ILE B C 1
ATOM 2891 O O . ILE B 1 10 ? 29.281 -15.07 -12.57 1 64.44 10 ILE B O 1
ATOM 2895 N N . GLN B 1 11 ? 29.391 -15.969 -10.43 1 63.69 11 GLN B N 1
ATOM 2896 C CA . GLN B 1 11 ? 29.672 -17.328 -10.867 1 63.69 11 GLN B CA 1
ATOM 2897 C C . GLN B 1 11 ? 28.391 -18.078 -11.203 1 63.69 11 GLN B C 1
ATOM 2899 O O . GLN B 1 11 ? 27.438 -18.078 -10.406 1 63.69 11 GLN B O 1
ATOM 2904 N N . ILE B 1 12 ? 28.062 -18.375 -12.391 1 62.75 12 ILE B N 1
ATOM 2905 C CA . ILE B 1 12 ? 26.828 -19.016 -12.812 1 62.75 12 ILE B CA 1
ATOM 2906 C C . ILE B 1 12 ? 27.016 -20.531 -12.828 1 62.75 12 ILE B C 1
ATOM 2908 O O . ILE B 1 12 ? 26.172 -21.281 -13.328 1 62.75 12 ILE B O 1
ATOM 2912 N N . GLY B 1 13 ? 27.906 -21.125 -12.047 1 57.69 13 GLY B N 1
ATOM 2913 C CA . GLY B 1 13 ? 28.078 -22.547 -11.883 1 57.69 13 GLY B CA 1
ATOM 2914 C C . GLY B 1 13 ? 28.953 -23.188 -12.953 1 57.69 13 GLY B C 1
ATOM 2915 O O . GLY B 1 13 ? 29.703 -22.484 -13.641 1 57.69 13 GLY B O 1
ATOM 2916 N N . SER B 1 14 ? 29.031 -24.609 -12.82 1 55.53 14 SER B N 1
ATOM 2917 C CA . SER B 1 14 ? 29.766 -25.406 -13.805 1 55.53 14 SER B CA 1
ATOM 2918 C C . SER B 1 14 ? 28.891 -25.781 -14.984 1 55.53 14 SER B C 1
ATOM 2920 O O . SER B 1 14 ? 27.656 -25.859 -14.859 1 55.53 14 SER B O 1
ATOM 2922 N N . PRO B 1 15 ? 29.344 -25.594 -16.203 1 51.84 15 PRO B N 1
ATOM 2923 C CA . PRO B 1 15 ? 28.578 -26 -17.391 1 51.84 15 PRO B CA 1
ATOM 2924 C C . PRO B 1 15 ? 27.797 -27.297 -17.188 1 51.84 15 PRO B C 1
ATOM 2926 O O . PRO B 1 15 ? 26.719 -27.469 -17.766 1 51.84 15 PRO B O 1
ATOM 2929 N N . SER B 1 16 ? 28.391 -28.266 -16.484 1 52.53 16 SER B N 1
ATOM 2930 C CA . SER B 1 16 ? 27.719 -29.547 -16.281 1 52.53 16 SER B CA 1
ATOM 2931 C C . SER B 1 16 ? 26.562 -29.438 -15.297 1 52.53 16 SER B C 1
ATOM 2933 O O . SER B 1 16 ? 25.688 -30.297 -15.25 1 52.53 16 SER B O 1
ATOM 2935 N N . ASP B 1 17 ? 26.562 -28.375 -14.555 1 55.03 17 ASP B N 1
ATOM 2936 C CA . ASP B 1 17 ? 25.5 -28.188 -13.57 1 55.03 17 ASP B CA 1
ATOM 2937 C C . ASP B 1 17 ? 24.984 -26.75 -13.578 1 55.03 17 ASP B C 1
ATOM 2939 O O . ASP B 1 17 ? 25.375 -25.953 -12.734 1 55.03 17 ASP B O 1
ATOM 2943 N N . PRO B 1 18 ? 24.234 -26.609 -14.711 1 55.5 18 PRO B N 1
ATOM 2944 C CA . PRO B 1 18 ? 23.766 -25.234 -14.836 1 55.5 18 PRO B CA 1
ATOM 2945 C C . PRO B 1 18 ? 22.828 -24.828 -13.711 1 55.5 18 PRO B C 1
ATOM 2947 O O . PRO B 1 18 ? 21.938 -25.594 -13.336 1 55.5 18 PRO B O 1
ATOM 2950 N N . ARG B 1 19 ? 23.25 -23.984 -12.82 1 60.19 19 ARG B N 1
ATOM 2951 C CA . ARG B 1 19 ? 22.391 -23.547 -11.719 1 60.19 19 ARG B CA 1
ATOM 2952 C C . ARG B 1 19 ? 21.766 -22.188 -12.023 1 60.19 19 ARG B C 1
ATOM 2954 O O . ARG B 1 19 ? 22.375 -21.344 -12.68 1 60.19 19 ARG B O 1
ATOM 2961 N N . PHE B 1 20 ? 20.469 -22.188 -11.938 1 69.25 20 PHE B N 1
ATOM 2962 C CA . PHE B 1 20 ? 19.734 -20.922 -11.906 1 69.25 20 PHE B CA 1
ATOM 2963 C C . PHE B 1 20 ? 20.125 -20.094 -10.695 1 69.25 20 PHE B C 1
ATOM 2965 O O . PHE B 1 20 ? 20.125 -20.594 -9.562 1 69.25 20 PHE B O 1
ATOM 2972 N N . THR B 1 21 ? 20.797 -18.984 -11.078 1 79.25 21 THR B N 1
ATOM 2973 C CA . THR B 1 21 ? 21.203 -18.109 -9.977 1 79.25 21 THR B CA 1
ATOM 2974 C C . THR B 1 21 ? 20.391 -16.812 -9.984 1 79.25 21 THR B C 1
ATOM 2976 O O . THR B 1 21 ? 20.266 -16.172 -11.031 1 79.25 21 THR B O 1
ATOM 2979 N N . PHE B 1 22 ? 19.75 -16.578 -8.906 1 83.69 22 PHE B N 1
ATOM 2980 C CA . PHE B 1 22 ? 19.062 -15.312 -8.703 1 83.69 22 PHE B CA 1
ATOM 2981 C C . PHE B 1 22 ? 19.875 -14.391 -7.809 1 83.69 22 PHE B C 1
ATOM 2983 O O . PHE B 1 22 ? 20.484 -14.836 -6.836 1 83.69 22 PHE B O 1
ATOM 2990 N N . PHE B 1 23 ? 20.031 -13.156 -8.219 1 82.38 23 PHE B N 1
ATOM 2991 C CA . PHE B 1 23 ? 20.781 -12.219 -7.398 1 82.38 23 PHE B CA 1
ATOM 2992 C C . PHE B 1 23 ? 20.297 -10.789 -7.621 1 82.38 23 PHE B C 1
ATOM 2994 O O . PHE B 1 23 ? 19.594 -10.516 -8.594 1 82.38 23 PHE B O 1
ATOM 3001 N N . ASP B 1 24 ? 20.625 -9.953 -6.668 1 83 24 ASP B N 1
ATOM 3002 C CA . ASP B 1 24 ? 20.25 -8.547 -6.758 1 83 24 ASP B CA 1
ATOM 3003 C C . ASP B 1 24 ? 21.469 -7.676 -7.055 1 83 24 ASP B C 1
ATOM 3005 O O . ASP B 1 24 ? 22.531 -7.867 -6.461 1 83 24 ASP B O 1
ATOM 3009 N N . LEU B 1 25 ? 21.391 -6.945 -8.078 1 83.31 25 LEU B N 1
ATOM 3010 C CA . LEU B 1 25 ? 22.391 -5.934 -8.398 1 83.31 25 LEU B CA 1
ATOM 3011 C C . LEU B 1 25 ? 21.75 -4.559 -8.539 1 83.31 25 LEU B C 1
ATOM 3013 O O . LEU B 1 25 ? 20.844 -4.371 -9.359 1 83.31 25 LEU B O 1
ATOM 3017 N N . PHE B 1 26 ? 22.125 -3.58 -7.699 1 82.19 26 PHE B N 1
ATOM 3018 C CA . PHE B 1 26 ? 21.562 -2.232 -7.672 1 82.19 26 PHE B CA 1
ATOM 3019 C C . PHE B 1 26 ? 20.062 -2.268 -7.367 1 82.19 26 PHE B C 1
ATOM 3021 O O . PHE B 1 26 ? 19.281 -1.545 -7.988 1 82.19 26 PHE B O 1
ATOM 3028 N N . ASP B 1 27 ? 19.625 -3.146 -6.602 1 77.88 27 ASP B N 1
ATOM 3029 C CA . ASP B 1 27 ? 18.25 -3.299 -6.129 1 77.88 27 ASP B CA 1
ATOM 3030 C C . ASP B 1 27 ? 17.328 -3.758 -7.258 1 77.88 27 ASP B C 1
ATOM 3032 O O . ASP B 1 27 ? 16.141 -3.467 -7.246 1 77.88 27 ASP B O 1
ATOM 3036 N N . LEU B 1 28 ? 17.969 -4.297 -8.211 1 88.56 28 LEU B N 1
ATOM 3037 C CA . LEU B 1 28 ? 17.203 -4.891 -9.297 1 88.56 28 LEU B CA 1
ATOM 3038 C C . LEU B 1 28 ? 17.391 -6.402 -9.328 1 88.56 28 LEU B C 1
ATOM 3040 O O . LEU B 1 28 ? 18.484 -6.902 -9.094 1 88.56 28 LEU B O 1
ATOM 3044 N N . PRO B 1 29 ? 16.344 -7.09 -9.594 1 87.75 29 PRO B N 1
ATOM 3045 C CA . PRO B 1 29 ? 16.453 -8.547 -9.656 1 87.75 29 PRO B CA 1
ATOM 3046 C C . PRO B 1 29 ? 17.109 -9.039 -10.945 1 87.75 29 PRO B C 1
ATOM 3048 O O . PRO B 1 29 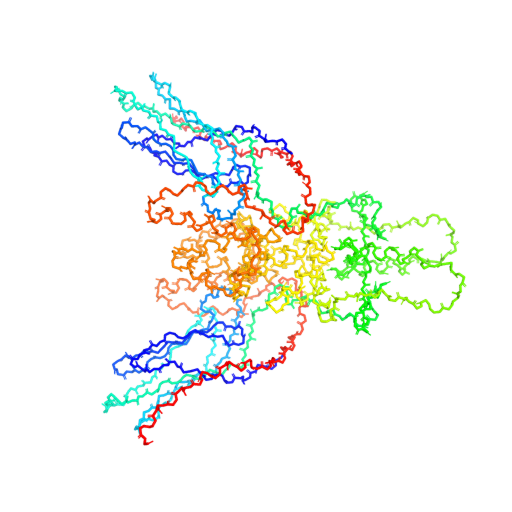? 16.75 -8.586 -12.039 1 87.75 29 PRO B O 1
ATOM 3051 N N . TRP B 1 30 ? 18.094 -9.938 -10.766 1 88.5 30 TRP B N 1
ATOM 3052 C CA . TRP B 1 30 ? 18.781 -10.547 -11.898 1 88.5 30 TRP B CA 1
ATOM 3053 C C . TRP B 1 30 ? 18.703 -12.07 -11.82 1 88.5 30 TRP B C 1
ATOM 3055 O O . TRP B 1 30 ? 18.531 -12.633 -10.742 1 88.5 30 TRP B O 1
ATOM 3065 N N . GLU B 1 31 ? 18.766 -12.609 -13.031 1 87 31 GLU B N 1
ATOM 3066 C CA . GLU B 1 31 ? 18.828 -14.062 -13.117 1 87 31 GLU B CA 1
ATOM 3067 C C . GLU B 1 31 ? 19.812 -14.508 -14.203 1 87 31 GLU B C 1
ATOM 3069 O O . GLU B 1 31 ? 19.891 -13.883 -15.266 1 87 31 GLU B O 1
ATOM 3074 N N . ALA B 1 32 ? 20.594 -15.492 -13.898 1 84.94 32 ALA B N 1
ATOM 3075 C CA . ALA B 1 32 ? 21.531 -16.078 -14.867 1 84.94 32 ALA B CA 1
ATOM 3076 C C . ALA B 1 32 ? 21.406 -17.594 -14.883 1 84.94 32 ALA B C 1
ATOM 3078 O O . ALA B 1 32 ? 21.281 -18.234 -13.836 1 84.94 32 ALA B O 1
ATOM 3079 N N . ARG B 1 33 ? 21.359 -18.047 -16.109 1 80.38 33 ARG B N 1
ATOM 3080 C CA . ARG B 1 33 ? 21.281 -19.5 -16.281 1 80.38 33 ARG B CA 1
ATOM 3081 C C . ARG B 1 33 ? 22.281 -19.984 -17.328 1 80.38 33 ARG B C 1
ATOM 3083 O O . ARG B 1 33 ? 22.344 -19.422 -18.422 1 80.38 33 ARG B O 1
ATOM 3090 N N . GLY B 1 34 ? 23.094 -20.875 -16.891 1 77.69 34 GLY B N 1
ATOM 3091 C CA . GLY B 1 34 ? 24.016 -21.516 -17.812 1 77.69 34 GLY B CA 1
ATOM 3092 C C . GLY B 1 34 ? 23.656 -22.953 -18.141 1 77.69 34 GLY B C 1
ATOM 3093 O O . GLY B 1 34 ? 23.219 -23.688 -17.25 1 77.69 34 GLY B O 1
ATOM 3094 N N . TYR B 1 35 ? 23.734 -23.266 -19.359 1 74.38 35 TYR B N 1
ATOM 3095 C CA . TYR B 1 35 ? 23.516 -24.656 -19.719 1 74.38 35 TYR B CA 1
ATOM 3096 C C . TYR B 1 35 ? 24.391 -25.078 -20.891 1 74.38 35 TYR B C 1
ATOM 3098 O O . TYR B 1 35 ? 24.875 -24.219 -21.641 1 74.38 35 TYR B O 1
ATOM 3106 N N . ASP B 1 36 ? 24.703 -26.391 -20.859 1 73.06 36 ASP B N 1
ATOM 3107 C CA . ASP B 1 36 ? 25.531 -27 -21.891 1 73.06 36 ASP B CA 1
ATOM 3108 C C . ASP B 1 36 ? 24.656 -27.547 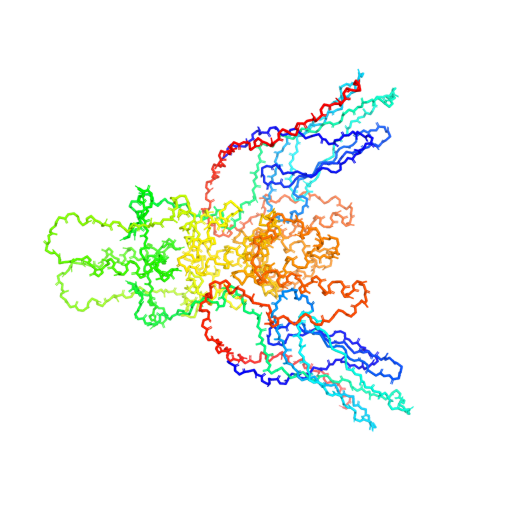-23.031 1 73.06 36 ASP B C 1
ATOM 3110 O O . ASP B 1 36 ? 23.766 -28.359 -22.797 1 73.06 36 ASP B O 1
ATOM 3114 N N . ASP B 1 37 ? 24.844 -26.875 -24.188 1 71.31 37 ASP B N 1
ATOM 3115 C CA . ASP B 1 37 ? 24.125 -27.344 -25.359 1 71.31 37 ASP B CA 1
ATOM 3116 C C . ASP B 1 37 ? 25.062 -28.062 -26.328 1 71.31 37 ASP B C 1
ATOM 3118 O O . ASP B 1 37 ? 25.297 -27.594 -27.453 1 71.31 37 ASP B O 1
ATOM 3122 N N . PHE B 1 38 ? 25.641 -29.219 -26 1 71.56 38 PHE B N 1
ATOM 3123 C CA . PHE B 1 38 ? 26.5 -30.156 -26.734 1 71.56 38 PHE B CA 1
ATOM 3124 C C . PHE B 1 38 ? 27.703 -29.422 -27.312 1 71.56 38 PHE B C 1
ATOM 3126 O O . PHE B 1 38 ? 28.844 -29.656 -26.891 1 71.56 38 PHE B O 1
ATOM 3133 N N . SER B 1 39 ? 27.484 -28.516 -28.312 1 74.81 39 SER B N 1
ATOM 3134 C CA . SER B 1 39 ? 28.609 -27.859 -28.984 1 74.81 39 SER B CA 1
ATOM 3135 C C . SER B 1 39 ? 28.812 -26.438 -28.469 1 74.81 39 SER B C 1
ATOM 3137 O O . SER B 1 39 ? 29.797 -25.781 -28.828 1 74.81 39 SER B O 1
ATOM 3139 N N . ARG B 1 40 ? 27.984 -26.047 -27.578 1 77.44 40 ARG B N 1
ATOM 3140 C CA . ARG B 1 40 ? 28.062 -24.656 -27.125 1 77.44 40 ARG B CA 1
ATOM 3141 C C . ARG B 1 40 ? 27.703 -24.547 -25.641 1 77.44 40 ARG B C 1
ATOM 3143 O O . ARG B 1 40 ? 26.938 -25.359 -25.125 1 77.44 40 ARG B O 1
ATOM 3150 N N . PHE B 1 41 ? 28.359 -23.609 -25.031 1 79.69 41 PHE B N 1
ATOM 3151 C CA . PHE B 1 41 ? 27.922 -23.172 -23.719 1 79.69 41 PHE B CA 1
ATOM 3152 C C . PHE B 1 41 ? 27.031 -21.938 -23.828 1 79.69 41 PHE B C 1
ATOM 3154 O O . PHE B 1 41 ? 27.406 -20.953 -24.469 1 79.69 41 PHE B O 1
ATOM 3161 N N . VAL B 1 42 ? 25.812 -22.078 -23.266 1 80.12 42 VAL B N 1
ATOM 3162 C CA . VAL B 1 42 ? 24.859 -20.984 -23.375 1 80.12 42 VAL B CA 1
ATOM 3163 C C . VAL B 1 42 ? 24.594 -20.391 -21.984 1 80.12 42 VAL B C 1
ATOM 3165 O O . VAL B 1 42 ? 24.422 -21.141 -21.016 1 80.12 42 VAL B O 1
ATOM 3168 N N . VAL B 1 43 ? 24.688 -19.094 -21.906 1 84.75 43 VAL B N 1
ATOM 3169 C CA . VAL B 1 43 ? 24.359 -18.391 -20.672 1 84.75 43 VAL B CA 1
ATOM 3170 C C . VAL B 1 43 ? 23.266 -17.359 -20.938 1 84.75 43 VAL B C 1
ATOM 3172 O O . VAL B 1 43 ? 23.422 -16.469 -21.781 1 84.75 43 VAL B O 1
ATOM 3175 N N . ASP B 1 44 ? 22.141 -17.531 -20.219 1 86.94 44 ASP B N 1
ATOM 3176 C CA . ASP B 1 44 ? 21.031 -16.578 -20.266 1 86.94 44 ASP B CA 1
ATOM 3177 C C . ASP B 1 44 ? 21.062 -15.641 -19.062 1 86.94 44 ASP B C 1
ATOM 3179 O O . ASP B 1 44 ? 21.078 -16.078 -17.922 1 86.94 44 ASP B O 1
ATOM 3183 N N . ILE B 1 45 ? 21.141 -14.406 -19.375 1 89.06 45 ILE B N 1
ATOM 3184 C CA . ILE B 1 45 ? 21.094 -13.398 -18.312 1 89.06 45 ILE B CA 1
ATOM 3185 C C . ILE B 1 45 ? 19.859 -12.531 -18.484 1 89.06 45 ILE B C 1
ATOM 3187 O O . ILE B 1 45 ? 19.594 -12 -19.562 1 89.06 45 ILE B O 1
ATOM 3191 N N . ALA B 1 46 ? 19.062 -12.469 -17.438 1 91.25 46 ALA B N 1
ATOM 3192 C CA . ALA B 1 46 ? 17.844 -11.672 -17.453 1 91.25 46 ALA B CA 1
ATOM 3193 C C . ALA B 1 46 ? 17.828 -10.633 -16.344 1 91.25 46 ALA B C 1
ATOM 3195 O O . ALA B 1 46 ? 18.406 -10.859 -15.273 1 91.25 46 ALA B O 1
ATOM 3196 N N . CYS B 1 47 ? 17.312 -9.508 -16.641 1 91.56 47 CYS B N 1
ATOM 3197 C CA . CYS B 1 47 ? 17.141 -8.438 -15.68 1 91.56 47 CYS B CA 1
ATOM 3198 C C . CYS B 1 47 ? 15.672 -8.031 -15.586 1 91.56 47 CYS B C 1
ATOM 3200 O O . CYS B 1 47 ? 15.031 -7.77 -16.609 1 91.56 47 CYS B O 1
ATOM 3202 N N . CYS B 1 48 ? 15.102 -7.977 -14.328 1 90.44 48 CYS B N 1
ATOM 3203 C CA . CYS B 1 48 ? 13.75 -7.508 -14.062 1 90.44 48 CYS B CA 1
ATOM 3204 C C . CYS B 1 48 ? 12.734 -8.289 -14.891 1 90.44 48 CYS B C 1
ATOM 3206 O O . CYS B 1 48 ? 11.883 -7.699 -15.555 1 90.44 48 CYS B O 1
ATOM 3208 N N . ALA B 1 49 ? 12.891 -9.609 -14.828 1 85.88 49 ALA B N 1
ATOM 3209 C CA . ALA B 1 49 ? 12.07 -10.492 -15.656 1 85.88 49 ALA B CA 1
ATOM 3210 C C . ALA B 1 49 ? 10.586 -10.328 -15.32 1 85.88 49 ALA B C 1
ATOM 3212 O O . ALA B 1 49 ? 9.734 -10.469 -16.203 1 85.88 49 ALA B O 1
ATOM 3213 N N . GLU B 1 50 ? 10.242 -9.906 -14.125 1 84.38 50 GLU B N 1
ATOM 3214 C CA . GLU B 1 50 ? 8.852 -9.859 -13.688 1 84.38 50 GLU B CA 1
ATOM 3215 C C . GLU B 1 50 ? 8.312 -8.438 -13.711 1 84.38 50 GLU B C 1
ATOM 3217 O O . GLU B 1 50 ? 7.199 -8.18 -13.25 1 84.38 50 GLU B O 1
ATOM 3222 N N . ASN B 1 51 ? 9.094 -7.551 -14.219 1 87.44 51 ASN B N 1
ATOM 3223 C CA . ASN B 1 51 ? 8.656 -6.16 -14.281 1 87.44 51 ASN B CA 1
ATOM 3224 C C . ASN B 1 51 ? 7.969 -5.852 -15.609 1 87.44 51 ASN B C 1
ATOM 3226 O O . ASN B 1 51 ? 8.594 -5.926 -16.672 1 87.44 51 ASN B O 1
ATOM 3230 N N . PHE B 1 52 ? 6.766 -5.441 -15.602 1 85.19 52 PHE B N 1
ATOM 3231 C CA . PHE B 1 52 ? 6 -5.215 -16.828 1 85.19 52 PHE B CA 1
ATOM 3232 C C . PHE B 1 52 ? 5.676 -3.736 -16.984 1 85.19 52 PHE B C 1
ATOM 3234 O O . PHE B 1 52 ? 4.949 -3.355 -17.906 1 85.19 52 PHE B O 1
ATOM 3241 N N . SER B 1 53 ? 6.176 -2.961 -16.062 1 85.38 53 SER B N 1
ATOM 3242 C CA . SER B 1 53 ? 6.035 -1.522 -16.266 1 85.38 53 SER B CA 1
ATOM 3243 C C . SER B 1 53 ? 6.824 -1.062 -17.484 1 85.38 53 SER B C 1
ATOM 3245 O O . SER B 1 53 ? 7.629 -1.816 -18.031 1 85.38 53 SER B O 1
ATOM 3247 N N . THR B 1 54 ? 6.539 0.198 -17.922 1 83.19 54 THR B N 1
ATOM 3248 C CA . THR B 1 54 ? 7.168 0.674 -19.156 1 83.19 54 THR B CA 1
ATOM 3249 C C . THR B 1 54 ? 8.188 1.771 -18.844 1 83.19 54 THR B C 1
ATOM 3251 O O . THR B 1 54 ? 8.195 2.326 -17.75 1 83.19 54 THR B O 1
ATOM 3254 N N . GLY B 1 55 ? 9.102 1.955 -19.781 1 80 55 GLY B N 1
ATOM 3255 C CA . GLY B 1 55 ? 9.953 3.135 -19.766 1 80 55 GLY B CA 1
ATOM 3256 C C . GLY B 1 55 ? 11.25 2.916 -19.016 1 80 55 GLY B C 1
ATOM 3257 O O . GLY B 1 55 ? 12.039 3.848 -18.844 1 80 55 GLY B O 1
ATOM 3258 N N . TRP B 1 56 ? 11.461 1.718 -18.547 1 86.56 56 TRP B N 1
ATOM 3259 C CA . TRP B 1 56 ? 12.711 1.489 -17.828 1 86.56 56 TRP B CA 1
ATOM 3260 C C . TRP B 1 56 ? 13.773 0.925 -18.766 1 86.56 56 TRP B C 1
ATOM 3262 O O . TRP B 1 56 ? 13.453 0.28 -19.766 1 86.56 56 TRP B O 1
ATOM 3272 N N . ASN B 1 57 ? 15.07 1.3 -18.469 1 88.94 57 ASN B N 1
ATOM 3273 C CA . ASN B 1 57 ? 16.234 0.821 -19.219 1 88.94 57 ASN B CA 1
ATOM 3274 C C . ASN B 1 57 ? 17.406 0.54 -18.281 1 88.94 57 ASN B C 1
ATOM 3276 O O . ASN B 1 57 ? 17.656 1.297 -17.344 1 88.94 57 ASN B O 1
ATOM 3280 N N . VAL B 1 58 ? 18.016 -0.551 -18.531 1 90.44 58 VAL B N 1
ATOM 3281 C CA . VAL B 1 58 ? 19.25 -0.9 -17.859 1 90.44 58 VAL B CA 1
ATOM 3282 C C . VAL B 1 58 ? 20.328 -1.246 -18.875 1 90.44 58 VAL B C 1
ATOM 3284 O O . VAL B 1 58 ? 20.234 -2.262 -19.578 1 90.44 58 VAL B O 1
ATOM 3287 N N . LYS B 1 59 ? 21.312 -0.424 -18.969 1 90.25 59 LYS B N 1
ATOM 3288 C CA . LYS B 1 59 ? 22.422 -0.674 -19.891 1 90.25 59 LYS 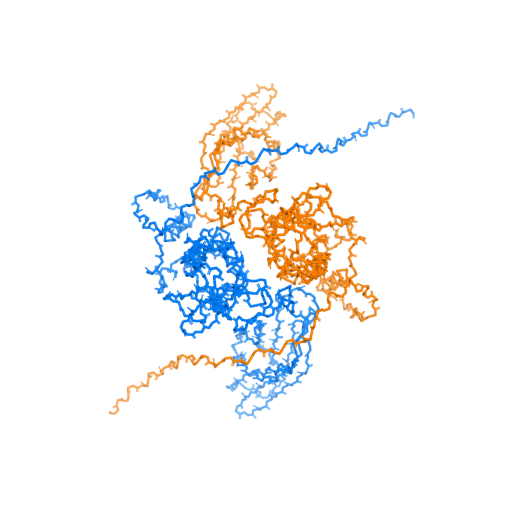B CA 1
ATOM 3289 C C . LYS B 1 59 ? 23.594 -1.346 -19.172 1 90.25 59 LYS B C 1
ATOM 3291 O O . LYS B 1 59 ? 24 -0.902 -18.094 1 90.25 59 LYS B O 1
ATOM 3296 N N . ALA B 1 60 ? 24.031 -2.42 -19.734 1 89.38 60 ALA B N 1
ATOM 3297 C CA . ALA B 1 60 ? 25.078 -3.189 -19.078 1 89.38 60 ALA B CA 1
ATOM 3298 C C . ALA B 1 60 ? 26 -3.855 -20.094 1 89.38 60 ALA B C 1
ATOM 3300 O O . ALA B 1 60 ? 25.594 -4.086 -21.25 1 89.38 60 ALA B O 1
ATOM 3301 N N . ASP B 1 61 ? 27.25 -4.062 -19.688 1 88.75 61 ASP B N 1
ATOM 3302 C CA . ASP B 1 61 ? 28.188 -4.922 -20.406 1 88.75 61 ASP B CA 1
ATOM 3303 C C . ASP B 1 61 ? 28.219 -6.32 -19.797 1 88.75 61 ASP B C 1
ATOM 3305 O O . ASP B 1 61 ? 28.5 -6.477 -18.609 1 88.75 61 ASP B O 1
ATOM 3309 N N . LEU B 1 62 ? 27.875 -7.266 -20.609 1 89.56 62 LEU B N 1
ATOM 3310 C CA . LEU B 1 62 ? 27.875 -8.648 -20.141 1 89.56 62 LEU B CA 1
ATOM 3311 C C . LEU B 1 62 ? 29.094 -9.391 -20.672 1 89.56 62 LEU B C 1
ATOM 3313 O O . LEU B 1 62 ? 29.469 -9.234 -21.844 1 89.56 62 LEU B O 1
ATOM 3317 N N . LYS B 1 63 ? 29.734 -10.086 -19.781 1 89 63 LYS B N 1
ATOM 3318 C CA . LYS B 1 63 ? 30.859 -10.93 -20.172 1 89 63 LYS B CA 1
ATOM 3319 C C . LYS B 1 63 ? 30.719 -12.336 -19.594 1 89 63 LYS B C 1
ATOM 3321 O O . LYS B 1 63 ? 30.422 -12.492 -18.406 1 89 63 LYS B O 1
ATOM 3326 N N . VAL B 1 64 ? 30.781 -13.297 -20.469 1 86.88 64 VAL B N 1
ATOM 3327 C CA . VAL B 1 64 ? 30.828 -14.68 -20.016 1 86.88 64 VAL B CA 1
ATOM 3328 C C . VAL B 1 64 ? 32.188 -15.289 -20.344 1 86.88 64 VAL B C 1
ATOM 3330 O O . VAL B 1 64 ? 32.688 -15.148 -21.469 1 86.88 64 VAL B O 1
ATOM 3333 N N . ALA B 1 65 ? 32.781 -15.883 -19.297 1 85 65 ALA B N 1
ATOM 3334 C CA . ALA B 1 65 ? 34.094 -16.469 -19.469 1 85 65 ALA B CA 1
ATOM 3335 C C . ALA B 1 65 ? 34.094 -17.969 -19.125 1 85 65 ALA B C 1
ATOM 3337 O O . ALA B 1 65 ? 33.531 -18.359 -18.094 1 85 65 ALA B O 1
ATOM 3338 N N . TYR B 1 66 ? 34.531 -18.688 -20.125 1 80.81 66 TYR B N 1
ATOM 3339 C CA . TYR B 1 66 ? 34.781 -20.109 -19.922 1 80.81 66 TYR B CA 1
ATOM 3340 C C . TYR B 1 66 ? 36.281 -20.391 -19.719 1 80.81 66 TYR B C 1
ATOM 3342 O O . TYR B 1 66 ? 37.125 -19.938 -20.5 1 80.81 66 TYR B O 1
ATOM 3350 N N . ARG B 1 67 ? 36.531 -21.031 -18.594 1 81.12 67 ARG B N 1
ATOM 3351 C CA . ARG B 1 67 ? 37.906 -21.344 -18.297 1 81.12 67 ARG B CA 1
ATOM 3352 C C . ARG B 1 67 ? 38.094 -22.828 -18.031 1 81.12 67 ARG B C 1
ATOM 3354 O O . ARG B 1 67 ? 37.375 -23.422 -17.234 1 81.12 67 ARG B O 1
ATOM 3361 N N . SER B 1 68 ? 38.875 -23.406 -18.844 1 77.19 68 SER B N 1
ATOM 3362 C CA . SER B 1 68 ? 39.344 -24.781 -18.609 1 77.19 68 SER B CA 1
ATOM 3363 C C . SER B 1 68 ? 40.875 -24.844 -18.5 1 77.19 68 SER B C 1
ATOM 3365 O O . SER B 1 68 ? 41.531 -23.812 -18.578 1 77.19 68 SER B O 1
ATOM 3367 N N . ASN B 1 69 ? 41.438 -26.016 -18.125 1 76.62 69 ASN B N 1
ATOM 3368 C CA . ASN B 1 69 ? 42.875 -26.188 -18.047 1 76.62 69 ASN B CA 1
ATOM 3369 C C . ASN B 1 69 ? 43.531 -25.891 -19.391 1 76.62 69 ASN B C 1
ATOM 3371 O O . ASN B 1 69 ? 44.719 -25.531 -19.438 1 76.62 69 ASN B O 1
ATOM 3375 N N . LYS B 1 70 ? 42.781 -25.906 -20.484 1 76.5 70 LYS B N 1
ATOM 3376 C CA . LYS B 1 70 ? 43.375 -25.781 -21.812 1 76.5 70 LYS B CA 1
ATOM 3377 C C . LYS B 1 70 ? 42.875 -24.516 -22.516 1 76.5 70 LYS B C 1
ATOM 3379 O O . LYS B 1 70 ? 43.594 -23.938 -23.344 1 76.5 70 LYS B O 1
ATOM 3384 N N . TYR B 1 71 ? 41.656 -24.141 -22.188 1 77.81 71 TYR B N 1
ATOM 3385 C CA . TYR B 1 71 ? 41.062 -23.078 -22.984 1 77.81 71 TYR B CA 1
ATOM 3386 C C . TYR B 1 71 ? 40.562 -21.953 -22.094 1 77.81 71 TYR B C 1
ATOM 3388 O O . TYR B 1 71 ? 40.094 -22.188 -20.969 1 77.81 71 TYR B O 1
ATOM 3396 N N . LYS B 1 72 ? 40.781 -20.734 -22.469 1 83.88 72 LYS B N 1
ATOM 3397 C CA . LYS B 1 72 ? 40.188 -19.516 -21.922 1 83.88 72 LYS B CA 1
ATOM 3398 C C . LYS B 1 72 ? 39.375 -18.766 -22.984 1 83.88 72 LYS B C 1
ATOM 3400 O O . LYS B 1 72 ? 39.969 -18.094 -23.844 1 83.88 72 LYS B O 1
ATOM 3405 N N . LEU B 1 73 ? 38.094 -18.984 -22.953 1 85.12 73 LEU B N 1
ATOM 3406 C CA . LEU B 1 73 ? 37.219 -18.359 -23.938 1 85.12 73 LEU B CA 1
ATOM 3407 C C . LEU B 1 73 ? 36.312 -17.328 -23.281 1 85.12 73 LEU B C 1
ATOM 3409 O O . LEU B 1 73 ? 35.969 -17.453 -22.109 1 85.12 73 LEU B O 1
ATOM 3413 N N . SER B 1 74 ? 36.031 -16.25 -23.938 1 87.56 74 SER B N 1
ATOM 3414 C CA . SER B 1 74 ? 35.125 -15.266 -23.391 1 87.56 74 SER B CA 1
ATOM 3415 C C . SER B 1 74 ? 34.281 -14.609 -24.484 1 87.56 74 SER B C 1
ATOM 3417 O O . SER B 1 74 ? 34.719 -14.57 -25.641 1 87.56 74 SER B O 1
ATOM 3419 N N . GLN B 1 75 ? 33.125 -14.258 -24.203 1 89.69 75 GLN B N 1
ATOM 3420 C CA . GLN B 1 75 ? 32.219 -13.477 -25.031 1 89.69 75 GLN B CA 1
ATOM 3421 C C . GLN B 1 75 ? 31.703 -12.258 -24.281 1 89.69 75 GLN B C 1
ATOM 3423 O O . GLN B 1 75 ? 31.375 -12.344 -23.094 1 89.69 75 GLN B O 1
ATOM 3428 N N . GLU B 1 76 ? 31.766 -11.094 -24.984 1 89.75 76 GLU B N 1
ATOM 3429 C CA . GLU B 1 76 ? 31.281 -9.852 -24.375 1 89.75 76 GLU B CA 1
ATOM 3430 C C . GLU B 1 76 ? 30.281 -9.148 -25.266 1 89.75 76 GLU B C 1
ATOM 3432 O O . GLU B 1 76 ? 30.422 -9.148 -26.5 1 89.75 76 GLU B O 1
ATOM 3437 N N . ILE B 1 77 ? 29.266 -8.664 -24.672 1 91.44 77 ILE B N 1
ATOM 3438 C CA . ILE B 1 77 ? 28.25 -7.934 -25.422 1 91.44 77 ILE B CA 1
ATOM 3439 C C . ILE B 1 77 ? 27.75 -6.754 -24.609 1 91.44 77 ILE B C 1
ATOM 3441 O O . ILE B 1 77 ? 27.625 -6.852 -23.375 1 91.44 77 ILE B O 1
ATOM 3445 N N . ALA B 1 78 ? 27.562 -5.621 -25.234 1 90 78 ALA B N 1
ATOM 3446 C CA . ALA B 1 78 ? 26.844 -4.488 -24.641 1 90 78 ALA B CA 1
ATOM 3447 C C . ALA B 1 78 ? 25.359 -4.551 -24.969 1 90 78 ALA B C 1
ATOM 3449 O O . ALA B 1 78 ? 24.984 -4.73 -26.125 1 90 78 ALA B O 1
ATOM 3450 N N . CYS B 1 79 ? 24.547 -4.512 -23.938 1 90.81 79 CYS B N 1
ATOM 3451 C CA . CYS B 1 79 ? 23.109 -4.641 -24.219 1 90.81 79 CYS B CA 1
ATOM 3452 C C . CYS B 1 79 ? 22.297 -3.691 -23.344 1 90.81 79 CYS B C 1
ATOM 3454 O O . CYS B 1 79 ? 22.828 -3.113 -22.391 1 90.81 79 CYS B O 1
ATOM 3456 N N . THR B 1 80 ? 21.078 -3.436 -23.75 1 90.88 80 THR B N 1
ATOM 3457 C CA . THR B 1 80 ? 20.094 -2.674 -23 1 90.88 80 THR B CA 1
ATOM 3458 C C . T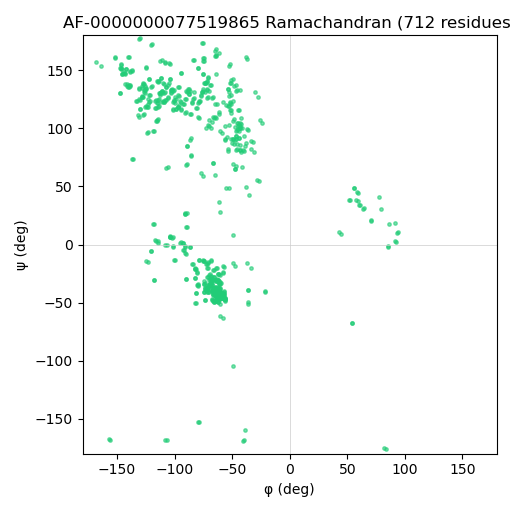HR B 1 80 ? 18.891 -3.553 -22.641 1 90.88 80 THR B C 1
ATOM 3460 O O . THR B 1 80 ? 18.219 -4.09 -23.516 1 90.88 80 THR B O 1
ATOM 3463 N N . PHE B 1 81 ? 18.734 -3.705 -21.328 1 91.56 81 PHE B N 1
ATOM 3464 C CA . PHE B 1 81 ? 17.562 -4.43 -20.859 1 91.56 81 PHE B CA 1
ATOM 3465 C C . PHE B 1 81 ? 16.375 -3.488 -20.688 1 91.56 81 PHE B C 1
ATOM 3467 O O . PHE B 1 81 ? 16.531 -2.381 -20.156 1 91.56 81 PHE B O 1
ATOM 3474 N N . ASN B 1 82 ? 15.258 -3.879 -21.156 1 88.88 82 ASN B N 1
ATOM 3475 C CA . ASN B 1 82 ? 14 -3.166 -21 1 88.88 82 ASN B CA 1
ATOM 3476 C C . ASN B 1 82 ? 12.805 -4.105 -21.156 1 88.88 82 ASN B C 1
ATOM 3478 O O . ASN B 1 82 ? 12.953 -5.324 -21.094 1 88.88 82 ASN B O 1
ATOM 3482 N N . LEU B 1 83 ? 11.688 -3.518 -21.281 1 84.69 83 LEU B N 1
ATOM 3483 C CA . LEU B 1 83 ? 10.477 -4.328 -21.344 1 84.69 83 LEU B CA 1
ATOM 3484 C C . LEU B 1 83 ? 10.5 -5.254 -22.547 1 84.69 83 LEU B C 1
ATOM 3486 O O . LEU B 1 83 ? 10.008 -6.383 -22.484 1 84.69 83 LEU B O 1
ATOM 3490 N N . GLN B 1 84 ? 11.094 -4.812 -23.641 1 79.94 84 GLN B N 1
ATOM 3491 C CA . GLN B 1 84 ? 11.125 -5.578 -24.875 1 79.94 84 GLN B CA 1
ATOM 3492 C C . GLN B 1 84 ? 12.219 -6.648 -24.828 1 79.94 84 GLN B C 1
ATOM 3494 O O . GLN B 1 84 ? 12.078 -7.707 -25.453 1 79.94 84 GLN B O 1
ATOM 3499 N N . THR B 1 85 ? 13.305 -6.309 -24.172 1 85.94 85 THR B N 1
ATOM 3500 C CA . THR B 1 85 ? 14.438 -7.219 -24.062 1 85.94 85 THR B CA 1
ATOM 3501 C C . THR B 1 85 ? 14.781 -7.473 -22.594 1 85.94 85 THR B C 1
ATOM 3503 O O . THR B 1 85 ? 15.602 -6.762 -22 1 85.94 85 THR B O 1
ATOM 3506 N N . LYS B 1 86 ? 14.266 -8.57 -22.078 1 87.31 86 LYS B N 1
ATOM 3507 C CA . LYS B 1 86 ? 14.445 -8.828 -20.656 1 87.31 86 LYS B CA 1
ATOM 3508 C C . LYS B 1 86 ? 15.57 -9.836 -20.422 1 87.31 86 LYS B C 1
ATOM 3510 O O . LYS B 1 86 ? 16.016 -10.016 -19.281 1 87.31 86 LYS B O 1
ATOM 3515 N N . SER B 1 87 ? 15.953 -10.453 -21.484 1 89.81 87 SER B N 1
ATOM 3516 C CA . SER B 1 87 ? 17 -11.461 -21.359 1 89.81 87 SER B CA 1
ATOM 3517 C C . SER B 1 87 ? 17.938 -11.43 -22.562 1 89.81 87 SER B C 1
ATOM 3519 O O . SER B 1 87 ? 17.547 -11.055 -23.656 1 89.81 87 SER B O 1
ATOM 3521 N N . VAL B 1 88 ? 19.203 -11.734 -22.312 1 90.5 88 VAL B N 1
ATOM 3522 C CA . VAL B 1 88 ? 20.234 -11.812 -23.344 1 90.5 88 VAL B CA 1
ATOM 3523 C C . VAL B 1 88 ? 20.969 -13.148 -23.234 1 90.5 88 VAL B C 1
ATOM 3525 O O . VAL B 1 88 ? 21.266 -13.617 -22.141 1 90.5 88 VAL B O 1
ATOM 3528 N N . GLN B 1 89 ? 21.156 -13.68 -24.328 1 88.81 89 GLN B N 1
ATOM 3529 C CA . GLN B 1 89 ? 21.859 -14.961 -24.391 1 88.81 89 GLN B CA 1
ATOM 3530 C C . GLN B 1 89 ? 23.266 -14.789 -24.922 1 88.81 89 GLN B C 1
ATOM 3532 O O . GLN B 1 89 ? 23.484 -14.148 -25.953 1 88.81 89 GLN B O 1
ATOM 3537 N N . LEU B 1 90 ? 24.219 -15.266 -24.172 1 88.44 90 LEU B N 1
ATOM 3538 C CA . LEU B 1 90 ? 25.609 -15.328 -24.625 1 88.44 90 LEU B CA 1
ATOM 3539 C C . LEU B 1 90 ? 26.031 -16.766 -24.891 1 88.44 90 LEU B C 1
ATOM 3541 O O . LEU B 1 90 ? 25.672 -17.672 -24.141 1 88.44 90 LEU B O 1
ATOM 3545 N N . VAL B 1 91 ? 26.766 -16.953 -26 1 85.88 91 VAL B N 1
ATOM 3546 C CA . VAL B 1 91 ? 27.125 -18.297 -26.422 1 85.88 91 VAL B CA 1
ATOM 3547 C C . VAL B 1 91 ? 28.625 -18.406 -26.594 1 85.88 91 VAL B C 1
ATOM 3549 O O . VAL B 1 91 ? 29.25 -17.547 -27.219 1 85.88 91 VAL B O 1
ATOM 3552 N N . ILE B 1 92 ? 29.188 -19.469 -25.984 1 84.5 92 ILE B N 1
ATOM 3553 C CA . ILE B 1 92 ? 30.578 -19.828 -26.188 1 84.5 92 ILE B CA 1
ATOM 3554 C C . ILE B 1 92 ? 30.672 -21.172 -26.922 1 84.5 92 ILE B C 1
ATOM 3556 O O . ILE B 1 92 ? 30.172 -22.188 -26.422 1 84.5 92 ILE B O 1
ATOM 3560 N N . GLU B 1 93 ? 31.281 -21.094 -28.078 1 83.25 93 GLU B N 1
ATOM 3561 C CA . GLU B 1 93 ? 31.453 -22.312 -28.844 1 83.25 93 GLU B CA 1
ATOM 3562 C C . GLU B 1 93 ? 32.531 -23.203 -28.219 1 83.25 93 GLU B C 1
ATOM 3564 O O . GLU B 1 93 ? 33.594 -22.703 -27.844 1 83.25 93 GLU B O 1
ATOM 3569 N N . LYS B 1 94 ? 32.188 -24.469 -28.062 1 76.25 94 LYS B N 1
ATOM 3570 C CA . LYS B 1 94 ? 33.125 -25.422 -27.484 1 76.25 94 LYS B CA 1
ATOM 3571 C C . LYS B 1 94 ? 34.25 -25.75 -28.484 1 76.25 94 LYS B C 1
ATOM 3573 O O . LYS B 1 94 ? 34 -25.859 -29.688 1 76.25 94 LYS B O 1
ATOM 3578 N N . PRO B 1 95 ? 35.469 -25.828 -27.859 1 72 95 PRO B N 1
ATOM 3579 C CA . PRO B 1 95 ? 36.531 -26.281 -28.766 1 72 95 PRO B CA 1
ATOM 3580 C C . PRO B 1 95 ? 36.375 -27.734 -29.172 1 72 95 PRO B C 1
ATOM 3582 O O . PRO B 1 95 ? 35.75 -28.516 -28.453 1 72 95 PRO B O 1
ATOM 3585 N N . SER B 1 96 ? 36.562 -28.156 -30.453 1 64.75 96 SER B N 1
ATOM 3586 C CA . SER B 1 96 ? 36.438 -29.484 -31.031 1 64.75 96 SER B CA 1
ATOM 3587 C C . SER B 1 96 ? 36.906 -30.562 -30.062 1 64.75 96 SER B C 1
ATOM 3589 O O . SER B 1 96 ? 36.344 -31.672 -30.047 1 64.75 96 SER B O 1
ATOM 3591 N N . SER B 1 97 ? 38.062 -30.516 -29.422 1 57.5 97 SER B N 1
ATOM 3592 C CA . SER B 1 97 ? 38.594 -31.594 -28.594 1 57.5 97 SER B CA 1
ATOM 3593 C C . SER B 1 97 ? 38.156 -31.438 -27.141 1 57.5 97 SER B C 1
ATOM 3595 O O . SER B 1 97 ? 38.875 -31.797 -26.219 1 57.5 97 SER B O 1
ATOM 3597 N N . SER B 1 98 ? 37.094 -30.828 -26.922 1 52.91 98 SER B N 1
ATOM 3598 C CA . SER B 1 98 ? 36.844 -30.344 -25.562 1 52.91 98 SER B CA 1
ATOM 3599 C C . SER B 1 98 ? 36.406 -31.484 -24.656 1 52.91 98 SER B C 1
ATOM 3601 O O . SER B 1 98 ? 35.25 -31.969 -24.766 1 52.91 98 SER B O 1
ATOM 3603 N N . GLY B 1 99 ? 37.125 -32.5 -24.406 1 51.56 99 GLY B N 1
ATOM 3604 C CA . GLY B 1 99 ? 36.844 -33.406 -23.312 1 51.56 99 GLY B CA 1
ATOM 3605 C C . GLY B 1 99 ? 36.344 -32.719 -22.078 1 51.56 99 GLY B C 1
ATOM 3606 O O . GLY B 1 99 ? 36.375 -31.469 -22 1 51.56 99 GLY B O 1
ATOM 3607 N N . MET B 1 100 ? 35.688 -33.531 -21.172 1 52.66 100 MET B N 1
ATOM 3608 C CA . MET B 1 100 ? 35.062 -33.156 -19.906 1 52.66 100 MET B CA 1
ATOM 3609 C C . MET B 1 100 ? 36.031 -32.375 -19.016 1 52.66 100 MET B C 1
ATOM 3611 O O . MET B 1 100 ? 36.906 -32.969 -18.406 1 52.66 100 MET B O 1
ATOM 3615 N N . TYR B 1 101 ? 36.688 -31.406 -19.453 1 54.16 101 TYR B N 1
ATOM 3616 C CA . TYR B 1 101 ? 37.594 -30.75 -18.516 1 54.16 101 TYR B CA 1
ATOM 3617 C C . TYR B 1 101 ? 36.812 -29.953 -17.484 1 54.16 101 TYR B C 1
ATOM 3619 O O . TYR B 1 101 ? 35.656 -29.609 -17.703 1 54.16 101 TYR B O 1
ATOM 3627 N N . ALA B 1 102 ? 37.406 -30.125 -16.266 1 55.84 102 ALA B N 1
ATOM 3628 C CA . ALA B 1 102 ? 36.938 -29.219 -15.211 1 55.84 102 ALA B CA 1
ATOM 3629 C C . ALA B 1 102 ? 36.844 -27.781 -15.727 1 55.84 102 ALA B C 1
ATOM 3631 O O . ALA B 1 102 ? 37.812 -27.281 -16.328 1 55.84 102 ALA B O 1
ATOM 3632 N N . SER B 1 103 ? 35.719 -27.328 -16.078 1 69.62 103 SER B N 1
ATOM 3633 C CA . SER B 1 103 ? 35.562 -26 -16.641 1 69.62 103 SER B CA 1
ATOM 3634 C C . SER B 1 103 ? 34.625 -25.141 -15.797 1 69.62 103 SER B C 1
ATOM 3636 O O . SER B 1 103 ? 33.906 -25.656 -14.953 1 69.62 103 SER B O 1
ATOM 3638 N N . SER B 1 104 ? 35.094 -23.953 -15.617 1 75.38 104 SER B N 1
ATOM 3639 C CA . SER B 1 104 ? 34.219 -22.984 -14.922 1 75.38 104 SER B CA 1
ATOM 3640 C C . SER B 1 104 ? 33.625 -21.984 -15.898 1 75.38 104 SER B C 1
ATOM 3642 O O . SER B 1 104 ? 34.25 -21.672 -16.922 1 75.38 104 SER B O 1
ATOM 3644 N N . LEU B 1 105 ? 32.406 -21.734 -15.641 1 78.12 105 LEU B N 1
ATOM 3645 C CA . LEU B 1 105 ? 31.719 -20.672 -16.359 1 78.12 105 LEU B CA 1
ATOM 3646 C C . LEU B 1 105 ? 31.422 -19.484 -15.445 1 78.12 105 LEU B C 1
ATOM 3648 O O . LEU B 1 105 ? 30.875 -19.672 -14.359 1 78.12 105 LEU B O 1
ATOM 3652 N N . GLU B 1 106 ? 31.922 -18.312 -15.875 1 81.25 106 GLU B N 1
ATOM 3653 C CA . GLU B 1 106 ? 31.734 -17.094 -15.078 1 81.25 106 GLU B CA 1
ATOM 3654 C C . GLU B 1 106 ? 31.078 -15.992 -15.906 1 81.25 106 GLU B C 1
ATOM 3656 O O . GLU B 1 106 ? 31.406 -15.805 -17.078 1 81.25 106 GLU B O 1
ATOM 3661 N N . ALA B 1 107 ? 30.109 -15.414 -15.258 1 83.31 107 ALA B N 1
ATOM 3662 C CA . ALA B 1 107 ? 29.469 -14.266 -15.891 1 83.31 107 ALA B CA 1
ATOM 3663 C C . ALA B 1 107 ? 29.797 -12.977 -15.148 1 83.31 107 ALA B C 1
ATOM 3665 O O . ALA B 1 107 ? 29.812 -12.945 -13.914 1 83.31 107 ALA B O 1
ATOM 3666 N N . THR B 1 108 ? 30.219 -11.961 -15.867 1 84.88 108 THR B N 1
ATOM 3667 C CA . THR B 1 108 ? 30.484 -10.625 -15.328 1 84.88 108 THR B CA 1
ATOM 3668 C C . THR B 1 108 ? 29.5 -9.609 -15.906 1 84.88 108 THR B C 1
ATOM 3670 O O . THR B 1 108 ? 29.344 -9.516 -17.125 1 84.88 108 THR B O 1
ATOM 3673 N N . ILE B 1 109 ? 28.844 -8.961 -15.016 1 87.81 109 ILE B N 1
ATOM 3674 C CA . ILE B 1 109 ? 27.875 -7.953 -15.414 1 87.81 109 ILE B CA 1
ATOM 3675 C C . ILE B 1 109 ? 28.344 -6.574 -14.953 1 87.81 109 ILE B C 1
ATOM 3677 O O . ILE B 1 109 ? 28.594 -6.363 -13.758 1 87.81 109 ILE B O 1
ATOM 3681 N N . LYS B 1 110 ? 28.5 -5.699 -15.891 1 86.5 110 LYS B N 1
ATOM 3682 C CA . LYS B 1 110 ? 28.844 -4.312 -15.594 1 86.5 110 LYS B CA 1
ATOM 3683 C C . LYS B 1 110 ? 27.719 -3.363 -16.016 1 86.5 110 LYS B C 1
ATOM 3685 O O . LYS B 1 110 ? 27.578 -3.062 -17.203 1 86.5 110 LYS B O 1
ATOM 3690 N N . VAL B 1 111 ? 27.031 -2.871 -14.984 1 87.38 111 VAL B N 1
ATOM 3691 C CA . VAL B 1 111 ? 25.922 -1.962 -15.258 1 87.38 111 VAL B CA 1
ATOM 3692 C C . VAL B 1 111 ? 26.438 -0.522 -15.289 1 87.38 111 VAL B C 1
ATOM 3694 O O . VAL B 1 111 ? 27.156 -0.09 -14.383 1 87.38 111 VAL B O 1
ATOM 3697 N N . PHE B 1 112 ? 26.047 0.202 -16.312 1 84.56 112 PHE B N 1
ATOM 3698 C CA . PHE B 1 112 ? 26.609 1.55 -16.359 1 84.56 112 PHE B CA 1
ATOM 3699 C C . PHE B 1 112 ? 25.5 2.59 -16.438 1 84.56 112 PHE B C 1
ATOM 3701 O O . PHE B 1 112 ? 25.719 3.773 -16.188 1 84.56 112 PHE B O 1
ATOM 3708 N N . GLU B 1 113 ? 24.266 2.121 -16.75 1 86.88 113 GLU B N 1
ATOM 3709 C CA . GLU B 1 113 ? 23.172 3.086 -16.75 1 86.88 113 GLU B CA 1
ATOM 3710 C C . GLU B 1 113 ? 21.859 2.432 -16.312 1 86.88 113 GLU B C 1
ATOM 3712 O O . GLU B 1 113 ? 21.547 1.315 -16.734 1 86.88 113 GLU B O 1
ATOM 3717 N N . ILE B 1 114 ? 21.172 3.029 -15.383 1 88.31 114 ILE B N 1
ATOM 3718 C CA . ILE B 1 114 ? 19.844 2.615 -14.945 1 88.31 114 ILE B CA 1
ATOM 3719 C C . ILE B 1 114 ? 18.891 3.805 -14.992 1 88.31 114 ILE B C 1
ATOM 3721 O O . ILE B 1 114 ? 19.188 4.879 -14.469 1 88.31 114 ILE B O 1
ATOM 3725 N N . SER B 1 115 ? 17.75 3.605 -15.695 1 86.81 115 SER B N 1
ATOM 3726 C CA . SER B 1 115 ? 16.781 4.691 -15.781 1 86.81 115 SER B CA 1
ATOM 3727 C C . SER B 1 115 ? 15.352 4.152 -15.82 1 86.81 115 SER B C 1
ATOM 3729 O O . SER B 1 115 ? 15.125 2.996 -16.188 1 86.81 115 SER B O 1
ATOM 3731 N N . GLY B 1 116 ? 14.375 4.965 -15.375 1 83.56 116 GLY B N 1
ATOM 3732 C CA . GLY B 1 116 ? 12.969 4.668 -15.602 1 83.56 116 GLY B CA 1
ATOM 3733 C C . GLY B 1 116 ? 12.328 3.92 -14.445 1 83.56 116 GLY B C 1
ATOM 3734 O O . GLY B 1 116 ? 11.211 3.422 -14.57 1 83.56 116 GLY B O 1
ATOM 3735 N N . PHE B 1 117 ? 12.977 3.807 -13.344 1 85 117 PHE B N 1
ATOM 3736 C CA . PHE B 1 117 ? 12.414 3.064 -12.219 1 85 117 PHE B CA 1
ATOM 3737 C C . PHE B 1 117 ? 11.852 4.016 -11.172 1 85 117 PHE B C 1
ATOM 3739 O O . PHE B 1 117 ? 11.32 3.576 -10.148 1 85 117 PHE B O 1
ATOM 3746 N N . GLU B 1 118 ? 11.852 5.254 -11.484 1 81.38 118 GLU B N 1
ATOM 3747 C CA . GLU B 1 118 ? 11.344 6.254 -10.547 1 81.38 118 GLU B CA 1
ATOM 3748 C C . GLU B 1 118 ? 9.828 6.164 -10.406 1 81.38 118 GLU B C 1
ATOM 3750 O O . GLU B 1 118 ? 9.109 6.109 -11.406 1 81.38 118 GLU B O 1
ATOM 3755 N N . GLY B 1 119 ? 9.391 6.055 -9.203 1 82.06 119 GLY B N 1
ATOM 3756 C CA . GLY B 1 119 ? 7.961 6 -8.938 1 82.06 119 GLY B CA 1
ATOM 3757 C C . GLY B 1 119 ? 7.426 7.27 -8.297 1 82.06 119 GLY B C 1
ATOM 3758 O O . GLY B 1 119 ? 8.086 8.312 -8.328 1 82.06 119 GLY B O 1
ATOM 3759 N N . ALA B 1 120 ? 6.199 7.168 -7.824 1 78.94 120 ALA B N 1
ATOM 3760 C CA . ALA B 1 120 ? 5.488 8.32 -7.277 1 78.94 120 ALA B CA 1
ATOM 3761 C C . ALA B 1 120 ? 6.207 8.875 -6.051 1 78.94 120 ALA B C 1
ATOM 3763 O O . ALA B 1 120 ? 6.156 10.078 -5.789 1 78.94 120 ALA B O 1
ATOM 3764 N N . CYS B 1 121 ? 6.941 8.094 -5.371 1 79.38 121 CYS B N 1
ATOM 3765 C CA . CYS B 1 121 ? 7.594 8.516 -4.137 1 79.38 121 CYS B CA 1
ATOM 3766 C C . CYS B 1 121 ? 8.883 9.273 -4.434 1 79.38 121 CYS B C 1
ATOM 3768 O O . CYS B 1 121 ? 9.367 10.039 -3.596 1 79.38 121 CYS B O 1
ATOM 3770 N N . ASP B 1 122 ? 9.445 9.094 -5.594 1 80.94 122 ASP B N 1
ATOM 3771 C CA . ASP B 1 122 ? 10.758 9.656 -5.918 1 80.94 122 ASP B CA 1
ATOM 3772 C C . ASP B 1 122 ? 10.656 11.156 -6.168 1 80.94 122 ASP B C 1
ATOM 3774 O O . ASP B 1 122 ? 11.664 11.867 -6.129 1 80.94 122 ASP B O 1
ATOM 3778 N N . ALA B 1 123 ? 9.492 11.602 -6.328 1 78.88 123 ALA B N 1
ATOM 3779 C CA . ALA B 1 123 ? 9.289 13.023 -6.594 1 78.88 123 ALA B CA 1
ATOM 3780 C C . ALA B 1 123 ? 9.086 13.805 -5.293 1 78.88 123 ALA B C 1
ATOM 3782 O O . ALA B 1 123 ? 9.031 15.031 -5.301 1 78.88 123 ALA B O 1
ATOM 3783 N N . LEU B 1 124 ? 9.102 13.125 -4.207 1 88.31 124 LEU B N 1
ATOM 3784 C CA . LEU B 1 124 ? 8.836 13.781 -2.932 1 88.31 124 LEU B CA 1
ATOM 3785 C C . LEU B 1 124 ? 10.078 14.516 -2.432 1 88.31 124 LEU B C 1
ATOM 3787 O O . LEU B 1 124 ? 11.203 14.141 -2.76 1 88.31 124 LEU B O 1
ATOM 3791 N N . PRO B 1 125 ? 9.867 15.539 -1.69 1 86.81 125 PRO B N 1
ATOM 3792 C CA . PRO B 1 125 ? 10.984 16.344 -1.203 1 86.81 125 PRO B CA 1
ATOM 3793 C C . PRO B 1 125 ? 11.758 15.664 -0.079 1 86.81 125 PRO B C 1
ATOM 3795 O O . PRO B 1 125 ? 11.258 14.727 0.543 1 86.81 125 PRO B O 1
ATOM 3798 N N . ASN B 1 126 ? 13.023 16.203 0.082 1 87.88 126 ASN B N 1
ATOM 3799 C CA . ASN B 1 126 ? 13.828 15.859 1.25 1 87.88 126 ASN B CA 1
ATOM 3800 C C . ASN B 1 126 ? 13.703 16.922 2.34 1 87.88 126 ASN B C 1
ATOM 3802 O O . ASN B 1 126 ? 13.695 18.125 2.049 1 87.88 126 ASN B O 1
ATOM 3806 N N . PHE B 1 127 ? 13.539 16.422 3.537 1 88.5 127 PHE B N 1
ATOM 3807 C CA . PHE B 1 127 ? 13.406 17.391 4.625 1 88.5 127 PHE B CA 1
ATOM 3808 C C . PHE B 1 127 ? 14.633 17.359 5.531 1 88.5 127 PHE B C 1
ATOM 3810 O O . PHE B 1 127 ? 15.148 16.281 5.848 1 88.5 127 PHE B O 1
ATOM 3817 N N . ASP B 1 128 ? 15.109 18.578 5.781 1 88.62 128 ASP B N 1
ATOM 3818 C CA . ASP B 1 128 ? 16.172 18.766 6.758 1 88.62 128 ASP B CA 1
ATOM 3819 C C . ASP B 1 128 ? 15.625 19.281 8.086 1 88.62 128 ASP B C 1
ATOM 3821 O O . ASP B 1 128 ? 15.148 20.422 8.156 1 88.62 128 ASP B O 1
ATOM 3825 N N . PHE B 1 129 ? 15.766 18.484 9.133 1 91.75 129 PHE B N 1
ATOM 3826 C CA . PHE B 1 129 ? 15.141 18.828 10.414 1 91.75 129 PHE B CA 1
ATOM 3827 C C . PHE B 1 129 ? 16.109 19.609 11.297 1 91.75 129 PHE B C 1
ATOM 3829 O O . PHE B 1 129 ? 15.766 20.016 12.406 1 91.75 129 PHE B O 1
ATOM 3836 N N . SER B 1 130 ? 17.344 19.812 10.922 1 87.75 130 SER B N 1
ATOM 3837 C CA . SER B 1 130 ? 18.359 20.438 11.75 1 87.75 130 SER B CA 1
ATOM 3838 C C . SER B 1 130 ? 18.266 21.969 11.711 1 87.75 130 SER B C 1
ATOM 3840 O O . SER B 1 130 ? 18.828 22.656 12.57 1 87.75 130 SER B O 1
ATOM 3842 N N . ASN B 1 131 ? 17.688 22.5 10.781 1 79 131 ASN B N 1
ATOM 3843 C CA . ASN B 1 131 ? 17.625 23.953 10.648 1 79 131 ASN B CA 1
ATOM 3844 C C . ASN B 1 131 ? 16.203 24.469 10.781 1 79 131 ASN B C 1
ATOM 3846 O O . ASN B 1 131 ? 15.25 23.766 10.43 1 79 131 ASN B O 1
ATOM 3850 N N . SER B 1 132 ? 16.422 25.656 11.562 1 67.69 132 SER B N 1
ATOM 3851 C CA . SER B 1 132 ? 15.148 26.359 11.695 1 67.69 132 SER B CA 1
ATOM 3852 C C . SER B 1 132 ? 14.688 26.922 10.352 1 67.69 132 SER B C 1
ATOM 3854 O O . SER B 1 132 ? 15.516 27.25 9.5 1 67.69 132 SER B O 1
ATOM 3856 N N . GLY B 1 133 ? 13.633 26.297 9.656 1 61.56 133 GLY B N 1
ATOM 3857 C CA . GLY B 1 133 ? 13.062 26.75 8.398 1 61.56 133 GLY B CA 1
ATOM 3858 C C . GLY B 1 133 ? 11.727 26.125 8.078 1 61.56 133 GLY B C 1
ATOM 3859 O O . GLY B 1 133 ? 11.289 25.203 8.781 1 61.56 133 GLY B O 1
ATOM 3860 N N . ASN B 1 134 ? 10.992 26.812 7.352 1 59.28 134 ASN B N 1
ATOM 3861 C CA . ASN B 1 134 ? 9.773 26.344 6.695 1 59.28 134 ASN B CA 1
ATOM 3862 C C . ASN B 1 134 ? 8.602 26.266 7.672 1 59.28 134 ASN B C 1
ATOM 3864 O O . ASN B 1 134 ? 8.031 25.203 7.879 1 59.28 134 ASN B O 1
ATOM 3868 N N . GLY B 1 135 ? 8.492 27.234 8.523 1 65.88 135 GLY B N 1
ATOM 3869 C CA . GLY B 1 135 ? 7.285 27.266 9.336 1 65.88 135 GLY B CA 1
ATOM 3870 C C . GLY B 1 135 ? 7.379 26.422 10.586 1 65.88 135 GLY B C 1
ATOM 3871 O O . GLY B 1 135 ? 6.363 26.125 11.219 1 65.88 135 GLY B O 1
ATOM 3872 N N . HIS B 1 136 ? 8.648 26.094 10.93 1 79.81 136 HIS B N 1
ATOM 3873 C CA . HIS B 1 136 ? 8.852 25.281 12.125 1 79.81 136 HIS B CA 1
ATOM 3874 C C . HIS B 1 136 ? 8.75 26.125 13.391 1 79.81 136 HIS B C 1
ATOM 3876 O O . HIS B 1 136 ? 9.445 27.125 13.531 1 79.81 136 HIS B O 1
ATOM 3882 N N . ASP B 1 137 ? 7.82 25.75 14.297 1 82.88 137 ASP B N 1
ATOM 3883 C CA . ASP B 1 137 ? 7.59 26.547 15.5 1 82.88 137 ASP B CA 1
ATOM 3884 C C . ASP B 1 137 ? 7.934 25.766 16.75 1 82.88 137 ASP B C 1
ATOM 3886 O O . ASP B 1 137 ? 7.68 26.219 17.875 1 82.88 137 ASP B O 1
ATOM 3890 N N . GLU B 1 138 ? 8.43 24.547 16.562 1 89.06 138 GLU B N 1
ATOM 3891 C CA . GLU B 1 138 ? 8.789 23.734 17.703 1 89.06 138 GLU B CA 1
ATOM 3892 C C . GLU B 1 138 ? 10.133 23.031 17.484 1 89.06 138 GLU B C 1
ATOM 3894 O O . GLU B 1 138 ? 10.539 22.797 16.344 1 89.06 138 GLU B O 1
ATOM 3899 N N . VAL B 1 139 ? 10.828 22.797 18.578 1 93.12 139 VAL B N 1
ATOM 3900 C CA . VAL B 1 139 ? 12.117 22.125 18.531 1 93.12 139 VAL B CA 1
ATOM 3901 C C . VAL B 1 139 ? 12.125 20.953 19.516 1 93.12 139 VAL B C 1
ATOM 3903 O O . VAL B 1 139 ? 11.805 21.125 20.703 1 93.12 139 VAL B O 1
ATOM 3906 N N . PHE B 1 140 ? 12.453 19.844 19.031 1 94.69 140 PHE B N 1
ATOM 3907 C CA . PHE B 1 140 ? 12.688 18.688 19.891 1 94.69 140 PHE B CA 1
ATOM 3908 C C . PHE B 1 140 ? 14.18 18.422 20.047 1 94.69 140 PHE B C 1
ATOM 3910 O O . PHE B 1 140 ? 14.922 18.453 19.062 1 94.69 140 PHE B O 1
ATOM 3917 N N . LEU B 1 141 ? 14.539 18.25 21.266 1 95.62 141 LEU B N 1
ATOM 3918 C CA . LEU B 1 141 ? 15.922 17.906 21.562 1 95.62 141 LEU B CA 1
ATOM 3919 C C . LEU B 1 141 ? 16.078 16.406 21.797 1 95.62 141 LEU B C 1
ATOM 3921 O O . LEU B 1 141 ? 15.5 15.867 22.75 1 95.62 141 LEU B O 1
ATOM 3925 N N . VAL B 1 142 ? 16.844 15.75 20.938 1 96.56 142 VAL B N 1
ATOM 3926 C CA . VAL B 1 142 ? 17.078 14.312 21.031 1 96.56 142 VAL B CA 1
ATOM 3927 C C . VAL B 1 142 ? 18.578 14.016 20.953 1 96.56 142 VAL B C 1
ATOM 3929 O O . VAL B 1 142 ? 19.219 14.289 19.938 1 96.56 142 VAL B O 1
ATOM 3932 N N . GLU B 1 143 ? 19.094 13.477 22 1 96.31 143 GLU B N 1
ATOM 3933 C CA . GLU B 1 143 ? 20.516 13.156 22.109 1 96.31 143 GLU B CA 1
ATOM 3934 C C . GLU B 1 143 ? 21.375 14.375 21.781 1 96.31 143 GLU B C 1
ATOM 3936 O O . GLU B 1 143 ? 22.359 14.273 21.031 1 96.31 143 GLU B O 1
ATOM 3941 N N . GLY B 1 144 ? 20.922 15.523 22.203 1 92.75 144 GLY B N 1
ATOM 3942 C CA . GLY B 1 144 ? 21.688 16.75 22.062 1 92.75 144 GLY B CA 1
ATOM 3943 C C . GLY B 1 144 ? 21.516 17.422 20.719 1 92.75 144 GLY B C 1
ATOM 3944 O O . GLY B 1 144 ? 22.094 18.484 20.469 1 92.75 144 GLY B O 1
ATOM 3945 N N . LEU B 1 145 ? 20.734 16.828 19.828 1 94.81 145 LEU B N 1
ATOM 3946 C CA . LEU B 1 145 ? 20.5 17.406 18.516 1 94.81 145 LEU B CA 1
ATOM 3947 C C . LEU B 1 145 ? 19.109 18.047 18.438 1 94.81 145 LEU B C 1
ATOM 3949 O O . LEU B 1 145 ? 18.141 17.5 18.969 1 94.81 145 LEU B O 1
ATOM 3953 N N . ASP B 1 146 ? 19.031 19.188 17.734 1 93.31 146 ASP B N 1
ATOM 3954 C CA . ASP B 1 146 ? 17.766 19.906 17.547 1 93.31 146 ASP B CA 1
ATOM 3955 C C . ASP B 1 146 ? 17.016 19.375 16.328 1 93.31 146 ASP B C 1
ATOM 3957 O O . ASP B 1 146 ? 17.594 19.203 15.258 1 93.31 146 ASP B O 1
ATOM 3961 N N . PHE B 1 147 ? 15.789 19.078 16.531 1 94.81 147 PHE B N 1
ATOM 3962 C CA . PHE B 1 147 ? 14.867 18.766 15.445 1 94.81 147 PHE B CA 1
ATOM 3963 C C . PHE B 1 147 ? 13.766 19.812 15.352 1 94.81 147 PHE B C 1
ATOM 3965 O O . PHE B 1 147 ? 12.898 19.891 16.219 1 94.81 147 PHE B O 1
ATOM 3972 N N . HIS B 1 148 ? 13.859 20.609 14.344 1 92.69 148 HIS B N 1
ATOM 3973 C CA . HIS B 1 148 ? 12.867 21.656 14.125 1 92.69 148 HIS B CA 1
ATOM 3974 C C . HIS B 1 148 ? 11.656 21.109 13.359 1 92.69 148 HIS B C 1
ATOM 3976 O O . HIS B 1 148 ? 11.805 20.547 12.281 1 92.69 148 HIS B O 1
ATOM 3982 N N . VAL B 1 149 ? 10.477 21.234 13.961 1 91.88 149 VAL B N 1
ATOM 3983 C CA . VAL B 1 149 ? 9.281 20.672 13.328 1 91.88 149 VAL B CA 1
ATOM 3984 C C . VAL B 1 149 ? 8.094 21.609 13.555 1 91.88 149 VAL B C 1
ATOM 3986 O O . VAL B 1 149 ? 8.102 22.406 14.492 1 91.88 149 VAL B O 1
ATOM 3989 N N . PRO B 1 150 ? 7.152 21.594 12.625 1 88.06 150 PRO B N 1
ATOM 3990 C CA . PRO B 1 150 ? 5.883 22.234 12.945 1 88.06 150 PRO B CA 1
ATOM 3991 C C . PRO B 1 150 ? 5.109 21.516 14.047 1 88.06 150 PRO B C 1
ATOM 3993 O O . PRO B 1 150 ? 4.801 20.328 13.922 1 88.06 150 PRO B O 1
ATOM 3996 N N . SER B 1 151 ? 4.75 22.266 15.039 1 88.88 151 SER B N 1
ATOM 3997 C CA . SER B 1 151 ? 4.059 21.656 16.172 1 88.88 151 SER B CA 1
ATOM 3998 C C . SER B 1 151 ? 2.709 21.094 15.75 1 88.88 151 SER B C 1
ATOM 4000 O O . SER B 1 151 ? 2.273 20.062 16.281 1 88.88 151 SER B O 1
ATOM 4002 N N . GLN B 1 152 ? 2.088 21.688 14.766 1 88.31 152 GLN B N 1
ATOM 4003 C CA . GLN B 1 152 ? 0.753 21.266 14.352 1 88.31 152 GLN B CA 1
ATOM 4004 C C . GLN B 1 152 ? 0.788 19.875 13.695 1 88.31 152 GLN B C 1
ATOM 4006 O O . GLN B 1 152 ? -0.145 19.094 13.852 1 88.31 152 GLN B O 1
ATOM 4011 N N . ILE B 1 153 ? 1.807 19.594 13.016 1 89.31 153 ILE B N 1
ATOM 4012 C CA . ILE B 1 153 ? 1.896 18.328 12.305 1 89.31 153 ILE B CA 1
ATOM 4013 C C . ILE B 1 153 ? 2.139 17.188 13.305 1 89.31 153 ILE B C 1
ATOM 4015 O O . ILE B 1 153 ? 1.459 16.156 13.266 1 89.31 153 ILE B O 1
ATOM 4019 N N . VAL B 1 154 ? 3.074 17.438 14.156 1 90.94 154 VAL B N 1
ATOM 4020 C CA . VAL B 1 154 ? 3.393 16.406 15.141 1 90.94 154 VAL B CA 1
ATOM 4021 C C . VAL B 1 154 ? 2.193 16.188 16.062 1 90.94 154 VAL B C 1
ATOM 4023 O O . VAL B 1 154 ? 1.908 15.047 16.453 1 90.94 154 VAL B O 1
ATOM 4026 N N . SER B 1 155 ? 1.51 17.281 16.375 1 90.75 155 SER B N 1
ATOM 4027 C CA . SER B 1 155 ? 0.345 17.188 17.25 1 90.75 155 SER B CA 1
ATOM 4028 C C . SER B 1 155 ? -0.804 16.453 16.562 1 90.75 155 SER B C 1
ATOM 4030 O O . SER B 1 155 ? -1.583 15.758 17.219 1 90.75 155 SER B O 1
ATOM 4032 N N . LEU B 1 156 ? -0.887 16.578 15.32 1 90.25 156 LEU B N 1
ATOM 4033 C CA . LEU B 1 156 ? -1.934 15.906 14.555 1 90.25 156 LEU B CA 1
ATOM 4034 C C . LEU B 1 156 ? -1.697 14.398 14.508 1 90.25 156 LEU B C 1
ATOM 4036 O O . LEU B 1 156 ? -2.648 13.617 14.539 1 90.25 156 LEU B O 1
ATOM 4040 N N . TYR B 1 157 ? -0.499 13.961 14.461 1 93.25 157 TYR B N 1
ATOM 4041 C CA . TYR B 1 157 ? -0.157 12.555 14.273 1 93.25 157 TYR B CA 1
ATOM 4042 C C . TYR B 1 157 ? -0.042 11.844 15.617 1 93.25 157 TYR B C 1
ATOM 4044 O O . TYR B 1 157 ? -0.258 10.633 15.703 1 93.25 157 TYR B O 1
ATOM 4052 N N . SER B 1 158 ? 0.351 12.617 16.656 1 94.62 158 SER B N 1
ATOM 4053 C CA . SER B 1 158 ? 0.657 11.977 17.938 1 94.62 158 SER B CA 1
ATOM 4054 C C . SER B 1 158 ? -0.038 12.695 19.078 1 94.62 158 SER B C 1
ATOM 4056 O O . SER B 1 158 ? 0.364 13.797 19.469 1 94.62 158 SER B O 1
ATOM 4058 N N . PRO B 1 159 ? -1.008 12.055 19.688 1 92.69 159 PRO B N 1
ATOM 4059 C CA . PRO B 1 159 ? -1.635 12.641 20.875 1 92.69 159 PRO B CA 1
ATOM 4060 C C . PRO B 1 159 ? -0.648 12.852 22.016 1 92.69 159 PRO B C 1
ATOM 4062 O O . PRO B 1 159 ? -0.771 13.82 22.781 1 92.69 159 PRO B O 1
ATOM 4065 N N . VAL B 1 160 ? 0.319 11.961 22.125 1 94.94 160 VAL B N 1
ATOM 4066 C CA . VAL B 1 160 ? 1.325 12.062 23.172 1 94.94 160 VAL B CA 1
ATOM 4067 C C . VAL B 1 160 ? 2.182 13.305 22.953 1 94.94 160 VAL B C 1
ATOM 4069 O O . VAL B 1 160 ? 2.367 14.109 23.875 1 94.94 160 VAL B O 1
ATOM 4072 N N . LEU B 1 161 ? 2.656 13.477 21.781 1 94.44 161 LEU B N 1
ATOM 4073 C CA . LEU B 1 161 ? 3.48 14.641 21.5 1 94.44 161 LEU B CA 1
ATOM 4074 C C . LEU B 1 161 ? 2.645 15.922 21.547 1 94.44 161 LEU B C 1
ATOM 4076 O O . LEU B 1 161 ? 3.143 16.984 21.922 1 94.44 161 LEU B O 1
ATOM 4080 N N . SER B 1 162 ? 1.418 15.766 21.141 1 92.69 162 SER B N 1
ATOM 4081 C CA . SER B 1 162 ? 0.505 16.906 21.234 1 92.69 162 SER B CA 1
ATOM 4082 C C . SER B 1 162 ? 0.387 17.391 22.672 1 92.69 162 SER B C 1
ATOM 4084 O O . SER B 1 162 ? 0.426 18.594 22.938 1 92.69 162 SER B O 1
ATOM 4086 N N . LYS B 1 163 ? 0.217 16.484 23.578 1 93.69 163 LYS B N 1
ATOM 4087 C CA . LYS B 1 163 ? 0.118 16.828 24.984 1 93.69 163 LYS B CA 1
ATOM 4088 C C . LYS B 1 163 ? 1.401 17.484 25.484 1 93.69 163 LYS B C 1
ATOM 4090 O O . LYS B 1 163 ? 1.354 18.469 26.234 1 93.69 163 LYS B O 1
ATOM 4095 N N . ILE B 1 164 ? 2.506 16.953 25.094 1 92.44 164 ILE B N 1
ATOM 4096 C CA . ILE B 1 164 ? 3.801 17.484 25.516 1 92.44 164 ILE B CA 1
ATOM 4097 C C . ILE B 1 164 ? 3.973 18.906 25 1 92.44 164 ILE B C 1
ATOM 4099 O O . ILE B 1 164 ? 4.406 19.797 25.75 1 92.44 164 ILE B O 1
ATOM 4103 N N . VAL B 1 165 ? 3.631 19.094 23.766 1 90.62 165 VAL B N 1
ATOM 4104 C CA . VAL B 1 165 ? 3.754 20.422 23.156 1 90.62 165 VAL B CA 1
ATOM 4105 C C . VAL B 1 165 ? 2.824 21.406 23.844 1 90.62 165 VAL B C 1
ATOM 4107 O O . VAL B 1 165 ? 3.207 22.547 24.125 1 90.62 165 VAL B O 1
ATOM 4110 N N . ASN B 1 166 ? 1.656 20.984 24.109 1 88.81 166 ASN B N 1
ATOM 4111 C CA . ASN B 1 166 ? 0.684 21.844 24.781 1 88.81 166 ASN B CA 1
ATOM 4112 C C . ASN B 1 166 ? 1.109 22.172 26.203 1 88.81 166 ASN B C 1
ATOM 4114 O O . ASN B 1 166 ? 0.875 23.297 26.688 1 88.81 166 ASN B O 1
ATOM 4118 N N . GLU B 1 167 ? 1.654 21.219 26.922 1 89.12 167 GLU B N 1
ATOM 4119 C CA . GLU B 1 167 ? 2.143 21.453 28.266 1 89.12 167 GLU B CA 1
ATOM 4120 C C . GLU B 1 167 ? 3.264 22.484 28.281 1 89.12 167 GLU B C 1
ATOM 4122 O O . GLU B 1 167 ? 3.322 23.344 29.172 1 89.12 167 GLU B O 1
ATOM 4127 N N . LYS B 1 168 ? 4.09 22.422 27.328 1 87.06 168 LYS B N 1
ATOM 4128 C CA . LYS B 1 168 ? 5.156 23.422 27.219 1 87.06 168 LYS B CA 1
ATOM 4129 C C . LYS B 1 168 ? 4.582 24.812 26.953 1 87.06 168 LYS B C 1
ATOM 4131 O O . LYS B 1 168 ? 5.035 25.797 27.547 1 87.06 168 LYS B O 1
ATOM 4136 N N . LYS B 1 169 ? 3.654 24.875 26.094 1 82.06 169 LYS B N 1
ATOM 4137 C CA . LYS B 1 169 ? 3.051 26.156 25.734 1 82.06 169 LYS B CA 1
ATOM 4138 C C . LYS B 1 169 ? 2.326 26.781 26.922 1 82.06 169 LYS B C 1
ATOM 4140 O O . LYS B 1 169 ? 2.277 28 27.062 1 82.06 169 LYS B O 1
ATOM 4145 N N . ASN B 1 170 ? 1.832 25.953 27.734 1 82.75 170 ASN B N 1
ATOM 4146 C CA . ASN B 1 170 ? 1.128 26.438 28.922 1 82.75 170 ASN B CA 1
ATOM 4147 C C . ASN B 1 170 ? 2.1 26.859 30.016 1 82.75 170 ASN B C 1
ATOM 4149 O O . ASN B 1 170 ? 1.757 27.672 30.875 1 82.75 170 ASN B O 1
ATOM 4153 N N . GLU B 1 171 ? 3.207 26.172 30.156 1 74.38 171 GLU B N 1
ATOM 4154 C CA . GLU B 1 171 ? 4.211 26.516 31.156 1 74.38 171 GLU B CA 1
ATOM 4155 C C . GLU B 1 171 ? 4.961 27.781 30.781 1 74.38 171 GLU B C 1
ATOM 4157 O O . GLU B 1 171 ? 5.512 28.484 31.641 1 74.38 171 GLU B O 1
ATOM 4162 N N . GLU B 1 172 ? 5.281 27.906 29.516 1 58.31 172 GLU B N 1
ATOM 4163 C CA . GLU B 1 172 ? 6.074 29.062 29.094 1 58.31 172 GLU B CA 1
ATOM 4164 C C . GLU B 1 172 ? 5.359 30.375 29.438 1 58.31 172 GLU B C 1
ATOM 4166 O O . GLU B 1 172 ? 4.234 30.609 29 1 58.31 172 GLU B O 1
ATOM 4171 N N . PRO B 1 173 ? 5.695 31.062 30.641 1 50.81 173 PRO B N 1
ATOM 4172 C CA . PRO B 1 173 ? 5.168 32.312 31.219 1 50.81 173 PRO B CA 1
ATOM 4173 C C . PRO B 1 173 ? 4.898 33.375 30.172 1 50.81 173 PRO B C 1
ATOM 4175 O O . PRO B 1 173 ? 5.316 33.25 29.016 1 50.81 173 PRO B O 1
ATOM 4178 N N . ASN B 1 174 ? 4.836 34.906 30.812 1 43.34 174 ASN B N 1
ATOM 4179 C CA . ASN B 1 174 ? 4.555 36.344 30.688 1 43.34 174 ASN B CA 1
ATOM 4180 C C . ASN B 1 174 ? 5.383 36.969 29.578 1 43.34 174 ASN B C 1
ATOM 4182 O O . ASN B 1 174 ? 6.602 36.781 29.531 1 43.34 174 ASN B O 1
ATOM 4186 N N . PRO B 1 175 ? 4.754 37.594 28.594 1 43.66 175 PRO B N 1
ATOM 4187 C CA . PRO B 1 175 ? 5.336 38.469 27.562 1 43.66 175 PRO B CA 1
ATOM 4188 C C . PRO B 1 175 ? 6.523 39.281 28.078 1 43.66 175 PRO B C 1
ATOM 4190 O O . PRO B 1 175 ? 7.008 40.156 27.391 1 43.66 175 PRO B O 1
ATOM 4193 N N . ILE B 1 176 ? 6.66 39.469 29.422 1 38.66 176 ILE B N 1
ATOM 4194 C CA . ILE B 1 176 ? 7.465 40.656 29.734 1 38.66 176 ILE B CA 1
ATOM 4195 C C . ILE B 1 176 ? 8.859 40.5 29.141 1 38.66 176 ILE B C 1
ATOM 4197 O O . ILE B 1 176 ? 9.586 41.469 28.984 1 38.66 176 ILE B O 1
ATOM 4201 N N . ASP B 1 177 ? 9.672 39.469 29.547 1 39.75 177 ASP B N 1
ATOM 4202 C CA . ASP B 1 177 ? 11.086 39.719 29.281 1 39.75 177 ASP B CA 1
ATOM 4203 C C . ASP B 1 177 ? 11.375 39.656 27.781 1 39.75 177 ASP B C 1
ATOM 4205 O O . ASP B 1 177 ? 10.961 38.719 27.094 1 39.75 177 ASP B O 1
ATOM 4209 N N . ASP B 1 178 ? 11.539 40.719 27.062 1 40.88 178 ASP B N 1
ATOM 4210 C CA . ASP B 1 178 ? 11.906 41.312 25.781 1 40.88 178 ASP B CA 1
ATOM 4211 C C . ASP B 1 178 ? 12.766 40.344 24.969 1 40.88 178 ASP B C 1
ATOM 4213 O O . ASP B 1 178 ? 13.195 40.688 23.859 1 40.88 178 ASP B O 1
ATOM 4217 N N . ASN B 1 179 ? 13.734 39.625 25.656 1 40.19 179 ASN B N 1
ATOM 4218 C CA . ASN B 1 179 ? 14.836 39.062 24.859 1 40.19 179 ASN B CA 1
ATOM 4219 C C . ASN B 1 179 ? 14.328 38.062 23.828 1 40.19 179 ASN B C 1
ATOM 4221 O O . ASN B 1 179 ? 13.242 37.5 23.984 1 40.19 179 ASN B O 1
ATOM 4225 N N . GLU B 1 180 ? 15.188 37.688 22.781 1 44.88 180 GLU B N 1
ATOM 4226 C CA . GLU B 1 180 ? 15.195 36.781 21.625 1 44.88 180 GLU B CA 1
ATOM 4227 C C . GLU B 1 180 ? 14.516 35.469 21.953 1 44.88 180 GLU B C 1
ATOM 4229 O O . GLU B 1 180 ? 14.906 34.75 22.891 1 44.88 180 GLU B O 1
ATOM 4234 N N . LYS B 1 181 ? 13.266 35.25 21.891 1 47.47 181 LYS B N 1
ATOM 4235 C CA . LYS B 1 181 ? 12.359 34.125 22.109 1 47.47 181 LYS B CA 1
ATOM 4236 C C . LYS B 1 181 ? 13.07 32.812 21.875 1 47.47 181 LYS B C 1
ATOM 4238 O O . LYS B 1 181 ? 13.211 32.375 20.734 1 47.47 181 LYS B O 1
ATOM 4243 N N . GLU B 1 182 ? 14.109 32.469 22.438 1 52.88 182 GLU B N 1
ATOM 4244 C CA . GLU B 1 182 ? 14.773 31.188 22.344 1 52.88 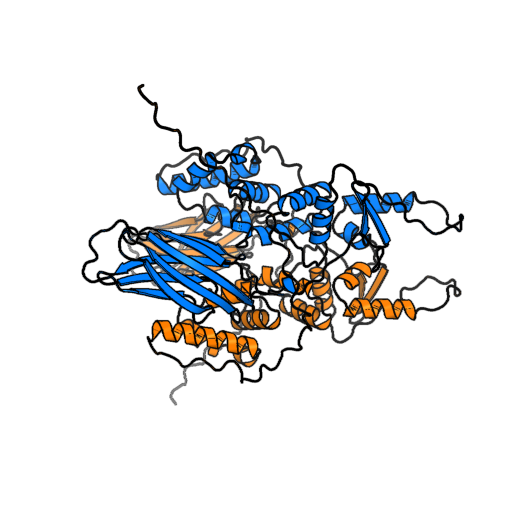182 GLU B CA 1
ATOM 4245 C C . GLU B 1 182 ? 13.789 30.047 22.562 1 52.88 182 GLU B C 1
ATOM 4247 O O . GLU B 1 182 ? 13.156 29.969 23.625 1 52.88 182 GLU B O 1
ATOM 4252 N N . ILE B 1 183 ? 13.133 29.484 21.516 1 59.44 183 ILE B N 1
ATOM 4253 C CA . ILE B 1 183 ? 12.281 28.312 21.625 1 59.44 183 ILE B CA 1
ATOM 4254 C C . ILE B 1 183 ? 12.984 27.234 22.453 1 59.44 183 ILE B C 1
ATOM 4256 O O . ILE B 1 183 ? 14.055 26.75 22.094 1 59.44 183 ILE B O 1
ATOM 4260 N N . LYS B 1 184 ? 12.703 27.234 23.812 1 72.12 184 LYS B N 1
ATOM 4261 C CA . LYS B 1 184 ? 13.219 26.125 24.609 1 72.12 184 LYS B CA 1
ATOM 4262 C C . LYS B 1 184 ? 12.789 24.781 24.016 1 72.12 184 LYS B C 1
ATOM 4264 O O . LYS B 1 184 ? 11.594 24.547 23.812 1 72.12 184 LYS B O 1
ATOM 4269 N N . GLY B 1 185 ? 13.703 23.969 23.641 1 85.62 185 GLY B N 1
ATOM 4270 C CA . GLY B 1 185 ? 13.43 22.688 23.016 1 85.62 185 GLY B CA 1
ATOM 4271 C C . GLY B 1 185 ? 12.844 21.672 23.969 1 85.62 185 GLY B C 1
ATOM 4272 O O . GLY B 1 185 ? 13.016 21.766 25.188 1 85.62 185 GLY B O 1
ATOM 4273 N N . ILE B 1 186 ? 11.953 20.844 23.578 1 92 186 ILE B N 1
ATOM 4274 C CA . ILE B 1 186 ? 11.414 19.703 24.312 1 92 186 ILE B CA 1
ATOM 4275 C C . ILE B 1 186 ? 12.367 18.531 24.219 1 92 186 ILE B C 1
ATOM 4277 O O . ILE B 1 186 ? 12.641 18.031 23.125 1 92 186 ILE B O 1
ATOM 4281 N N . GLU B 1 187 ? 12.836 18.156 25.344 1 94.12 187 GLU B N 1
ATOM 4282 C CA . GLU B 1 187 ? 13.766 17.031 25.344 1 94.12 187 GLU B CA 1
ATOM 4283 C C . GLU B 1 187 ? 13.023 15.703 25.344 1 94.12 187 GLU B C 1
ATOM 4285 O O . GLU B 1 187 ? 12.125 15.477 26.156 1 94.12 187 GLU B O 1
ATOM 4290 N N . LEU B 1 188 ? 13.32 14.867 24.391 1 95.19 188 LEU B N 1
ATOM 4291 C CA . LEU B 1 188 ? 12.766 13.516 24.344 1 95.19 188 LEU B CA 1
ATOM 4292 C C . LEU B 1 188 ? 13.797 12.492 24.828 1 95.19 188 LEU B C 1
ATOM 4294 O O . LEU B 1 188 ? 14.945 12.508 24.375 1 95.19 188 LEU B O 1
ATOM 4298 N N . LYS B 1 189 ? 13.305 11.641 25.672 1 93.56 189 LYS B N 1
ATOM 4299 C CA . LYS B 1 189 ? 14.188 10.641 26.266 1 93.56 189 LYS B CA 1
ATOM 4300 C C . LYS B 1 189 ? 13.953 9.266 25.641 1 93.56 189 LYS B C 1
ATOM 4302 O O . LYS B 1 189 ? 12.922 9.039 25 1 93.56 189 LYS B O 1
ATOM 4307 N N . ASP B 1 190 ? 14.969 8.359 25.703 1 93.88 190 ASP B N 1
ATOM 4308 C CA . ASP B 1 190 ? 14.898 6.961 25.312 1 93.88 190 ASP B CA 1
ATOM 4309 C C . ASP B 1 190 ? 14.617 6.828 23.812 1 93.88 190 ASP B C 1
ATOM 4311 O O . ASP B 1 190 ? 13.797 6.004 23.391 1 93.88 190 ASP B O 1
ATOM 4315 N N . VAL B 1 191 ? 15.07 7.758 23.062 1 96.25 191 VAL B N 1
ATOM 4316 C CA . VAL B 1 191 ? 14.992 7.711 21.609 1 96.25 191 VAL B CA 1
ATOM 4317 C C . VAL B 1 191 ? 16.297 8.227 21 1 96.25 191 VAL B C 1
ATOM 4319 O O . VAL B 1 191 ? 16.859 9.203 21.484 1 96.25 191 VAL B O 1
ATOM 4322 N N . THR B 1 192 ? 16.797 7.578 20.016 1 96.88 192 THR B N 1
ATOM 4323 C CA . THR B 1 192 ? 18.016 8.047 19.344 1 96.88 192 THR B CA 1
ATOM 4324 C C . THR B 1 192 ? 17.672 9.094 18.281 1 96.88 192 THR B C 1
ATOM 4326 O O . THR B 1 192 ? 16.547 9.133 17.781 1 96.88 192 THR B O 1
ATOM 4329 N N . ALA B 1 193 ? 18.641 9.867 17.938 1 96.38 193 ALA B N 1
ATOM 4330 C CA . ALA B 1 193 ? 18.469 10.906 16.922 1 96.38 193 ALA B CA 1
ATOM 4331 C C . ALA B 1 193 ? 18.109 10.289 15.578 1 96.38 193 ALA B C 1
ATOM 4333 O O . ALA B 1 193 ? 17.234 10.805 14.867 1 96.38 193 ALA B O 1
ATOM 4334 N N . ASP B 1 194 ? 18.734 9.203 15.25 1 96 194 ASP B N 1
ATOM 4335 C CA . ASP B 1 194 ? 18.469 8.539 13.969 1 96 194 ASP B CA 1
ATOM 4336 C C . ASP B 1 194 ? 17.047 7.984 13.922 1 96 194 ASP B C 1
ATOM 4338 O O . ASP B 1 194 ? 16.359 8.133 12.914 1 96 194 ASP B O 1
ATOM 4342 N N . ASP B 1 195 ? 16.656 7.41 14.984 1 96.81 195 ASP B N 1
ATOM 4343 C CA . ASP B 1 195 ? 15.305 6.863 15.039 1 96.81 195 ASP B CA 1
ATOM 4344 C C . ASP B 1 195 ? 14.258 7.969 14.93 1 96.81 195 ASP B C 1
ATOM 4346 O O . ASP B 1 195 ? 13.242 7.809 14.25 1 96.81 195 ASP B O 1
ATOM 4350 N N . PHE B 1 196 ? 14.492 9.031 15.641 1 97.25 196 PHE B N 1
ATOM 4351 C CA . PHE B 1 196 ? 13.539 10.133 15.617 1 97.25 196 PHE B CA 1
ATOM 4352 C C . PHE B 1 196 ? 13.461 10.758 14.227 1 97.25 196 PHE B C 1
ATOM 4354 O O . PHE B 1 196 ? 12.391 11.156 13.773 1 97.25 196 PHE B O 1
ATOM 4361 N N . ARG B 1 197 ? 14.609 10.836 13.578 1 95.75 197 ARG B N 1
ATOM 4362 C CA . ARG B 1 197 ? 14.625 11.336 12.211 1 95.75 197 ARG B CA 1
ATOM 4363 C C . ARG B 1 197 ? 13.781 10.453 11.297 1 95.75 197 ARG B C 1
ATOM 4365 O O . ARG B 1 197 ? 13.016 10.961 10.469 1 95.75 197 ARG B O 1
ATOM 4372 N N . HIS B 1 198 ? 13.898 9.141 11.414 1 96.56 198 HIS B N 1
ATOM 4373 C CA . HIS B 1 198 ? 13.086 8.211 10.633 1 96.56 198 HIS B CA 1
ATOM 4374 C C . HIS B 1 198 ? 11.602 8.375 10.953 1 96.56 198 HIS B C 1
ATOM 4376 O O . HIS B 1 198 ? 10.766 8.312 10.047 1 96.56 198 HIS B O 1
ATOM 4382 N N . PHE B 1 199 ? 11.383 8.57 12.211 1 97.31 199 PHE B N 1
ATOM 4383 C CA . PHE B 1 199 ? 10.008 8.773 12.656 1 97.31 199 PHE B CA 1
ATOM 4384 C C . PHE B 1 199 ? 9.406 10.008 12.016 1 97.31 199 PHE B C 1
ATOM 4386 O O . PHE B 1 199 ? 8.297 9.961 11.477 1 97.31 199 PHE B O 1
ATOM 4393 N N . LEU B 1 200 ? 10.141 11.109 11.984 1 95.44 200 LEU B N 1
ATOM 4394 C CA . LEU B 1 200 ? 9.664 12.352 11.391 1 95.44 200 LEU B CA 1
ATOM 4395 C C . LEU B 1 200 ? 9.492 12.211 9.883 1 95.44 200 LEU B C 1
ATOM 4397 O O . LEU B 1 200 ? 8.516 12.695 9.312 1 95.44 200 LEU B O 1
ATOM 4401 N N . ASN B 1 201 ? 10.398 11.555 9.305 1 94.31 201 ASN B N 1
ATOM 4402 C CA . ASN B 1 201 ? 10.305 11.344 7.863 1 94.31 201 ASN B CA 1
ATOM 4403 C C . ASN B 1 201 ? 9.07 10.508 7.504 1 94.31 201 ASN B C 1
ATOM 4405 O O . ASN B 1 201 ? 8.508 10.672 6.418 1 94.31 201 ASN B O 1
ATOM 4409 N N . ALA B 1 202 ? 8.672 9.625 8.375 1 94.75 202 ALA B N 1
ATOM 4410 C CA . ALA B 1 202 ? 7.48 8.812 8.133 1 94.75 202 ALA B CA 1
ATOM 4411 C C . ALA B 1 202 ? 6.211 9.648 8.258 1 94.75 202 ALA B C 1
ATOM 4413 O O . ALA B 1 202 ? 5.191 9.344 7.633 1 94.75 202 ALA B O 1
ATOM 4414 N N . ILE B 1 203 ? 6.285 10.625 9.016 1 94.5 203 ILE B N 1
ATOM 4415 C CA . ILE B 1 203 ? 5.141 11.5 9.219 1 94.5 203 ILE B CA 1
ATOM 4416 C C . ILE B 1 203 ? 5.039 12.5 8.062 1 94.5 203 ILE B C 1
ATOM 4418 O O . ILE B 1 203 ? 3.951 12.734 7.535 1 94.5 203 ILE B O 1
ATOM 4422 N N . TYR B 1 204 ? 6.184 13.023 7.66 1 92.12 204 TYR B N 1
ATOM 4423 C CA . TYR B 1 204 ? 6.246 14.031 6.609 1 92.12 204 TYR B CA 1
ATOM 4424 C C . TYR B 1 204 ? 6.035 13.406 5.234 1 92.12 204 TYR B C 1
ATOM 4426 O O . TYR B 1 204 ? 6.289 12.211 5.043 1 92.12 204 TYR B O 1
ATOM 4434 N N . PRO B 1 205 ? 5.418 14.148 4.363 1 90.81 205 PRO B N 1
ATOM 4435 C CA . PRO B 1 205 ? 5.406 13.703 2.969 1 90.81 205 PRO B CA 1
ATOM 4436 C C . PRO B 1 205 ? 6.793 13.719 2.33 1 90.81 205 PRO B C 1
ATOM 4438 O O . PRO B 1 205 ? 7.035 14.477 1.394 1 90.81 205 PRO B O 1
ATOM 4441 N N . SER B 1 206 ? 7.609 12.836 2.766 1 89.44 206 SER B N 1
ATOM 4442 C CA . SER B 1 206 ? 9.039 12.836 2.471 1 89.44 206 SER B CA 1
ATOM 4443 C C . SER B 1 206 ? 9.406 11.719 1.504 1 89.44 206 SER B C 1
ATOM 4445 O O . SER B 1 206 ? 8.711 10.695 1.437 1 89.44 206 SER B O 1
ATOM 4447 N N . ARG B 1 207 ? 10.5 11.984 0.862 1 86.12 207 ARG B N 1
ATOM 4448 C CA . ARG B 1 207 ? 11.078 10.977 -0.018 1 86.12 207 ARG B CA 1
ATOM 4449 C C . ARG B 1 207 ? 11.594 9.781 0.781 1 86.12 207 ARG B C 1
ATOM 4451 O O . ARG B 1 207 ? 11.617 8.656 0.282 1 86.12 207 ARG B O 1
ATOM 4458 N N . HIS B 1 208 ? 12 10.094 1.983 1 84.5 208 HIS B N 1
ATOM 4459 C CA . HIS B 1 208 ? 12.555 9.062 2.848 1 84.5 208 HIS B CA 1
ATOM 4460 C C . HIS B 1 208 ? 11.461 8.398 3.68 1 84.5 208 HIS B C 1
ATOM 4462 O O . HIS B 1 208 ? 11.461 8.508 4.906 1 84.5 208 HIS B O 1
ATOM 4468 N N . GLY B 1 209 ? 10.656 7.699 3.059 1 86 209 GLY B N 1
ATOM 4469 C CA . GLY B 1 209 ? 9.547 7.031 3.719 1 86 209 GLY B CA 1
ATOM 4470 C C . GLY B 1 209 ? 9.953 5.75 4.426 1 86 209 GLY B C 1
ATOM 4471 O O . GLY B 1 209 ? 11.07 5.656 4.953 1 86 209 GLY B O 1
ATOM 4472 N N . ILE B 1 210 ? 9.125 4.875 4.566 1 92.94 210 ILE B N 1
ATOM 4473 C CA . ILE B 1 210 ? 9.312 3.617 5.277 1 92.94 210 ILE B CA 1
ATOM 4474 C C . ILE B 1 210 ? 10.125 2.654 4.418 1 92.94 210 ILE B C 1
ATOM 4476 O O . ILE B 1 210 ? 9.867 2.506 3.223 1 92.94 210 ILE B O 1
ATOM 4480 N N . THR B 1 211 ? 11.164 2.113 4.969 1 92 211 THR B N 1
ATOM 4481 C CA . THR B 1 211 ? 12.023 1.138 4.309 1 92 211 THR B CA 1
ATOM 4482 C C . THR B 1 211 ? 12.242 -0.08 5.203 1 92 211 THR B C 1
ATOM 4484 O O . THR B 1 211 ? 11.797 -0.102 6.352 1 92 211 THR B O 1
ATOM 4487 N N . ALA B 1 212 ? 12.977 -1.072 4.672 1 92.06 212 ALA B N 1
ATOM 4488 C CA . ALA B 1 212 ? 13.297 -2.27 5.445 1 92.06 212 ALA B CA 1
ATOM 4489 C C . ALA B 1 212 ? 14.203 -1.936 6.629 1 92.06 212 ALA B C 1
ATOM 4491 O O . ALA B 1 212 ? 14.102 -2.562 7.688 1 92.06 212 ALA B O 1
ATOM 4492 N N . ALA B 1 213 ? 14.969 -0.915 6.496 1 91.5 213 ALA B N 1
ATOM 4493 C CA . ALA B 1 213 ? 15.953 -0.552 7.508 1 91.5 213 ALA B CA 1
ATOM 4494 C C . ALA B 1 213 ? 15.305 0.209 8.656 1 91.5 213 ALA B C 1
ATOM 4496 O O . ALA B 1 213 ? 15.797 0.167 9.789 1 91.5 213 ALA B O 1
ATOM 4497 N N . ASN B 1 214 ? 14.164 0.84 8.359 1 95.56 214 ASN B N 1
ATOM 4498 C CA . ASN B 1 214 ? 13.672 1.732 9.406 1 95.56 214 ASN B CA 1
ATOM 4499 C C . ASN B 1 214 ? 12.281 1.325 9.883 1 95.56 214 ASN B C 1
ATOM 4501 O O . ASN B 1 214 ? 11.758 1.882 10.852 1 95.56 214 ASN B O 1
ATOM 4505 N N . VAL B 1 215 ? 11.633 0.342 9.273 1 96.88 215 VAL B N 1
ATOM 4506 C CA . VAL B 1 215 ? 10.242 0.005 9.562 1 96.88 215 VAL B CA 1
ATOM 4507 C C . VAL B 1 215 ? 10.102 -0.395 11.031 1 96.88 215 VAL B C 1
ATOM 4509 O O . VAL B 1 215 ? 9.133 -0.026 11.688 1 96.88 215 VAL B O 1
ATOM 4512 N N . GLU B 1 216 ? 11.055 -1.091 11.562 1 94.69 216 GLU B N 1
ATOM 4513 C CA . GLU B 1 216 ? 10.984 -1.533 12.945 1 94.69 216 GLU B CA 1
ATOM 4514 C C . GLU B 1 216 ? 11.047 -0.349 13.906 1 94.69 216 GLU B C 1
ATOM 4516 O O . GLU B 1 216 ? 10.258 -0.267 14.852 1 94.69 216 GLU B O 1
ATOM 4521 N N . CYS B 1 217 ? 11.977 0.519 13.688 1 96.44 217 CYS B N 1
ATOM 4522 C CA . CYS B 1 217 ? 12.109 1.673 14.57 1 96.44 217 CYS B CA 1
ATOM 4523 C C . CYS B 1 217 ? 10.906 2.596 14.445 1 96.44 217 CYS B C 1
ATOM 4525 O O . CYS B 1 217 ? 10.445 3.164 15.438 1 96.44 217 CYS B O 1
ATOM 4527 N N . VAL B 1 218 ? 10.367 2.773 13.273 1 97.31 218 VAL B N 1
ATOM 4528 C CA . VAL B 1 218 ? 9.195 3.617 13.055 1 97.31 218 VAL B CA 1
ATOM 4529 C C . VAL B 1 218 ? 8 3.039 13.812 1 97.31 218 VAL B C 1
ATOM 4531 O O . VAL B 1 218 ? 7.242 3.777 14.445 1 97.31 218 VAL B O 1
ATOM 4534 N N . LEU B 1 219 ? 7.84 1.704 13.711 1 96.06 219 LEU B N 1
ATOM 4535 C CA . LEU B 1 219 ? 6.734 1.058 14.406 1 96.06 219 LEU B CA 1
ATOM 4536 C C . LEU B 1 219 ? 6.879 1.217 15.914 1 96.06 219 LEU B C 1
ATOM 4538 O O . LEU B 1 219 ? 5.898 1.498 16.609 1 96.06 219 LEU B O 1
ATOM 4542 N N . LYS B 1 220 ? 8.07 1.103 16.406 1 95.38 220 LYS B N 1
ATOM 4543 C CA . LYS B 1 220 ? 8.328 1.257 17.828 1 95.38 220 LYS B CA 1
ATOM 4544 C C . LYS B 1 220 ? 8 2.672 18.297 1 95.38 220 LYS B C 1
ATOM 4546 O O . LYS B 1 220 ? 7.363 2.855 19.344 1 95.38 220 LYS B O 1
ATOM 4551 N N . LEU B 1 221 ? 8.438 3.604 17.594 1 97.12 221 LEU B N 1
ATOM 4552 C CA . LEU B 1 221 ? 8.188 4.988 17.969 1 97.12 221 LEU B CA 1
ATOM 4553 C C . LEU B 1 221 ? 6.719 5.352 17.766 1 97.12 221 LEU B C 1
ATOM 4555 O O . LEU B 1 221 ? 6.16 6.152 18.516 1 97.12 221 LEU B O 1
ATOM 4559 N N . ALA B 1 222 ? 6.109 4.805 16.672 1 96.62 222 ALA B N 1
ATOM 4560 C CA . ALA B 1 222 ? 4.676 5.02 16.484 1 96.62 222 ALA B CA 1
ATOM 4561 C C . ALA B 1 222 ? 3.883 4.531 17.688 1 96.62 222 ALA B C 1
ATOM 4563 O O . ALA B 1 222 ? 2.9 5.16 18.094 1 96.62 222 ALA B O 1
ATOM 4564 N N . GLU B 1 223 ? 4.285 3.432 18.203 1 93.62 223 GLU B N 1
ATOM 4565 C CA . GLU B 1 223 ? 3.654 2.906 19.406 1 93.62 223 GLU B CA 1
ATOM 4566 C C . GLU B 1 223 ? 3.936 3.799 20.609 1 93.62 223 GLU B C 1
ATOM 4568 O O . GLU B 1 223 ? 3.018 4.16 21.359 1 93.62 223 GLU B O 1
ATOM 4573 N N . LYS B 1 224 ? 5.191 4.164 20.797 1 95.69 224 LYS B N 1
ATOM 4574 C CA . LYS B 1 224 ? 5.613 4.988 21.922 1 95.69 224 LYS B CA 1
ATOM 4575 C C . LYS B 1 224 ? 4.855 6.309 21.953 1 95.69 224 LYS B C 1
ATOM 4577 O O . LYS B 1 224 ? 4.43 6.762 23.016 1 95.69 224 LYS B O 1
ATOM 4582 N N . TYR B 1 225 ? 4.688 6.898 20.812 1 96.62 225 TYR B N 1
ATOM 4583 C CA . TYR B 1 225 ? 4.078 8.219 20.75 1 96.62 225 TYR B CA 1
ATOM 4584 C C . TYR B 1 225 ? 2.637 8.133 20.266 1 96.62 225 TYR B C 1
ATOM 4586 O O . TYR B 1 225 ? 2.031 9.148 19.906 1 96.62 225 TYR B O 1
ATOM 4594 N N . GLU B 1 226 ? 2.1 6.957 20.094 1 94.88 226 GLU B N 1
ATOM 4595 C CA . GLU B 1 226 ? 0.718 6.676 19.719 1 94.88 226 GLU B CA 1
ATOM 4596 C C . GLU B 1 226 ? 0.372 7.32 18.375 1 94.88 226 GLU B C 1
ATOM 4598 O O . GLU B 1 226 ? -0.682 7.949 18.234 1 94.88 226 GLU B O 1
ATOM 4603 N N . ALA B 1 227 ? 1.311 7.301 17.5 1 95.5 227 ALA B N 1
ATOM 4604 C CA . ALA B 1 227 ? 1.078 7.773 16.141 1 95.5 227 ALA B CA 1
ATOM 4605 C C . ALA B 1 227 ? 0.503 6.664 15.266 1 95.5 227 ALA B C 1
ATOM 4607 O O . ALA B 1 227 ? 1.163 6.195 14.336 1 95.5 227 ALA B O 1
ATOM 4608 N N . THR B 1 228 ? -0.723 6.352 15.375 1 93.12 228 THR B N 1
ATOM 4609 C CA . THR B 1 228 ? -1.368 5.18 14.797 1 93.12 228 THR B CA 1
ATOM 4610 C C . THR B 1 228 ? -1.493 5.324 13.281 1 93.12 228 THR B C 1
ATOM 4612 O O . THR B 1 228 ? -1.616 4.328 12.562 1 93.12 228 THR B O 1
ATOM 4615 N N . ALA B 1 229 ? -1.424 6.504 12.828 1 92.94 229 ALA B N 1
ATOM 4616 C CA . ALA B 1 229 ? -1.561 6.754 11.391 1 92.94 229 ALA B CA 1
ATOM 4617 C C . ALA B 1 229 ? -0.367 6.195 10.625 1 92.94 229 ALA B C 1
ATOM 4619 O O . ALA B 1 229 ? -0.417 6.062 9.398 1 92.94 229 ALA B O 1
ATOM 4620 N N . LEU B 1 230 ? 0.664 5.867 11.305 1 95.38 230 LEU B N 1
ATOM 4621 C CA . LEU B 1 230 ? 1.85 5.328 10.648 1 95.38 230 LEU B CA 1
ATOM 4622 C C . LEU B 1 230 ? 1.71 3.828 10.414 1 95.38 230 LEU B C 1
ATOM 4624 O O . LEU B 1 230 ? 2.451 3.246 9.625 1 95.38 230 LEU B O 1
ATOM 4628 N N . TYR B 1 231 ? 0.768 3.186 11.102 1 94.75 231 TYR B N 1
ATOM 4629 C CA . TYR B 1 231 ? 0.616 1.742 10.969 1 94.75 231 TYR B CA 1
ATOM 4630 C C . TYR B 1 231 ? 0.214 1.365 9.547 1 94.75 231 TYR B C 1
ATOM 4632 O O . TYR B 1 231 ? 0.834 0.497 8.93 1 94.75 231 TYR B O 1
ATOM 4640 N N . PRO B 1 232 ? -0.785 2.029 9.008 1 92.12 232 PRO B N 1
ATOM 4641 C CA . PRO B 1 232 ? -1.14 1.681 7.625 1 92.12 232 PRO B CA 1
ATOM 4642 C C . PRO B 1 232 ? -0.001 1.937 6.641 1 92.12 232 PRO B C 1
ATOM 4644 O O . PRO B 1 232 ? 0.149 1.202 5.66 1 92.12 232 PRO B O 1
ATOM 4647 N N . LYS B 1 233 ? 0.723 2.975 6.844 1 91.94 233 LYS B N 1
ATOM 4648 C CA . LYS B 1 233 ? 1.872 3.254 5.988 1 91.94 233 LYS B CA 1
ATOM 4649 C C . LYS B 1 233 ? 2.893 2.121 6.051 1 91.94 233 LYS B C 1
ATOM 4651 O O . LYS B 1 233 ? 3.43 1.706 5.023 1 91.94 233 LYS B O 1
ATOM 4656 N N . CYS B 1 234 ? 3.156 1.711 7.227 1 95.75 234 CYS B N 1
ATOM 4657 C CA . CYS B 1 234 ? 4.082 0.601 7.414 1 95.75 234 CYS B CA 1
ATOM 4658 C C . CYS B 1 234 ? 3.537 -0.676 6.785 1 95.75 234 CYS B C 1
ATOM 4660 O O . CYS B 1 234 ? 4.285 -1.446 6.184 1 95.75 234 CYS B O 1
ATOM 4662 N N . GLU B 1 235 ? 2.256 -0.864 6.918 1 94 235 GLU B N 1
ATOM 4663 C CA . GLU B 1 235 ? 1.645 -2.049 6.32 1 94 235 GLU B CA 1
ATOM 4664 C C . GLU B 1 235 ? 1.818 -2.055 4.805 1 94 235 GLU B C 1
ATOM 4666 O O . GLU B 1 235 ? 2.107 -3.096 4.211 1 94 235 GLU B O 1
ATOM 4671 N N . TYR B 1 236 ? 1.604 -0.912 4.258 1 89.75 236 TYR B N 1
ATOM 4672 C CA . TYR B 1 236 ? 1.764 -0.787 2.812 1 89.75 236 TYR B CA 1
ATOM 4673 C C . TYR B 1 236 ? 3.164 -1.207 2.381 1 89.75 236 TYR B C 1
ATOM 4675 O O . TYR B 1 236 ? 3.324 -1.952 1.411 1 89.75 236 TYR B O 1
ATOM 4683 N N . PHE B 1 237 ? 4.133 -0.732 3.053 1 92.31 237 PHE B N 1
ATOM 4684 C CA . PHE B 1 237 ? 5.512 -1.088 2.74 1 92.31 237 PHE B CA 1
ATOM 4685 C C . PHE B 1 237 ? 5.746 -2.58 2.939 1 92.31 237 PHE B C 1
ATOM 4687 O O . PHE B 1 237 ? 6.375 -3.232 2.107 1 92.31 237 PHE B O 1
ATOM 4694 N N . LEU B 1 238 ? 5.262 -3.107 4.035 1 94.81 238 LEU B N 1
ATOM 4695 C CA . LEU B 1 238 ? 5.535 -4.488 4.414 1 94.81 238 LEU B CA 1
ATOM 4696 C C . LEU B 1 238 ? 4.898 -5.461 3.426 1 94.81 238 LEU B C 1
ATOM 4698 O O . LEU B 1 238 ? 5.332 -6.609 3.311 1 94.81 238 LEU B O 1
ATOM 4702 N N . ARG B 1 239 ? 3.906 -4.977 2.732 1 92.5 239 ARG B N 1
ATOM 4703 C CA . ARG B 1 239 ? 3.238 -5.816 1.747 1 92.5 239 ARG B CA 1
ATOM 4704 C C . ARG B 1 239 ? 3.895 -5.684 0.376 1 92.5 239 ARG B C 1
ATOM 4706 O O . ARG B 1 239 ? 3.576 -6.438 -0.546 1 92.5 239 ARG B O 1
ATOM 4713 N N . SER B 1 240 ? 4.812 -4.75 0.253 1 87.62 240 SER B N 1
ATOM 4714 C CA . SER B 1 240 ? 5.516 -4.543 -1.011 1 87.62 240 SER B CA 1
ATOM 4715 C C . SER B 1 240 ? 6.566 -5.621 -1.245 1 87.62 240 SER B C 1
ATOM 4717 O O . SER B 1 240 ? 6.852 -6.422 -0.352 1 87.62 240 SER B O 1
ATOM 4719 N N . LYS B 1 241 ? 7.156 -5.609 -2.406 1 82.62 241 LYS B N 1
ATOM 4720 C CA . LYS B 1 241 ? 8.203 -6.566 -2.748 1 82.62 241 LYS B CA 1
ATOM 4721 C C . LYS B 1 241 ? 9.422 -6.391 -1.849 1 82.62 241 LYS B C 1
ATOM 4723 O O . LYS B 1 241 ? 10.039 -7.375 -1.435 1 82.62 241 LYS B O 1
ATOM 4728 N N . LYS B 1 242 ? 9.695 -5.168 -1.547 1 84.56 242 LYS B N 1
ATOM 4729 C CA . LYS B 1 242 ? 10.844 -4.875 -0.692 1 84.56 242 LYS B CA 1
ATOM 4730 C C . LYS B 1 242 ? 10.578 -5.301 0.749 1 84.56 242 LYS B C 1
ATOM 4732 O O . LYS B 1 242 ? 11.484 -5.789 1.434 1 84.56 242 LYS B O 1
ATOM 4737 N N . GLY B 1 243 ? 9.383 -5.109 1.179 1 90.88 243 GLY B N 1
ATOM 4738 C CA . GLY B 1 243 ? 9 -5.52 2.521 1 90.88 243 GLY B CA 1
ATOM 4739 C C . GLY B 1 243 ? 8.938 -7.027 2.688 1 90.88 243 GLY B C 1
ATOM 4740 O O . GLY B 1 243 ? 9.195 -7.547 3.777 1 90.88 243 GLY B O 1
ATOM 4741 N N . ASN B 1 244 ? 8.711 -7.691 1.586 1 88.06 244 ASN B N 1
ATOM 4742 C CA . ASN B 1 244 ? 8.555 -9.141 1.6 1 88.06 244 ASN B CA 1
ATOM 4743 C C . ASN B 1 244 ? 9.883 -9.844 1.875 1 88.06 244 ASN B C 1
ATOM 4745 O O . ASN B 1 244 ? 9.906 -11.023 2.23 1 88.06 244 ASN B O 1
ATOM 4749 N N . LYS B 1 245 ? 10.953 -9.141 1.746 1 86 245 LYS B N 1
ATOM 4750 C CA . LYS B 1 245 ? 12.273 -9.719 1.979 1 86 245 LYS B CA 1
ATOM 4751 C C . LYS B 1 245 ? 12.578 -9.812 3.473 1 86 245 LYS B C 1
ATOM 4753 O O . LYS B 1 245 ? 13.477 -10.547 3.885 1 86 245 LYS B O 1
ATOM 4758 N N . LEU B 1 246 ? 11.789 -9.148 4.285 1 92.12 246 LEU B N 1
ATOM 4759 C CA . LEU B 1 246 ? 11.984 -9.18 5.73 1 92.12 246 LEU B CA 1
ATOM 4760 C C . LEU B 1 246 ? 11.516 -10.516 6.309 1 92.12 246 LEU B C 1
ATOM 4762 O O . LEU B 1 246 ? 10.758 -11.242 5.668 1 92.12 246 LEU B O 1
ATOM 4766 N N . ASN B 1 247 ? 12.039 -10.812 7.465 1 91.12 247 ASN B N 1
ATOM 4767 C CA . ASN B 1 247 ? 11.727 -12.062 8.148 1 91.12 247 ASN B CA 1
ATOM 4768 C C . ASN B 1 247 ? 10.219 -12.25 8.312 1 91.12 247 ASN B C 1
ATOM 4770 O O . ASN B 1 247 ? 9.516 -11.32 8.703 1 91.12 247 ASN B O 1
ATOM 4774 N N . PHE B 1 248 ? 9.758 -13.477 7.988 1 90.81 248 PHE B N 1
ATOM 4775 C CA . PHE B 1 248 ? 8.344 -13.812 8.016 1 90.81 248 PHE B CA 1
ATOM 4776 C C . PHE B 1 248 ? 7.777 -13.656 9.422 1 90.81 248 PHE B C 1
ATOM 4778 O O . PHE B 1 248 ? 6.719 -13.062 9.617 1 90.81 248 PHE B O 1
ATOM 4785 N N . VAL B 1 249 ? 8.5 -14.156 10.391 1 88.94 249 VAL B N 1
ATOM 4786 C CA . VAL B 1 249 ? 8.008 -14.188 11.766 1 88.94 249 VAL B CA 1
ATOM 4787 C C . VAL B 1 249 ? 7.891 -12.766 12.312 1 88.94 249 VAL B C 1
ATOM 4789 O O . VAL B 1 249 ? 6.922 -12.438 13 1 88.94 249 VAL B O 1
ATOM 4792 N N . LYS B 1 250 ? 8.828 -11.969 11.977 1 90.25 250 LYS B N 1
ATOM 4793 C CA . LYS B 1 250 ? 8.789 -10.57 12.398 1 90.25 250 LYS B CA 1
ATOM 4794 C C . LYS B 1 250 ? 7.594 -9.844 11.789 1 90.25 250 LYS B C 1
ATOM 4796 O O . LYS B 1 250 ? 6.891 -9.102 12.484 1 90.25 250 LYS B O 1
ATOM 4801 N N . ARG B 1 251 ? 7.422 -10.078 10.555 1 93.94 251 ARG B N 1
ATOM 4802 C CA . ARG B 1 251 ? 6.297 -9.453 9.867 1 93.94 251 ARG B CA 1
ATOM 4803 C C . ARG B 1 251 ? 4.969 -9.922 10.453 1 93.94 251 ARG B C 1
ATOM 4805 O O . ARG B 1 251 ? 4.035 -9.133 10.594 1 93.94 251 ARG B O 1
ATOM 4812 N N . LEU B 1 252 ? 4.898 -11.227 10.742 1 91.69 252 LEU B N 1
ATOM 4813 C CA . LEU B 1 252 ? 3.684 -11.766 11.336 1 91.69 252 LEU B CA 1
ATOM 4814 C C . LEU B 1 252 ? 3.434 -11.148 12.711 1 91.69 252 LEU B C 1
ATOM 4816 O O . LEU B 1 252 ? 2.289 -10.859 13.062 1 91.69 252 LEU B O 1
ATOM 4820 N N . SER B 1 253 ? 4.477 -10.984 13.43 1 89.5 253 SER B N 1
ATOM 4821 C CA . SER B 1 253 ? 4.367 -10.352 14.742 1 89.5 253 SER B CA 1
ATOM 4822 C C . SER B 1 253 ? 3.865 -8.914 14.617 1 89.5 253 SER B C 1
ATOM 4824 O O . SER B 1 253 ? 2.986 -8.492 15.375 1 89.5 253 SER B O 1
ATOM 4826 N N . TRP B 1 254 ? 4.422 -8.156 13.727 1 91.94 254 TRP B N 1
ATOM 4827 C CA . TRP B 1 254 ? 3.98 -6.785 13.516 1 91.94 254 TRP B CA 1
ATOM 4828 C C . TRP B 1 254 ? 2.527 -6.746 13.055 1 91.94 254 TRP B C 1
ATOM 4830 O O . TRP B 1 254 ? 1.758 -5.879 13.484 1 91.94 254 TRP B O 1
ATOM 4840 N N . ALA B 1 255 ? 2.176 -7.66 12.172 1 92.94 255 ALA B N 1
ATOM 4841 C CA . ALA B 1 255 ? 0.801 -7.715 11.68 1 92.94 255 ALA B CA 1
ATOM 4842 C C . ALA B 1 255 ? -0.185 -7.891 12.828 1 92.94 255 ALA B C 1
ATOM 4844 O O . ALA B 1 255 ? -1.236 -7.25 12.859 1 92.94 255 ALA B O 1
ATOM 4845 N N . ALA B 1 256 ? 0.17 -8.742 13.711 1 86.56 256 ALA B N 1
ATOM 4846 C CA . ALA B 1 256 ? -0.696 -9.023 14.852 1 86.56 256 ALA B CA 1
ATOM 4847 C C . ALA B 1 256 ? -0.705 -7.855 15.836 1 86.56 256 ALA B C 1
ATOM 4849 O O . ALA B 1 256 ? -1.76 -7.48 16.359 1 86.56 256 ALA B O 1
ATOM 4850 N N . CYS B 1 257 ? 0.421 -7.25 16.047 1 85.38 257 CYS B N 1
ATOM 4851 C CA . CYS B 1 257 ? 0.575 -6.215 17.062 1 85.38 257 CYS B CA 1
ATOM 4852 C C . CYS B 1 257 ? -0.083 -4.914 16.625 1 85.38 257 CYS B C 1
ATOM 4854 O O . CYS B 1 257 ? -0.611 -4.168 17.453 1 85.38 257 CYS B O 1
ATOM 4856 N N . TYR B 1 258 ? -0.061 -4.676 15.375 1 88.5 258 TYR B N 1
ATOM 4857 C CA . TYR B 1 258 ? -0.499 -3.363 14.914 1 88.5 258 TYR B CA 1
ATOM 4858 C C . TYR B 1 258 ? -1.722 -3.484 14.016 1 88.5 258 TYR B C 1
ATOM 4860 O O . TYR B 1 258 ? -2.006 -2.586 13.219 1 88.5 258 TYR B O 1
ATOM 4868 N N . ARG B 1 259 ? -2.393 -4.574 14.055 1 85.5 259 ARG B N 1
ATOM 4869 C CA . ARG B 1 259 ? -3.664 -4.84 13.383 1 85.5 259 ARG B CA 1
ATOM 4870 C C . ARG B 1 259 ? -3.539 -4.664 11.875 1 85.5 259 ARG B C 1
ATOM 4872 O O . ARG B 1 259 ? -4.348 -3.969 11.258 1 85.5 259 ARG B O 1
ATOM 4879 N N . MET B 1 260 ? -2.508 -5.191 11.375 1 91.81 260 MET B N 1
ATOM 4880 C CA . MET B 1 260 ? -2.295 -5.184 9.93 1 91.81 260 MET B CA 1
ATOM 4881 C C . MET B 1 260 ? -2.912 -6.418 9.281 1 91.81 260 MET B C 1
ATOM 4883 O O . MET B 1 260 ? -2.201 -7.371 8.953 1 91.81 260 MET B O 1
ATOM 4887 N N . LYS B 1 261 ? -4.184 -6.316 8.992 1 89 261 LYS B N 1
ATOM 4888 C CA . LYS B 1 261 ? -4.945 -7.488 8.57 1 89 261 LYS B CA 1
ATOM 4889 C C . LYS B 1 261 ? -4.586 -7.895 7.145 1 89 261 LYS B C 1
ATOM 4891 O O . LYS B 1 261 ? -4.562 -9.086 6.82 1 89 261 LYS B O 1
ATOM 4896 N N . ASP B 1 262 ? -4.375 -6.941 6.336 1 89.94 262 ASP B N 1
ATOM 4897 C CA . ASP B 1 262 ? -4.02 -7.266 4.957 1 89.94 262 ASP B CA 1
ATOM 4898 C C . ASP B 1 262 ? -2.656 -7.949 4.887 1 89.94 262 ASP B C 1
ATOM 4900 O O . ASP B 1 262 ? -2.455 -8.859 4.086 1 89.94 262 ASP B O 1
ATOM 4904 N N . LEU B 1 263 ? -1.784 -7.438 5.688 1 93.81 263 LEU B N 1
ATOM 4905 C CA . LEU B 1 263 ? -0.477 -8.086 5.75 1 93.81 263 LEU B CA 1
ATOM 4906 C C . LEU B 1 263 ? -0.598 -9.508 6.27 1 93.81 263 LEU B C 1
ATOM 4908 O O . LEU B 1 263 ? 0.016 -10.43 5.723 1 93.81 263 LEU B O 1
ATOM 4912 N N . GLN B 1 264 ? -1.317 -9.648 7.312 1 91.69 264 GLN B N 1
ATOM 4913 C CA . GLN B 1 264 ? -1.526 -10.977 7.871 1 91.69 264 GLN B CA 1
ATOM 4914 C C . GLN B 1 264 ? -2.109 -11.93 6.824 1 91.69 264 GLN B C 1
ATOM 4916 O O . GLN B 1 264 ? -1.682 -13.078 6.715 1 91.69 264 GLN B O 1
ATOM 4921 N N . ASN B 1 265 ? -3.09 -11.438 6.148 1 90.62 265 ASN B N 1
ATOM 4922 C CA . ASN B 1 265 ? -3.707 -12.227 5.082 1 90.62 265 ASN B CA 1
ATOM 4923 C C . ASN B 1 265 ? -2.68 -12.664 4.047 1 90.62 265 ASN B C 1
ATOM 4925 O O . ASN B 1 265 ? -2.658 -13.828 3.643 1 90.62 265 ASN B O 1
ATOM 4929 N N . ASP B 1 266 ? -1.875 -11.789 3.596 1 91 266 ASP B N 1
ATOM 4930 C CA . ASP B 1 266 ? -0.847 -12.094 2.605 1 91 266 ASP B CA 1
ATOM 4931 C C . ASP B 1 266 ? 0.132 -13.141 3.135 1 91 266 ASP B C 1
ATOM 4933 O O . ASP B 1 266 ? 0.545 -14.039 2.398 1 91 266 ASP B O 1
ATOM 4937 N N . LEU B 1 267 ? 0.514 -12.969 4.363 1 90.94 267 LEU B N 1
ATOM 4938 C CA . LEU B 1 267 ? 1.486 -13.867 4.973 1 90.94 267 LEU B CA 1
ATOM 4939 C C . LEU B 1 267 ? 0.93 -15.281 5.074 1 90.94 267 LEU B C 1
ATOM 4941 O O . LEU B 1 267 ? 1.591 -16.25 4.68 1 90.94 267 LEU B O 1
ATOM 4945 N N . PHE B 1 268 ? -0.233 -15.391 5.469 1 87.31 268 PHE B N 1
ATOM 4946 C CA . PHE B 1 268 ? -0.822 -16.719 5.652 1 87.31 268 PHE B CA 1
ATOM 4947 C C . PHE B 1 268 ? -1.157 -17.344 4.305 1 87.31 268 PHE B C 1
ATOM 4949 O O . PHE B 1 268 ? -1.081 -18.562 4.152 1 87.31 268 PHE B O 1
ATOM 4956 N N . LYS B 1 269 ? -1.536 -16.578 3.385 1 84.69 269 LYS B N 1
ATOM 4957 C CA . LYS B 1 269 ? -1.78 -17.094 2.037 1 84.69 269 LYS B CA 1
ATOM 4958 C C . LYS B 1 269 ? -0.514 -17.703 1.442 1 84.69 269 LYS B C 1
ATOM 4960 O O . LYS B 1 269 ? -0.586 -18.625 0.629 1 84.69 269 LYS B O 1
ATOM 4965 N N . SER B 1 270 ? 0.541 -17.141 1.824 1 83.44 270 SER B N 1
ATOM 4966 C CA . SER B 1 270 ? 1.809 -17.609 1.278 1 83.44 270 SER B CA 1
ATOM 4967 C C . SER B 1 270 ? 2.215 -18.938 1.898 1 83.44 270 SER B C 1
ATOM 4969 O O . SER B 1 270 ? 3.105 -19.625 1.388 1 83.44 270 SER B O 1
ATOM 4971 N N . LEU B 1 271 ? 1.525 -19.281 3.01 1 80.62 271 LEU B N 1
ATOM 4972 C CA . LEU B 1 271 ? 1.823 -20.547 3.664 1 80.62 271 LEU B CA 1
ATOM 4973 C C . LEU B 1 271 ? 1.022 -21.688 3.039 1 80.62 271 LEU B C 1
ATOM 4975 O O . LEU B 1 271 ? -0.189 -21.781 3.248 1 80.62 271 LEU B O 1
ATOM 4979 N N . ASP B 1 272 ? 1.519 -22.312 2.088 1 68.62 272 ASP B N 1
ATOM 4980 C CA . ASP B 1 272 ? 0.726 -23.297 1.352 1 68.62 272 ASP B CA 1
ATOM 4981 C C . ASP B 1 272 ? 1.163 -24.719 1.685 1 68.62 272 ASP B C 1
ATOM 4983 O O . ASP B 1 272 ? 0.632 -25.688 1.13 1 68.62 272 ASP B O 1
ATOM 4987 N N . SER B 1 273 ? 2.146 -24.812 2.543 1 71 273 SER B N 1
ATOM 4988 C CA . SER B 1 273 ? 2.598 -26.172 2.844 1 71 273 SER B CA 1
ATOM 4989 C C . SER B 1 273 ? 2.883 -26.344 4.332 1 71 273 SER B C 1
ATOM 4991 O O . SER B 1 273 ? 3.205 -25.375 5.023 1 71 273 SER B O 1
ATOM 4993 N N . LEU B 1 274 ? 2.637 -27.609 4.785 1 70.69 274 LEU B N 1
ATOM 4994 C CA . LEU B 1 274 ? 2.908 -27.938 6.184 1 70.69 274 LEU B CA 1
ATOM 4995 C C . LEU B 1 274 ? 4.391 -27.781 6.496 1 70.69 274 LEU B C 1
ATOM 4997 O O . LEU B 1 274 ? 4.758 -27.391 7.609 1 70.69 274 LEU B O 1
ATOM 5001 N N . GLU B 1 275 ? 5.16 -28 5.523 1 72.62 275 GLU B N 1
ATOM 5002 C CA . GLU B 1 275 ? 6.602 -27.875 5.703 1 72.62 275 GLU B CA 1
ATOM 5003 C C . GLU B 1 275 ? 6.996 -26.422 5.977 1 72.62 275 GLU B C 1
ATOM 5005 O O . GLU B 1 275 ? 7.828 -26.156 6.844 1 72.62 275 GLU B O 1
ATOM 5010 N N . ALA B 1 276 ? 6.383 -25.594 5.219 1 74.88 276 ALA B N 1
ATOM 5011 C CA . ALA B 1 276 ? 6.652 -24.172 5.406 1 74.88 276 ALA B CA 1
ATOM 5012 C C . ALA B 1 276 ? 6.25 -23.719 6.805 1 74.88 276 ALA B C 1
ATOM 5014 O O . ALA B 1 276 ? 6.934 -22.891 7.418 1 74.88 276 ALA B O 1
ATOM 5015 N N . LEU B 1 277 ? 5.246 -24.359 7.324 1 75.31 277 LEU B N 1
ATOM 5016 C CA . LEU B 1 277 ? 4.742 -24 8.648 1 75.31 277 LEU B CA 1
ATOM 5017 C C . LEU B 1 277 ? 5.695 -24.484 9.734 1 75.31 277 LEU B C 1
ATOM 5019 O O . LEU B 1 277 ? 5.938 -23.781 10.719 1 75.31 277 LEU B O 1
ATOM 5023 N N . GLU B 1 278 ? 6.152 -25.625 9.516 1 76.31 278 GLU B N 1
ATOM 5024 C CA . GLU B 1 278 ? 7.051 -26.203 10.516 1 76.31 278 GLU B CA 1
ATOM 5025 C C . GLU B 1 278 ? 8.367 -25.438 10.578 1 76.31 278 GLU B C 1
ATOM 5027 O O . GLU B 1 278 ? 8.945 -25.281 11.656 1 76.31 278 GLU B O 1
ATOM 5032 N N . GLU B 1 279 ? 8.742 -24.906 9.461 1 80.06 279 GLU B N 1
ATOM 5033 C CA . GLU B 1 279 ? 9.984 -24.141 9.406 1 80.06 279 GLU B CA 1
ATOM 5034 C C . GLU B 1 279 ? 9.859 -22.828 10.188 1 80.06 279 GLU B C 1
ATOM 5036 O O . GLU B 1 279 ? 10.852 -22.328 10.711 1 80.06 279 GLU B O 1
ATOM 5041 N N . ILE B 1 280 ? 8.727 -22.312 10.242 1 82.62 280 ILE B N 1
ATOM 5042 C CA . ILE B 1 280 ? 8.477 -21.047 10.93 1 82.62 280 ILE B CA 1
ATOM 5043 C C . ILE B 1 280 ? 8.672 -21.234 12.43 1 82.62 280 ILE B C 1
ATOM 5045 O O . ILE B 1 280 ? 9.164 -20.328 13.109 1 82.62 280 ILE B O 1
ATOM 5049 N N . GLY B 1 281 ? 8.312 -22.406 12.938 1 76.44 281 GLY B N 1
ATOM 5050 C CA . GLY B 1 281 ? 8.492 -22.703 14.352 1 76.44 281 GLY B CA 1
ATOM 5051 C C . GLY B 1 281 ? 9.953 -22.719 14.773 1 76.44 281 GLY B C 1
ATOM 5052 O O . GLY B 1 281 ? 10.258 -22.516 15.953 1 76.44 281 GLY B O 1
ATOM 5053 N N . ASP B 1 282 ? 10.836 -22.875 13.805 1 79.62 282 ASP B N 1
ATOM 5054 C CA . ASP B 1 282 ? 12.258 -22.953 14.102 1 79.62 282 ASP B CA 1
ATOM 5055 C C . ASP B 1 282 ? 12.93 -21.594 13.953 1 79.62 282 ASP B C 1
ATOM 5057 O O . ASP B 1 282 ? 14.117 -21.438 14.242 1 79.62 282 ASP B O 1
ATOM 5061 N N . ASP B 1 283 ? 12.227 -20.609 13.633 1 84.56 283 ASP B N 1
ATOM 5062 C CA . ASP B 1 283 ? 12.766 -19.266 13.469 1 84.56 283 ASP B CA 1
ATOM 5063 C C . ASP B 1 283 ? 13.172 -18.672 14.805 1 84.56 283 ASP B C 1
ATOM 5065 O O . ASP B 1 283 ? 12.453 -18.797 15.797 1 84.56 283 ASP B O 1
ATOM 5069 N N . PRO B 1 284 ? 14.336 -18.109 14.906 1 83.06 284 PRO B N 1
ATOM 5070 C CA . PRO B 1 284 ? 14.812 -17.516 16.156 1 83.06 284 PRO B CA 1
ATOM 5071 C C . PRO B 1 284 ? 13.875 -16.422 16.688 1 83.06 284 PRO B C 1
ATOM 5073 O O . PRO B 1 284 ? 13.812 -16.203 17.891 1 83.06 284 PRO B O 1
ATOM 5076 N N . ASP B 1 285 ? 13.133 -15.852 15.836 1 82.81 285 ASP B N 1
ATOM 5077 C CA . ASP B 1 285 ? 12.25 -14.766 16.25 1 82.81 285 ASP B CA 1
ATOM 5078 C C . ASP B 1 285 ? 10.906 -15.305 16.75 1 82.81 285 ASP B C 1
ATOM 5080 O O . ASP B 1 285 ? 10.086 -14.555 17.281 1 82.81 285 ASP B O 1
ATOM 5084 N N . TRP B 1 286 ? 10.75 -16.594 16.688 1 85.38 286 TRP B N 1
ATOM 5085 C CA . TRP B 1 286 ? 9.484 -17.203 17.094 1 85.38 286 TRP B CA 1
ATOM 5086 C C . TRP B 1 286 ? 9.219 -16.969 18.578 1 85.38 286 TRP B C 1
ATOM 5088 O O . TRP B 1 286 ? 8.102 -16.641 18.969 1 85.38 286 TRP B O 1
ATOM 5098 N N . ALA B 1 287 ? 10.289 -17.062 19.266 1 80.44 287 ALA B N 1
ATOM 5099 C CA . ALA B 1 287 ? 10.148 -16.953 20.719 1 80.44 287 ALA B CA 1
ATOM 5100 C C . ALA B 1 287 ? 9.734 -15.539 21.125 1 80.44 287 ALA B C 1
ATOM 5102 O O . ALA B 1 287 ? 9.016 -15.352 22.109 1 80.44 287 ALA B O 1
ATOM 5103 N N . SER B 1 288 ? 10.117 -14.625 20.281 1 80.06 288 SER B N 1
ATOM 5104 C CA . SER B 1 288 ? 9.867 -13.234 20.625 1 80.06 288 SER B CA 1
ATOM 5105 C C . SER B 1 288 ? 8.539 -12.75 20.062 1 80.06 288 SER B C 1
ATOM 5107 O O . SER B 1 288 ? 8.102 -11.633 20.344 1 80.06 288 SER B O 1
ATOM 5109 N N . MET B 1 289 ? 7.883 -13.625 19.422 1 82.19 289 MET B N 1
ATOM 5110 C CA . MET B 1 289 ? 6.609 -13.25 18.812 1 82.19 289 MET B CA 1
ATOM 5111 C C . MET B 1 289 ? 5.523 -13.086 19.859 1 82.19 289 MET B C 1
ATOM 5113 O O . MET B 1 289 ? 5.473 -13.852 20.828 1 82.19 289 MET B O 1
ATOM 5117 N N . CYS B 1 290 ? 4.754 -12.086 19.672 1 77.62 290 CYS B N 1
ATOM 5118 C CA . CYS B 1 290 ? 3.674 -11.844 20.625 1 77.62 290 CYS B CA 1
ATOM 5119 C C . CYS B 1 290 ? 2.664 -12.984 20.609 1 77.62 290 CYS B C 1
ATOM 5121 O O . CYS B 1 290 ? 2.564 -13.711 19.625 1 77.62 290 CYS B O 1
ATOM 5123 N N . ASP B 1 291 ? 1.848 -13.094 21.641 1 76.56 291 ASP B N 1
ATOM 5124 C CA . ASP B 1 291 ? 0.911 -14.195 21.812 1 76.56 291 ASP B CA 1
ATOM 5125 C C . ASP B 1 291 ? -0.189 -14.164 20.75 1 76.56 291 ASP B C 1
ATOM 5127 O O . ASP B 1 291 ? -0.619 -15.203 20.266 1 76.56 291 ASP B O 1
ATOM 5131 N N . THR B 1 292 ? -0.609 -12.992 20.469 1 77.25 292 THR B N 1
ATOM 5132 C CA . THR B 1 292 ? -1.679 -12.859 19.484 1 77.25 292 THR B CA 1
ATOM 5133 C C . THR B 1 292 ? -1.235 -13.406 18.125 1 77.25 292 THR B C 1
ATOM 5135 O O . THR B 1 292 ? -2.006 -14.078 17.438 1 77.25 292 THR B O 1
ATOM 5138 N N . ALA B 1 293 ? -0.037 -13.102 17.828 1 82.5 293 ALA B N 1
ATOM 5139 C CA . ALA B 1 293 ? 0.509 -13.578 16.547 1 82.5 293 ALA B CA 1
ATOM 5140 C C . ALA B 1 293 ? 0.664 -15.094 16.562 1 82.5 293 ALA B C 1
ATOM 5142 O O . ALA B 1 293 ? 0.368 -15.758 15.562 1 82.5 293 ALA B O 1
ATOM 5143 N N . LYS B 1 294 ? 1.102 -15.578 17.703 1 81.62 294 LYS B N 1
ATOM 5144 C CA . LYS B 1 294 ? 1.278 -17.031 17.812 1 81.62 294 LYS B CA 1
ATOM 5145 C C . LYS B 1 294 ? -0.055 -17.75 17.688 1 81.62 294 LYS B C 1
ATOM 5147 O O . LYS B 1 294 ? -0.141 -18.781 17.016 1 81.62 294 LYS B O 1
ATOM 5152 N N . ARG B 1 295 ? -1.01 -17.203 18.312 1 78.31 295 ARG B N 1
ATOM 5153 C CA . ARG B 1 295 ? -2.34 -17.797 18.219 1 78.31 295 ARG B CA 1
ATOM 5154 C C . ARG B 1 295 ? -2.848 -17.812 16.781 1 78.31 295 ARG B C 1
ATOM 5156 O O . ARG B 1 295 ? -3.412 -18.812 16.328 1 78.31 295 ARG B O 1
ATOM 5163 N N . GLY B 1 296 ? -2.691 -16.719 16.172 1 79.06 296 GLY B N 1
ATOM 5164 C CA . GLY B 1 296 ? -3.104 -16.656 14.773 1 79.06 296 GLY B CA 1
ATOM 5165 C C . GLY B 1 296 ? -2.395 -17.672 13.898 1 79.06 296 GLY B C 1
ATOM 5166 O O . GLY B 1 296 ? -3.023 -18.328 13.062 1 79.06 296 GLY B O 1
ATOM 5167 N N . PHE B 1 297 ? -1.191 -17.766 14.156 1 80.06 297 PHE B N 1
ATOM 5168 C CA . PHE B 1 297 ? -0.397 -18.734 13.406 1 80.06 297 PHE B CA 1
ATOM 5169 C C . PHE B 1 297 ? -0.89 -20.141 13.656 1 80.06 297 PHE B C 1
ATOM 5171 O O . PHE B 1 297 ? -1.029 -20.938 12.719 1 80.06 297 PHE B O 1
ATOM 5178 N N . MET B 1 298 ? -1.131 -20.406 14.875 1 78.19 298 MET B N 1
ATOM 5179 C CA . MET B 1 298 ? -1.585 -21.75 15.234 1 78.19 298 MET B CA 1
ATOM 5180 C C . MET B 1 298 ? -2.938 -22.062 14.602 1 78.19 298 MET B C 1
ATOM 5182 O O . MET B 1 298 ? -3.189 -23.188 14.172 1 78.19 298 MET B O 1
ATOM 5186 N N . GLU B 1 299 ? -3.744 -21.078 14.586 1 76.69 299 GLU B N 1
ATOM 5187 C CA . GLU B 1 299 ? -5.039 -21.25 13.938 1 76.69 299 GLU B CA 1
ATOM 5188 C C . GLU B 1 299 ? -4.875 -21.672 12.477 1 76.69 299 GLU B C 1
ATOM 5190 O O . GLU B 1 299 ? -5.57 -22.562 12 1 76.69 299 GLU B O 1
ATOM 5195 N N . VAL B 1 300 ? -4.023 -21.062 11.812 1 77.38 300 VAL B N 1
ATOM 5196 C CA . VAL B 1 300 ? -3.773 -21.359 10.406 1 77.38 300 VAL B CA 1
ATOM 5197 C C . VAL B 1 300 ? -3.102 -22.719 10.273 1 77.38 300 VAL B C 1
ATOM 5199 O O . VAL B 1 300 ? -3.445 -23.5 9.383 1 77.38 300 VAL B O 1
ATOM 5202 N N . PHE B 1 301 ? -2.225 -22.922 11.164 1 74.56 301 PHE B N 1
ATOM 5203 C CA . PHE B 1 301 ? -1.525 -24.203 11.195 1 74.56 301 PHE B CA 1
ATOM 5204 C C . PHE B 1 301 ? -2.514 -25.359 11.305 1 74.56 301 PHE B C 1
ATOM 5206 O O . PHE B 1 301 ? -2.447 -26.312 10.531 1 74.56 301 PHE B O 1
ATOM 5213 N N . PHE B 1 302 ? -3.389 -25.203 12.164 1 73.31 302 PHE B N 1
ATOM 5214 C CA . PHE B 1 302 ? -4.344 -26.281 12.406 1 73.31 302 PHE B CA 1
ATOM 5215 C C . PHE B 1 302 ? -5.309 -26.422 11.234 1 73.31 302 PHE B C 1
ATOM 5217 O O . PHE B 1 302 ? -5.719 -27.531 10.883 1 73.31 302 PHE B O 1
ATOM 5224 N N . ARG B 1 303 ? -5.621 -25.375 10.672 1 74.81 303 ARG B N 1
ATOM 5225 C CA . ARG B 1 303 ? -6.488 -25.406 9.5 1 74.81 303 ARG B CA 1
ATOM 5226 C C . ARG B 1 303 ? -5.824 -26.172 8.359 1 74.81 303 ARG B C 1
ATOM 5228 O O . ARG B 1 303 ? -6.453 -27.016 7.723 1 74.81 303 ARG B O 1
ATOM 5235 N N . ILE B 1 304 ? -4.617 -25.828 8.102 1 72.44 304 ILE B N 1
ATOM 5236 C CA . ILE B 1 304 ? -3.896 -26.469 7.008 1 72.44 304 ILE B CA 1
ATOM 5237 C C . ILE B 1 304 ? -3.713 -27.953 7.316 1 72.44 304 ILE B C 1
ATOM 5239 O O . ILE B 1 304 ? -3.861 -28.797 6.43 1 72.44 304 ILE B O 1
ATOM 5243 N N . LYS B 1 305 ? -3.381 -28.172 8.516 1 70.31 305 LYS B N 1
ATOM 5244 C CA . LYS B 1 305 ? -3.215 -29.562 8.93 1 70.31 305 LYS B CA 1
ATOM 5245 C C . LYS B 1 305 ? -4.52 -30.344 8.773 1 70.31 305 LYS B C 1
ATOM 5247 O O . LYS B 1 305 ? -4.508 -31.5 8.352 1 70.31 305 LYS B O 1
ATOM 5252 N N . LYS B 1 306 ? -5.605 -29.703 9.102 1 69 306 LYS B N 1
ATOM 5253 C CA . LYS B 1 306 ? -6.918 -30.328 8.953 1 69 306 LYS B CA 1
ATOM 5254 C C . LYS B 1 306 ? -7.215 -30.641 7.492 1 69 306 LYS B C 1
ATOM 5256 O O . LYS B 1 306 ? -7.742 -31.719 7.176 1 69 306 LYS B O 1
ATOM 5261 N N . ILE B 1 307 ? -6.902 -29.766 6.684 1 65.94 307 ILE B N 1
ATOM 5262 C CA . ILE B 1 307 ? -7.184 -29.922 5.262 1 65.94 307 ILE B CA 1
ATOM 5263 C C . ILE B 1 307 ? -6.273 -30.984 4.672 1 65.94 307 ILE B C 1
ATOM 5265 O O . ILE B 1 307 ? -6.707 -31.781 3.832 1 65.94 307 ILE B O 1
ATOM 5269 N N . THR B 1 308 ? -5.059 -30.984 5.148 1 61.28 308 THR B N 1
ATOM 5270 C CA . THR B 1 308 ? -4.102 -31.906 4.559 1 61.28 308 THR B CA 1
ATOM 5271 C C . THR B 1 308 ? -4.25 -33.312 5.164 1 61.28 308 THR B C 1
ATOM 5273 O O . THR B 1 308 ? -4.09 -34.312 4.469 1 61.28 308 THR B O 1
ATOM 5276 N N . SER B 1 309 ? -4.258 -33.375 6.547 1 58.16 309 SER B N 1
ATOM 5277 C CA . SER B 1 309 ? -4.246 -34.688 7.18 1 58.16 309 SER B CA 1
ATOM 5278 C C . SER B 1 309 ? -5.66 -35.219 7.395 1 58.16 309 SER B C 1
ATOM 5280 O O . SER B 1 309 ? -5.848 -36.375 7.816 1 58.16 309 SER B O 1
ATOM 5282 N N . ASN B 1 310 ? -6.828 -34.656 6.738 1 54.38 310 ASN B N 1
ATOM 5283 C CA . ASN B 1 310 ? -8.203 -35.062 7 1 54.38 310 ASN B CA 1
ATOM 5284 C C . ASN B 1 310 ? -8.461 -35.25 8.492 1 54.38 310 ASN B C 1
ATOM 5286 O O . ASN B 1 310 ? -9.289 -36.062 8.891 1 54.38 310 ASN B O 1
ATOM 5290 N N . GLU B 1 311 ? -7.57 -34.844 9.422 1 45.47 311 GLU B N 1
ATOM 5291 C CA . GLU B 1 311 ? -7.719 -35.062 10.859 1 45.47 311 GLU B CA 1
ATOM 5292 C C . GLU B 1 311 ? -8.547 -33.938 11.492 1 45.47 311 GLU B C 1
ATOM 5294 O O . GLU B 1 311 ? -8.445 -32.781 11.086 1 45.47 311 GLU B O 1
ATOM 5299 N N . LEU B 1 312 ? -9.773 -34.219 11.977 1 39.94 312 LEU B N 1
ATOM 5300 C CA . LEU B 1 312 ? -10.656 -33.312 12.719 1 39.94 312 LEU B CA 1
ATOM 5301 C C . LEU B 1 312 ? -9.938 -32.719 13.914 1 39.94 312 LEU B C 1
ATOM 5303 O O . LEU B 1 312 ? -9.484 -33.438 14.805 1 39.94 312 LEU B O 1
ATOM 5307 N N . PHE B 1 313 ? -9.188 -31.75 13.852 1 39.97 313 PHE B N 1
ATOM 5308 C CA . PHE B 1 313 ? -8.578 -31.203 15.062 1 39.97 313 PHE B CA 1
ATOM 5309 C C . PHE B 1 313 ? -9.602 -30.406 15.867 1 39.97 313 PHE B C 1
ATOM 5311 O O . PHE B 1 313 ? -10.508 -29.797 15.297 1 39.97 313 PHE B O 1
ATOM 5318 N N . PRO B 1 314 ? -9.695 -30.656 17.234 1 39.5 314 PRO B N 1
ATOM 5319 C CA . PRO B 1 314 ? -10.609 -29.906 18.109 1 39.5 314 PRO B CA 1
ATOM 5320 C C . PRO B 1 314 ? -10.469 -28.391 17.953 1 39.5 314 PRO B C 1
ATOM 5322 O O . PRO B 1 314 ? -9.398 -27.906 17.594 1 39.5 314 PRO B O 1
ATOM 5325 N N . PRO B 1 315 ? -11.555 -27.75 17.953 1 38.62 315 PRO B N 1
ATOM 5326 C CA . PRO B 1 315 ? -11.531 -26.281 17.953 1 38.62 315 PRO B CA 1
ATOM 5327 C C . PRO B 1 315 ? -10.57 -25.719 18.984 1 38.62 315 PRO B C 1
ATOM 5329 O O . PRO B 1 315 ? -10.477 -26.234 20.109 1 38.62 315 PRO B O 1
ATOM 5332 N N . ILE B 1 316 ? -9.477 -25.312 18.703 1 35.06 316 ILE B N 1
ATOM 5333 C CA . ILE B 1 316 ? -8.609 -24.656 19.656 1 35.06 316 ILE B CA 1
ATOM 5334 C C . ILE B 1 316 ? -9.406 -23.641 20.469 1 35.06 316 ILE B C 1
ATOM 5336 O O . ILE B 1 316 ? -10.086 -22.781 19.891 1 35.06 316 ILE B O 1
ATOM 5340 N N . ASP B 1 317 ? -9.797 -23.922 21.688 1 33.88 317 ASP B N 1
ATOM 5341 C CA . ASP B 1 317 ? -10.398 -22.969 22.609 1 33.88 317 ASP B CA 1
ATOM 5342 C C . ASP B 1 317 ? -9.594 -21.672 22.656 1 33.88 317 ASP B C 1
ATOM 5344 O O . ASP B 1 317 ? -8.539 -21.609 23.297 1 33.88 317 ASP B O 1
ATOM 5348 N N . ILE B 1 318 ? -9.5 -20.984 21.719 1 33.69 318 ILE B N 1
ATOM 5349 C CA . ILE B 1 318 ? -8.836 -19.688 21.547 1 33.69 318 ILE B CA 1
ATOM 5350 C C . ILE B 1 318 ? -9.234 -18.766 22.703 1 33.69 318 ILE B C 1
ATOM 5352 O O . ILE B 1 318 ? -8.742 -17.641 22.797 1 33.69 318 ILE B O 1
ATOM 5356 N N . GLU B 1 319 ? -10.312 -19 23.453 1 31.89 319 GLU B N 1
ATOM 5357 C CA . GLU B 1 319 ? -10.719 -18.141 24.547 1 31.89 319 GLU B CA 1
ATOM 5358 C C . GLU B 1 319 ? -9.633 -18.062 25.625 1 31.89 319 GLU B C 1
ATOM 5360 O O . GLU B 1 319 ? -9.523 -17.062 26.328 1 31.89 319 GLU B O 1
ATOM 5365 N N . THR B 1 320 ? -9.109 -19.172 26.125 1 30.45 320 THR B N 1
ATOM 5366 C CA . THR B 1 320 ? -8.445 -19.188 27.422 1 30.45 320 THR B CA 1
ATOM 5367 C C . THR B 1 320 ? -7 -18.703 27.297 1 30.45 320 THR B C 1
ATOM 5369 O O . THR B 1 320 ? -6.254 -18.719 28.266 1 30.45 320 THR B O 1
ATOM 5372 N N . ALA B 1 321 ? -6.398 -18.875 26.234 1 28.61 321 ALA B N 1
ATOM 5373 C CA . ALA B 1 321 ? -4.988 -18.547 26.438 1 28.61 321 ALA B CA 1
ATOM 5374 C C . ALA B 1 321 ? -4.812 -17.062 26.766 1 28.61 321 ALA B C 1
ATOM 5376 O O . ALA B 1 321 ? -5.461 -16.219 26.156 1 28.61 321 ALA B O 1
ATOM 5377 N N . PRO B 1 322 ? -4.266 -16.766 27.859 1 26.44 322 PRO B N 1
ATOM 5378 C CA . PRO B 1 322 ? -3.971 -15.398 28.266 1 26.44 322 PRO B CA 1
ATOM 5379 C C . PRO B 1 322 ? -3.314 -14.578 27.156 1 26.44 322 PRO B C 1
ATOM 5381 O O . PRO B 1 322 ? -2.303 -14.992 26.594 1 26.44 322 PRO B O 1
ATOM 5384 N N . VAL B 1 323 ? -4.078 -14.078 26.312 1 28.7 323 VAL B N 1
ATOM 5385 C CA . VAL B 1 323 ? -3.539 -13.125 25.344 1 28.7 323 VAL B CA 1
ATOM 5386 C C . VAL B 1 323 ? -2.715 -12.062 26.062 1 28.7 323 VAL B C 1
ATOM 5388 O O . VAL B 1 323 ? -3.248 -11.312 26.891 1 28.7 323 VAL B O 1
ATOM 5391 N N . LYS B 1 324 ? -1.69 -12.359 26.547 1 27.7 324 LYS B N 1
ATOM 5392 C CA . LYS B 1 324 ? -0.98 -11.156 26.969 1 27.7 324 LYS B CA 1
ATOM 5393 C C . LYS B 1 324 ? -1.264 -9.992 26.016 1 27.7 324 LYS B C 1
ATOM 5395 O O . LYS B 1 324 ? -0.976 -10.078 24.828 1 27.7 324 LYS B O 1
ATOM 5400 N N . ALA B 1 325 ? -2.293 -9.195 26.234 1 27.67 325 ALA B N 1
ATOM 5401 C CA . ALA B 1 325 ? -2.711 -7.949 25.594 1 27.67 325 ALA B CA 1
ATOM 5402 C C . ALA B 1 325 ? -1.505 -7.129 25.156 1 27.67 325 ALA B C 1
ATOM 5404 O O . ALA B 1 325 ? -0.589 -6.883 25.938 1 27.67 325 ALA B O 1
ATOM 5405 N N . CYS B 1 326 ? -0.902 -7.348 24.078 1 29.2 326 CYS B N 1
ATOM 5406 C CA . CYS B 1 326 ? -0.07 -6.188 23.781 1 29.2 326 CYS B CA 1
ATOM 5407 C C . CYS B 1 326 ? -0.692 -4.91 24.328 1 29.2 326 CYS B C 1
ATOM 5409 O O . CYS B 1 326 ? -1.901 -4.848 24.547 1 29.2 326 CYS B O 1
ATOM 5411 N N . ALA B 1 327 ? -0.079 -3.984 25.047 1 27.05 327 ALA B N 1
ATOM 5412 C CA . ALA B 1 327 ? -0.73 -2.771 25.531 1 27.05 327 ALA B CA 1
ATOM 5413 C C . ALA B 1 327 ? -1.898 -2.375 24.641 1 27.05 327 ALA B C 1
ATOM 5415 O O . ALA B 1 327 ? -1.767 -2.348 23.406 1 27.05 327 ALA B O 1
ATOM 5416 N N . PRO B 1 328 ? -3.137 -2.516 25 1 28.19 328 PRO B N 1
ATOM 5417 C CA . PRO B 1 328 ? -4.383 -2.195 24.312 1 28.19 328 PRO B CA 1
ATOM 5418 C C . PRO B 1 328 ? -4.344 -0.828 23.625 1 28.19 328 PRO B C 1
ATOM 5420 O O . PRO B 1 328 ? -4.039 0.178 24.281 1 28.19 328 PRO B O 1
ATOM 5423 N N . VAL B 1 329 ? -3.82 -0.644 22.5 1 27.62 329 VAL B N 1
ATOM 5424 C CA . VAL B 1 329 ? -4.32 0.601 21.938 1 27.62 329 VAL B CA 1
ATOM 5425 C C . VAL B 1 329 ? -5.828 0.705 22.156 1 27.62 329 VAL B C 1
ATOM 5427 O O . VAL B 1 329 ? -6.562 -0.257 21.922 1 27.62 329 VAL B O 1
ATOM 5430 N N . ASN B 1 330 ? -6.219 1.449 23.141 1 24.81 330 ASN B N 1
ATOM 5431 C CA . ASN B 1 330 ? -7.609 1.74 23.484 1 24.81 330 ASN B CA 1
ATOM 5432 C C . ASN B 1 330 ? -8.461 1.911 22.234 1 24.81 330 ASN B C 1
ATOM 5434 O O . ASN B 1 330 ? -8.484 2.986 21.625 1 24.81 330 ASN B O 1
ATOM 5438 N N . LEU B 1 331 ? -8.43 1.131 21.391 1 25.23 331 LEU B N 1
ATOM 5439 C CA . LEU B 1 331 ? -9.242 1.229 20.188 1 25.23 331 LEU B CA 1
ATOM 5440 C C . LEU B 1 331 ? -10.727 1.323 20.547 1 25.23 331 LEU B C 1
ATOM 5442 O O . LEU B 1 331 ? -11.273 0.421 21.172 1 25.23 331 LEU B O 1
ATOM 5446 N N . SER B 1 332 ? -11.211 2.613 20.719 1 25.16 332 SER B N 1
ATOM 5447 C CA . SER B 1 332 ? -12.586 2.922 21.109 1 25.16 332 SER B CA 1
ATOM 5448 C C . SER B 1 332 ? -13.578 2.012 20.391 1 25.16 332 SER B C 1
ATOM 5450 O O . SER B 1 332 ? -13.227 1.344 19.422 1 25.16 332 SER B O 1
ATOM 5452 N N . ALA B 1 333 ? -14.945 2.5 20.594 1 24.84 333 ALA B N 1
ATOM 5453 C CA . ALA B 1 333 ? -16.281 1.919 20.438 1 24.84 333 ALA B CA 1
ATOM 5454 C C . ALA B 1 333 ? -16.562 1.576 18.969 1 24.84 333 ALA B C 1
ATOM 5456 O O . ALA B 1 333 ? -16 2.199 18.062 1 24.84 333 ALA B O 1
ATOM 5457 N N . PRO B 1 334 ? -17.266 0.583 18.641 1 24.91 334 PRO B N 1
ATOM 5458 C CA . PRO B 1 334 ? -17.734 0.111 17.328 1 24.91 334 PRO B CA 1
ATOM 5459 C C . PRO B 1 334 ? -18.344 1.225 16.484 1 24.91 334 PRO B C 1
ATOM 5461 O O . PRO B 1 334 ? -19.188 1.978 16.969 1 24.91 334 PRO B O 1
ATOM 5464 N N . ARG B 1 335 ? -17.594 1.957 15.648 1 24.36 335 ARG B N 1
ATOM 5465 C CA . ARG B 1 335 ? -18.172 3.053 14.875 1 24.36 335 ARG B CA 1
ATOM 5466 C C . ARG B 1 335 ? -19.469 2.631 14.211 1 24.36 335 ARG B C 1
ATOM 5468 O O . ARG B 1 335 ? -19.578 1.517 13.688 1 24.36 335 ARG B O 1
ATOM 5475 N N . PRO B 1 336 ? -20.406 3.463 14.25 1 24.42 336 PRO B N 1
ATOM 5476 C CA . PRO B 1 336 ? -21.703 3.197 13.625 1 24.42 336 PRO B CA 1
ATOM 5477 C C . PRO B 1 336 ? -21.625 3.125 12.102 1 24.42 336 PRO B C 1
ATOM 5479 O O . PRO B 1 336 ? -20.891 3.896 11.477 1 24.42 336 PRO B O 1
ATOM 5482 N N . LEU B 1 337 ? -21.766 2.014 11.445 1 26.64 337 LEU B N 1
ATOM 5483 C CA . LEU B 1 337 ? -21.688 1.763 10.008 1 26.64 337 LEU B CA 1
ATOM 5484 C C . LEU B 1 337 ? -22.469 2.826 9.234 1 26.64 337 LEU B C 1
ATOM 5486 O O . LEU B 1 337 ? -23.547 3.24 9.648 1 26.64 337 LEU B O 1
ATOM 5490 N N . PRO B 1 338 ? -21.875 3.65 8.414 1 24.05 338 PRO B N 1
ATOM 5491 C CA . PRO B 1 338 ? -22.609 4.672 7.664 1 24.05 338 PRO B CA 1
ATOM 5492 C C . PRO B 1 338 ? -23.812 4.105 6.918 1 24.05 338 PRO B C 1
ATOM 5494 O O . PRO B 1 338 ? -23.828 2.918 6.582 1 24.05 338 PRO B O 1
ATOM 5497 N N . LYS B 1 339 ? -25 4.707 6.777 1 24.44 339 LYS B N 1
ATOM 5498 C CA . LYS B 1 339 ? -26.266 4.406 6.113 1 24.44 339 LYS B CA 1
ATOM 5499 C C . LYS B 1 339 ? -26.047 4.031 4.648 1 24.44 339 LYS B C 1
ATOM 5501 O O . LYS B 1 339 ? -25.188 4.605 3.979 1 24.44 339 LYS B O 1
ATOM 5506 N N . PRO B 1 340 ? -26.5 2.785 4.168 1 25.69 340 PRO B N 1
ATOM 5507 C CA . PRO B 1 340 ? -26.422 2.35 2.773 1 25.69 340 PRO B CA 1
ATOM 5508 C C . PRO B 1 340 ? -26.812 3.451 1.789 1 25.69 340 PRO B C 1
ATOM 5510 O O . PRO B 1 340 ? -27.812 4.145 1.993 1 25.69 340 PRO B O 1
ATOM 5513 N N . GLY B 1 341 ? -25.953 4.078 1.118 1 24.56 341 GLY B N 1
ATOM 5514 C CA . GLY B 1 341 ? -26.422 4.992 0.09 1 24.56 341 GLY B CA 1
ATOM 5515 C C . GLY B 1 341 ? -27.391 4.344 -0.884 1 24.56 341 GLY B C 1
ATOM 5516 O O . GLY B 1 341 ? -27.531 3.119 -0.898 1 24.56 341 GLY B O 1
ATOM 5517 N N . PRO B 1 342 ? -28.297 5.027 -1.541 1 23.47 342 PRO B N 1
ATOM 5518 C CA . PRO B 1 342 ? -29.359 4.543 -2.43 1 23.47 342 PRO B CA 1
ATOM 5519 C C . PRO B 1 342 ? -28.844 3.57 -3.486 1 23.47 342 PRO B C 1
ATOM 5521 O O . PRO B 1 342 ? -27.672 3.639 -3.877 1 23.47 342 PRO B O 1
ATOM 5524 N N . ALA B 1 343 ? -29.422 2.338 -3.547 1 22.92 343 ALA B N 1
ATOM 5525 C CA . ALA B 1 343 ? -29.281 1.259 -4.52 1 22.92 343 ALA B CA 1
ATOM 5526 C C . ALA B 1 343 ? -29.125 1.812 -5.934 1 22.92 343 ALA B C 1
ATOM 5528 O O . ALA B 1 343 ? -29.938 2.627 -6.379 1 22.92 343 ALA B O 1
ATOM 5529 N N . LEU B 1 344 ? -27.953 1.92 -6.477 1 22.09 344 LEU B N 1
ATOM 5530 C CA . LEU B 1 344 ? -27.906 2.338 -7.875 1 22.09 344 LEU B CA 1
ATOM 5531 C C . LEU B 1 344 ? -28.797 1.468 -8.742 1 22.09 344 LEU B C 1
ATOM 5533 O O . LEU B 1 344 ? -28.781 0.24 -8.625 1 22.09 344 LEU B O 1
ATOM 5537 N N . GLU B 1 345 ? -29.984 1.889 -9.156 1 23.77 345 GLU B N 1
ATOM 5538 C CA . GLU B 1 345 ? -30.953 1.366 -10.117 1 23.77 345 GLU B CA 1
ATOM 5539 C C . GLU B 1 345 ? -30.266 0.831 -11.359 1 23.77 345 GLU B C 1
ATOM 5541 O O . GLU B 1 345 ? -29.547 1.568 -12.047 1 23.77 345 GLU B O 1
ATOM 5546 N N . GLY B 1 346 ? -29.766 -0.368 -11.297 1 21.33 346 GLY B N 1
ATOM 5547 C CA . GLY B 1 346 ? -29.219 -0.911 -12.531 1 21.33 346 GLY B CA 1
ATOM 5548 C C . GLY B 1 346 ? -30.141 -0.72 -13.727 1 21.33 346 GLY B C 1
ATOM 5549 O O . GLY B 1 346 ? -31.344 -0.528 -13.57 1 21.33 346 GLY B O 1
ATOM 5550 N N . PRO B 1 347 ? -29.719 -0.248 -14.898 1 22.19 347 PRO B N 1
ATOM 5551 C CA . PRO B 1 347 ? -30.562 -0.001 -16.062 1 22.19 347 PRO B CA 1
ATOM 5552 C C . PRO B 1 347 ? -31.438 -1.202 -16.422 1 22.19 347 PRO B C 1
ATOM 5554 O O . PRO B 1 347 ? -31.016 -2.35 -16.266 1 22.19 347 PRO B O 1
ATOM 5557 N N . GLN B 1 348 ? -32.75 -1.108 -16.297 1 21.09 348 GLN B N 1
ATOM 5558 C CA . GLN B 1 348 ? -33.844 -1.98 -16.75 1 21.09 348 GLN B CA 1
ATOM 5559 C C . GLN B 1 348 ? -33.625 -2.414 -18.203 1 21.09 348 GLN B C 1
ATOM 5561 O O . GLN B 1 348 ? -33.531 -1.576 -19.109 1 21.09 348 GLN B O 1
ATOM 5566 N N . ALA B 1 349 ? -32.906 -3.467 -18.5 1 22.06 349 ALA B N 1
ATOM 5567 C CA . ALA B 1 349 ? -32.906 -3.998 -19.859 1 22.06 349 ALA B CA 1
ATOM 5568 C C . ALA B 1 349 ? -34.312 -4.211 -20.391 1 22.06 349 ALA B C 1
ATOM 5570 O O . ALA B 1 349 ? -35.094 -4.926 -19.766 1 22.06 349 ALA B O 1
ATOM 5571 N N . LYS B 1 350 ? -34.938 -3.207 -21.078 1 24.58 350 LYS B N 1
ATOM 5572 C CA . LYS B 1 350 ? -36.188 -3.246 -21.844 1 24.58 350 LYS B CA 1
ATOM 5573 C C . LYS B 1 350 ? -36.25 -4.492 -22.719 1 24.58 350 LYS B C 1
ATOM 5575 O O . LYS B 1 350 ? -35.406 -4.707 -23.578 1 24.58 350 LYS B O 1
ATOM 5580 N N . MET B 1 351 ? -36.875 -5.48 -22.312 1 22.62 351 MET B N 1
ATOM 5581 C CA . MET B 1 351 ? -37.281 -6.625 -23.109 1 22.62 351 MET B CA 1
ATOM 5582 C C . MET B 1 351 ? -38.125 -6.184 -24.312 1 22.62 351 MET B C 1
ATOM 5584 O O . MET B 1 351 ? -39.156 -5.527 -24.156 1 22.62 351 MET B O 1
ATOM 5588 N N . ALA B 1 352 ? -37.562 -5.879 -25.5 1 23.72 352 ALA B N 1
ATOM 5589 C CA . ALA B 1 352 ? -38.219 -5.641 -26.781 1 23.72 352 ALA B CA 1
ATOM 5590 C C . ALA B 1 352 ? -39.312 -6.688 -27.031 1 23.72 352 ALA B C 1
ATOM 5592 O O . ALA B 1 352 ? -39.062 -7.891 -26.906 1 23.72 352 ALA B O 1
ATOM 5593 N N . GLY B 1 353 ? -40.594 -6.336 -26.844 1 22.12 353 GLY B N 1
ATOM 5594 C CA . GLY B 1 353 ? -41.844 -7.047 -27.078 1 22.12 353 GLY B CA 1
ATOM 5595 C C . GLY B 1 353 ? -41.938 -7.594 -28.5 1 22.12 353 GLY B C 1
ATOM 5596 O O . GLY B 1 353 ? -41.281 -7.082 -29.406 1 22.12 353 GLY B O 1
ATOM 5597 N N . PRO B 1 354 ? -42.281 -8.805 -28.719 1 26.33 354 PRO B N 1
ATOM 5598 C CA . PRO B 1 354 ? -42.5 -9.43 -30.031 1 26.33 354 PRO B CA 1
ATOM 5599 C C . PRO B 1 354 ? -43.469 -8.641 -30.906 1 26.33 354 PRO B C 1
ATOM 5601 O O . PRO B 1 354 ? -44.312 -7.887 -30.375 1 26.33 354 PRO B O 1
ATOM 5604 N N . ALA B 1 355 ? -43.188 -8.242 -32.219 1 28.67 355 ALA B N 1
ATOM 5605 C CA . ALA B 1 355 ? -44.031 -7.703 -33.281 1 28.67 355 ALA B CA 1
ATOM 5606 C C . ALA B 1 355 ? -45.344 -8.453 -33.406 1 28.67 355 ALA B C 1
ATOM 5608 O O . ALA B 1 355 ? -45.375 -9.68 -33.5 1 28.67 355 ALA B O 1
ATOM 5609 N N . GLN B 1 356 ? -46.344 -8.023 -32.75 1 18.78 356 GLN B N 1
ATOM 5610 C CA . GLN B 1 356 ? -47.656 -8.539 -33.031 1 18.78 356 GLN B CA 1
ATOM 5611 C C . GLN B 1 356 ? -48.031 -8.367 -34.5 1 18.78 356 GLN B C 1
ATOM 5613 O O . GLN B 1 356 ? -48.031 -7.25 -35.031 1 18.78 356 GLN B O 1
ATOM 5618 N N . LYS B 1 357 ? -47.969 -9.422 -35.406 1 23.72 357 LYS B N 1
ATOM 5619 C CA . LYS B 1 357 ? -48.625 -9.57 -36.688 1 23.72 357 LYS B CA 1
ATOM 5620 C C . LYS B 1 357 ? -50.125 -9.266 -36.562 1 23.72 357 LYS B C 1
ATOM 5622 O O . LYS B 1 357 ? -50.844 -9.203 -37.562 1 23.72 357 LYS B O 1
ATOM 5627 N N . ASP B 1 358 ? -50.844 -8.727 -35.438 1 20.81 358 ASP B N 1
ATOM 5628 C CA . ASP B 1 358 ? -52.125 -8.398 -36 1 20.81 358 ASP B CA 1
ATOM 5629 C C . ASP B 1 358 ? -52.094 -7.062 -36.75 1 20.81 358 ASP B C 1
ATOM 5631 O O . ASP B 1 358 ? -51.469 -6.109 -36.281 1 20.81 358 ASP B O 1
#

InterPro domains:
  IPR000210 BTB/POZ domain [PF00651] (130-241)
  IPR000210 BTB/POZ domain [PS50097] (136-212)
  IPR000210 BTB/POZ domain [SM00225] (136-242)
  IPR011333 SKP1/BTB/POZ domain superfamily [G3DSA:3.30.710.10] (128-277)
  IPR011333 SKP1/BTB/POZ domain superfamily [SSF54695] (130-240)

pLDDT: mean 74.37, std 22.8, range [18.78, 97.38]

Secondary structure (DSSP, 8-state):
-----EEEEEE-EETTEE-EEEEEETTEEEEEEEEEETTEEEEEEEESTT---SS-EEEEEEEEEEE-SS-EEEEEEEEEEESS--EEEEEEEPPTT--S---EEEEEEEEEEEES---GGGGSPP---SS--TT--EEEEETTEEEEE-HHHHHHH-HHHHHHHHHHHHHS--TT--S----PPEEP-S--HHHHHHHHHHHTT-SS---TTTHHHHHHHHHHTT-TTHHHHHHHHHTSTTGGGS-HHHHHHHHHHTT-HHHHHHHHHT---HHHHHHHHT-GGGTTS-HHHHHHHHHHHHHHHHHHH--------TTSS-----S-------------------------------/-----EEEEEE-EETTEE-EEEEEETTEEEEEEEEEETTEEEEEEEESTT---SS-EEEEEEEEEEE-SS-EEEEEEEEEEESS--EEEEEEEPPTT--S---EEEEEEEEEEEES---GGGGSPP---SS--TT--EEEEETTEEEEE-HHHHHHH-HHHHHHHHHHHHHS--TT--S----PPEEP-S--HHHHHHHHHHHTT-SS---TTTHHHHHHHHHHTT-TTHHHHHHHHHTSTTGGGS-HHHHHHHHHHTT-HHHHHHHHHT---HHHHHHHHT-GGGTTS-HHHHHHHHHHHHHHHHHHH--------TTSS-----S-----S-------------------------

Sequence (716 aa):
MKNPETDVSIQIGSPSDPRFTFFDLFDLPWEARGYDDFSRFVVDIACCAENFSTGWNVKADLKVAYRSNKYKLSQEIACTFNLQTKSVQLVIEKPSSSGMYASSLEATIKVFEISGFEGACDALPNFDFSNSGNGHDEVFLVEGLDFHVPSQIVSLYSPVLSKIVNEKKNEEPNPIDDNEKEIKGIELKDVTADDFRHFLNAIYPSRHGITAANVECVLKLAEKYEATALYPKCEYFLRSKKGNKLNFVKRLSWAACYRMKDLQNDLFKSLDSLEALEEIGDDPDWASMCDTAKRGFMEVFFRIKKITSNELFPPIDIETAPVKACAPVNLSAPRPLPKPGPALEGPQAKMAGPAQKDMKNPETDVSIQIGSPSDPRFTFFDLFDLPWEARGYDDFSRFVVDIACCAENFSTGWNVKADLKVAYRSNKYKLSQEIACTFNLQTKSVQLVIEKPSSSGMYASSLEATIKVFEISGFEGACDALPNFDFSNSGNGHDEVFLVEGLDFHVPSQIVSLYSPVLSKIVNEKKNEEPNPIDDNEKEIKGIELKDVTADDFRHFLNAIYPSRHGITAANVECVLKLAEKYEATALYPKCEYFLRSKKGNKLNFVKRLSWAACYRMKDLQNDLFKSLDSLEALEEIGDDPDWASMCDTAKRGFMEVFFRIKKITSNELFPPIDIETAPVKACAPVNLSAPRPLPKPGPALEGPQAKMAGPAQKD